Protein AF-0000000081010760 (afdb_homodimer)

Radius of gyration: 28.0 Å; Cα contacts (8 Å, |Δi|>4): 1307; chains: 2; bounding box: 56×85×72 Å

pLDDT: mean 86.61, std 17.12, range [22.08, 98.75]

Foldseek 3Di:
DPPPDKDEDDDDPVRLQVCCCQWAVWHFDDWDWDDDDSWTWIWTQTPVGFIKIKIWHIQVVQVVVLLVVVLLVLQVLVVVLPAFGKHWRATPVRHQWDWDFDDPPPHTGIIIITMIGDWDFDFPLVAQDDLQQLLQLLQSLLSSQVSCVPDDDPSQVVQADPCDCLALLNLLVCVVLLVLCVVPPCSVVSVVLSVCCVVQPNVCQVVFAKDKDDKIWGKDFDAWDPQDQPVVPRDSPRHTDIDTTHIDDSPNIHMGGSLLRLLVSLLSSLLNYPCSLQSSLSSQLSNCVNPNDDPSSLLCSLSSNLSNLSSVLSVLSVVCVVPVPCVVVSVVSCVSSSVSSVVSPVCPSVSSSVSSNVSSVVVVVVCVPCVDDDVCPPDDPD/DPPPDKDEDDDDPVRVQVCCCQWAVWHFDDWDWDDDDSWTWIWTQTPVGFIKIKIWHIQVVQVVVLLVVVLLVLQVLVVVLPAFGKHWRATPVGHQWDWDFDDPPPHTGIIIITMIGDWDFDFPLVAQDDLQQLLVLLQSLLSSQVSCVPDDDPSQVVQADPCDCLALLNLLVCVVLLVLCVVPPCSVVSVVLSVCCVVQPNVCQVVFAKDKDDKIWGKDFDAWDPQDQPVVPRDSPRHTDIDTTHIDDSPNIHMGGSLLRLLVSLLSSLLNYPCSLQSSLSSQLSNCVNPNDDPSSLLCSLSSNLSNLSSVLSVLSVVCVVPVPCVVVSVVSCVSSSVSSVVSVVCPSVSSSVSSNVSSVVVVVVCVPCVDDDVCPPDDPD

Solvent-accessible surface area (backbone atoms only — not comparable to full-atom values): 41381 Å² total; per-residue (Å²): 128,83,83,65,78,72,44,61,54,68,74,52,69,68,57,51,49,49,48,42,32,72,44,48,70,44,56,75,70,44,79,41,63,36,69,56,59,60,34,35,33,29,40,32,31,31,72,88,71,48,54,29,27,42,38,35,36,18,38,59,62,38,70,38,52,58,46,54,47,44,37,51,49,51,38,39,51,38,33,75,69,64,44,55,41,46,45,71,49,52,31,76,86,65,36,72,58,45,82,39,79,47,63,74,83,81,56,75,41,55,27,28,38,37,39,28,46,56,69,68,60,42,55,49,62,74,54,79,70,50,65,69,47,34,18,50,51,18,31,50,54,31,51,52,52,59,57,50,72,73,63,80,62,92,45,58,71,62,31,60,60,88,82,41,68,87,40,77,91,31,48,64,61,48,66,82,47,48,70,57,34,41,61,42,79,61,44,60,58,49,52,50,49,39,50,46,39,58,66,64,41,63,79,46,54,86,75,44,60,74,32,78,34,58,67,40,49,21,24,30,80,73,43,76,34,73,58,54,62,34,80,75,76,58,51,54,56,78,41,57,38,63,40,84,47,28,46,44,63,51,84,66,40,26,67,44,40,56,53,52,54,53,15,49,53,32,43,60,49,26,65,71,34,95,55,38,76,48,39,50,5,25,21,50,40,20,17,44,72,72,42,80,69,52,70,68,42,59,64,42,31,58,58,43,24,53,39,49,49,43,54,51,54,46,50,50,40,39,48,30,56,75,48,54,90,54,34,71,60,54,51,38,46,43,39,57,51,54,51,52,50,52,50,51,59,71,51,31,64,69,52,46,52,50,48,18,50,57,48,26,50,56,51,58,65,48,50,72,69,58,75,66,78,69,89,72,63,85,76,77,82,122,130,82,84,66,79,73,44,60,55,68,74,51,70,67,57,53,48,50,48,42,32,72,43,50,69,46,56,76,70,44,80,40,63,36,68,56,59,60,34,32,33,30,40,32,32,32,72,88,70,48,54,30,28,41,38,35,37,18,38,58,63,39,70,38,54,58,46,52,47,44,38,51,49,50,38,39,52,39,31,75,69,65,44,54,41,45,45,70,50,51,30,76,88,66,37,72,58,46,82,39,80,47,63,74,83,81,55,76,42,55,28,27,38,38,38,28,46,57,71,67,60,41,56,50,63,74,52,81,72,51,63,68,48,34,19,48,52,18,32,49,53,31,49,52,54,58,57,50,71,73,63,79,62,92,44,58,70,62,29,61,60,88,82,40,69,85,39,76,91,29,47,64,63,49,64,81,45,49,72,56,34,40,63,41,81,62,43,61,57,48,51,50,50,38,51,47,38,58,67,64,41,64,79,46,53,86,75,46,59,74,32,80,34,56,68,40,50,22,24,30,80,74,42,76,33,72,57,54,61,34,82,74,76,58,51,55,56,78,42,56,37,62,40,84,46,26,45,44,62,51,84,65,40,26,64,43,37,56,53,53,52,53,14,50,52,32,44,59,48,24,65,71,35,94,56,38,78,50,39,50,4,26,22,52,39,20,17,43,72,72,42,79,71,52,71,67,42,57,63,43,31,58,57,43,24,54,41,49,48,43,53,52,53,45,51,49,41,40,48,29,57,75,48,52,90,53,35,70,59,56,52,39,45,44,40,58,52,54,51,52,50,52,50,51,58,71,52,30,64,69,51,46,52,51,47,18,49,56,49,25,52,56,52,59,65,50,51,71,69,58,76,66,79,69,89,72,62,84,77,77,84,124

Structure (mmCIF, N/CA/C/O backbone):
data_AF-0000000081010760-model_v1
#
loop_
_entity.id
_entity.type
_entity.pdbx_description
1 polymer 'Hydroxylysine kinase'
#
loop_
_atom_site.group_PDB
_atom_site.id
_atom_site.type_symbol
_atom_site.label_atom_id
_atom_site.label_alt_id
_atom_site.label_comp_id
_atom_site.label_asym_id
_atom_site.label_entity_id
_atom_site.label_seq_id
_atom_site.pdbx_PDB_ins_code
_atom_site.Cartn_x
_atom_site.Cartn_y
_atom_site.Cartn_z
_atom_site.occupancy
_atom_site.B_iso_or_equiv
_atom_site.auth_seq_id
_atom_site.auth_comp_id
_atom_site.auth_asym_id
_atom_site.auth_atom_id
_atom_site.pdbx_PDB_model_num
ATOM 1 N N . MET A 1 1 ? -11.789 -26.406 14.367 1 29.58 1 MET A N 1
ATOM 2 C CA . MET A 1 1 ? -10.352 -26.562 14.18 1 29.58 1 MET A CA 1
ATOM 3 C C . MET A 1 1 ? -9.57 -25.625 15.094 1 29.58 1 MET A C 1
ATOM 5 O O . MET A 1 1 ? -9.977 -24.484 15.289 1 29.58 1 MET A O 1
ATOM 9 N N . SER A 1 2 ? -8.867 -26.016 16.031 1 36.62 2 SER A N 1
ATOM 10 C CA . SER A 1 2 ? -8.164 -25.266 17.062 1 36.62 2 SER A CA 1
ATOM 11 C C . SER A 1 2 ? -7.438 -24.062 16.484 1 36.62 2 SER A C 1
ATOM 13 O O . SER A 1 2 ? -6.84 -24.156 15.406 1 36.62 2 SER A O 1
ATOM 15 N N . SER A 1 3 ? -7.871 -22.906 16.641 1 47.16 3 SER A N 1
ATOM 16 C CA . SER A 1 3 ? -7.355 -21.594 16.25 1 47.16 3 SER A CA 1
ATOM 17 C C . SER A 1 3 ? -5.844 -21.531 16.422 1 47.16 3 SER A C 1
ATOM 19 O O . SER A 1 3 ? -5.352 -20.953 17.406 1 47.16 3 SER A O 1
ATOM 21 N N . GLU A 1 4 ? -5.188 -22.641 16.359 1 54.84 4 GLU A N 1
ATOM 22 C CA . GLU A 1 4 ? -3.754 -22.641 16.641 1 54.84 4 GLU A CA 1
ATOM 23 C C . GLU A 1 4 ? -3.039 -21.547 15.852 1 54.84 4 GLU A C 1
ATOM 25 O O . GLU A 1 4 ? -3.33 -21.328 14.672 1 54.84 4 GLU A O 1
ATOM 30 N N . GLU A 1 5 ? -2.371 -20.719 16.516 1 73.12 5 GLU A N 1
ATOM 31 C CA . GLU A 1 5 ? -1.57 -19.578 16.094 1 73.12 5 GLU A CA 1
ATOM 32 C C . GLU A 1 5 ? -0.553 -19.969 15.031 1 73.12 5 GLU A C 1
ATOM 34 O O . GLU A 1 5 ? 0.087 -21.016 15.141 1 73.12 5 GLU A O 1
ATOM 39 N N . LEU A 1 6 ? -0.657 -19.562 13.758 1 84.44 6 LEU A N 1
ATOM 40 C CA . LEU A 1 6 ? 0.296 -19.719 12.664 1 84.44 6 LEU A CA 1
ATOM 41 C C . LEU A 1 6 ? 1.696 -19.312 13.102 1 84.44 6 LEU A C 1
ATOM 43 O O . LEU A 1 6 ? 1.876 -18.234 13.672 1 84.44 6 LEU A O 1
ATOM 47 N N . THR A 1 7 ? 2.58 -20.344 13.055 1 90.06 7 THR A N 1
ATOM 48 C CA . THR A 1 7 ? 3.982 -20.031 13.305 1 90.06 7 THR A CA 1
ATOM 49 C C . THR A 1 7 ? 4.785 -20.062 12.008 1 90.06 7 THR A C 1
ATOM 51 O O . THR A 1 7 ? 4.762 -21.062 11.289 1 90.06 7 THR A O 1
ATOM 54 N N . LYS A 1 8 ? 5.414 -18.984 11.711 1 91.69 8 LYS A N 1
ATOM 55 C CA . LYS A 1 8 ? 6.352 -18.953 10.594 1 91.69 8 LYS A CA 1
ATOM 56 C C . LYS A 1 8 ? 7.66 -19.656 10.945 1 91.69 8 LYS A C 1
ATOM 58 O O . LYS A 1 8 ? 8.234 -19.391 12.008 1 91.69 8 LYS A O 1
ATOM 63 N N . PRO A 1 9 ? 8.148 -20.562 10.094 1 95.19 9 PRO A N 1
ATOM 64 C CA . PRO A 1 9 ? 9.438 -21.188 10.383 1 95.19 9 PRO A CA 1
ATOM 65 C C . PRO A 1 9 ? 10.609 -20.219 10.328 1 95.19 9 PRO A C 1
ATOM 67 O O . PRO A 1 9 ? 10.594 -19.281 9.523 1 95.19 9 PRO A O 1
ATOM 70 N N . ARG A 1 10 ? 11.562 -20.469 11.195 1 93.38 10 ARG A N 1
ATOM 71 C CA . ARG A 1 10 ? 12.766 -19.641 11.258 1 93.38 10 ARG A CA 1
ATOM 72 C C . ARG A 1 10 ? 14.016 -20.484 11.383 1 93.38 10 ARG A C 1
ATOM 74 O O . ARG A 1 10 ? 14.797 -20.328 12.328 1 93.38 10 ARG A O 1
ATOM 81 N N . LEU A 1 11 ? 14.219 -21.312 10.383 1 95.69 11 LEU A N 1
ATOM 82 C CA . LEU A 1 11 ? 15.398 -22.172 10.367 1 95.69 11 LEU A CA 1
ATOM 83 C C . LEU A 1 11 ? 16.656 -21.344 10.062 1 95.69 11 LEU A C 1
ATOM 85 O O . LEU A 1 11 ? 16.625 -20.453 9.227 1 95.69 11 LEU A O 1
ATOM 89 N N . ASP A 1 12 ? 17.703 -21.703 10.758 1 94.12 12 ASP A N 1
ATOM 90 C CA . ASP A 1 12 ? 18.969 -21.125 10.344 1 94.12 12 ASP A CA 1
ATOM 91 C C . ASP A 1 12 ? 19.609 -21.938 9.227 1 94.12 12 ASP A C 1
ATOM 93 O O . ASP A 1 12 ? 19.047 -22.938 8.781 1 94.12 12 ASP A O 1
ATOM 97 N N . GLU A 1 13 ? 20.766 -21.516 8.734 1 95 13 GLU A N 1
ATOM 98 C CA . GLU A 1 13 ? 21.406 -22.156 7.586 1 95 13 GLU A CA 1
ATOM 99 C C . GLU A 1 13 ? 21.844 -23.578 7.906 1 95 13 GLU A C 1
ATOM 101 O O . GLU A 1 13 ? 21.781 -24.453 7.043 1 95 13 GLU A O 1
ATOM 106 N N . ALA A 1 14 ? 22.312 -23.766 9.125 1 95.88 14 ALA A N 1
ATOM 107 C CA . ALA A 1 14 ? 22.766 -25.094 9.531 1 95.88 14 ALA A CA 1
ATOM 108 C C . ALA A 1 14 ? 21.609 -26.094 9.531 1 95.88 14 ALA A C 1
ATOM 110 O O . ALA A 1 14 ? 21.75 -27.219 9.062 1 95.88 14 ALA A O 1
ATOM 111 N N . GLN A 1 15 ? 20.531 -25.672 10.055 1 96.69 15 GLN A N 1
ATOM 112 C CA . GLN A 1 15 ? 19.344 -26.516 10.102 1 96.69 15 GLN A CA 1
ATOM 113 C C . GLN A 1 15 ? 18.844 -26.844 8.695 1 96.69 15 GLN A C 1
ATOM 115 O O . GLN A 1 15 ? 18.484 -28 8.414 1 96.69 15 GLN A O 1
ATOM 120 N N . ALA A 1 16 ? 18.797 -25.844 7.832 1 97.75 16 ALA A N 1
ATOM 121 C CA . ALA A 1 16 ? 18.344 -26.031 6.453 1 97.75 16 ALA A CA 1
ATOM 122 C C . ALA A 1 16 ? 19.266 -27.016 5.715 1 97.75 16 ALA A C 1
ATOM 124 O O . ALA A 1 16 ? 18.781 -27.891 5.004 1 97.75 16 ALA A O 1
ATOM 125 N N . THR A 1 17 ? 20.516 -26.844 5.953 1 97.56 17 THR A N 1
ATOM 126 C CA . THR A 1 17 ? 21.516 -27.703 5.312 1 97.56 17 THR A CA 1
ATOM 127 C C . THR A 1 17 ? 21.344 -29.141 5.777 1 97.56 17 THR A C 1
ATOM 129 O O . THR A 1 17 ? 21.391 -30.078 4.969 1 97.56 17 THR A O 1
ATOM 132 N N . GLU A 1 18 ? 21.219 -29.281 7.062 1 97.12 18 GLU A N 1
ATOM 133 C CA . GLU A 1 18 ? 21.016 -30.609 7.633 1 97.12 18 GLU A CA 1
ATOM 134 C C . GLU A 1 18 ? 19.766 -31.281 7.066 1 97.12 18 GLU A C 1
ATOM 136 O O . GLU A 1 18 ? 19.766 -32.469 6.758 1 97.12 18 GLU A O 1
ATOM 141 N N . LEU A 1 19 ? 18.688 -30.578 6.949 1 97.31 19 LEU A N 1
ATOM 142 C CA . LEU A 1 19 ? 17.438 -31.094 6.422 1 97.31 19 LEU A CA 1
ATOM 143 C C . LEU A 1 19 ? 17.609 -31.594 4.988 1 97.31 19 LEU A C 1
ATOM 145 O O . LEU A 1 19 ? 17.094 -32.656 4.625 1 97.31 19 LEU A O 1
ATOM 149 N N . ILE A 1 20 ? 18.266 -30.766 4.164 1 98 20 ILE A N 1
ATOM 150 C CA . ILE A 1 20 ? 18.484 -31.094 2.758 1 98 20 ILE A CA 1
ATOM 151 C C . ILE A 1 20 ? 19.297 -32.375 2.641 1 98 20 ILE A C 1
ATOM 153 O O . ILE A 1 20 ? 18.969 -33.25 1.847 1 98 20 ILE A O 1
ATOM 157 N N . ALA A 1 21 ? 20.344 -32.5 3.439 1 97.56 21 ALA A N 1
ATOM 158 C CA . ALA A 1 21 ? 21.188 -33.688 3.43 1 97.56 21 ALA A CA 1
ATOM 159 C C . ALA A 1 21 ? 20.406 -34.906 3.877 1 97.56 21 ALA A C 1
ATOM 161 O O . ALA A 1 21 ? 20.484 -35.969 3.248 1 97.56 21 ALA A O 1
ATOM 162 N N . ARG A 1 22 ? 19.703 -34.781 4.902 1 98.06 22 ARG A N 1
ATOM 163 C CA . ARG A 1 22 ? 18.984 -35.906 5.512 1 98.06 22 ARG A CA 1
ATOM 164 C C . ARG A 1 22 ? 17.812 -36.344 4.645 1 98.06 22 ARG A C 1
ATOM 166 O O . ARG A 1 22 ? 17.609 -37.531 4.434 1 98.06 22 ARG A O 1
ATOM 173 N N . LEU A 1 23 ? 17.062 -35.469 4.129 1 98.19 23 LEU A N 1
ATOM 174 C CA . LEU A 1 23 ? 15.812 -35.781 3.445 1 98.19 23 LEU A CA 1
ATOM 175 C C . LEU A 1 23 ? 16.062 -36.125 1.977 1 98.19 23 LEU A C 1
ATOM 177 O O . LEU A 1 23 ? 15.32 -36.906 1.373 1 98.19 23 LEU A O 1
ATOM 181 N N . TYR A 1 24 ? 17.062 -35.5 1.396 1 97.81 24 TYR A N 1
ATOM 182 C CA . TYR A 1 24 ? 17.188 -35.594 -0.055 1 97.81 24 TYR A CA 1
ATOM 183 C C . TYR A 1 24 ? 18.547 -36.156 -0.449 1 97.81 24 TYR A C 1
ATOM 185 O O . TYR A 1 24 ? 18.812 -36.406 -1.626 1 97.81 24 TYR A O 1
ATOM 193 N N . GLY A 1 25 ? 19.469 -36.281 0.447 1 97.06 25 GLY A N 1
ATOM 194 C CA . GLY A 1 25 ? 20.797 -36.844 0.164 1 97.06 25 GLY A CA 1
ATOM 195 C C . GLY A 1 25 ? 21.656 -35.906 -0.675 1 97.06 25 GLY A C 1
ATOM 196 O O . GLY A 1 25 ? 22.453 -36.375 -1.492 1 97.06 25 GLY A O 1
ATOM 197 N N . LEU A 1 26 ? 21.453 -34.656 -0.575 1 97.06 26 LEU A N 1
ATOM 198 C CA . LEU A 1 26 ? 22.172 -33.688 -1.399 1 97.06 26 LEU A CA 1
ATOM 199 C C . LEU A 1 26 ? 23.125 -32.844 -0.555 1 97.06 26 LEU A C 1
ATOM 201 O O . LEU A 1 26 ? 22.828 -32.5 0.589 1 97.06 26 LEU A O 1
ATOM 205 N N . GLY A 1 27 ? 24.266 -32.531 -1.139 1 97 27 GLY A N 1
ATOM 206 C CA . GLY A 1 27 ? 25.172 -31.578 -0.535 1 97 27 GLY A CA 1
ATOM 207 C C . GLY A 1 27 ? 24.891 -30.141 -0.943 1 97 27 GLY A C 1
ATOM 208 O O . GLY A 1 27 ? 24.578 -29.875 -2.102 1 97 27 GLY A O 1
ATOM 209 N N . VAL A 1 28 ? 25 -29.203 0.026 1 96.94 28 VAL A N 1
ATOM 210 C CA . VAL A 1 28 ? 24.688 -27.812 -0.219 1 96.94 28 VAL A CA 1
ATOM 211 C C . VAL A 1 28 ? 25.984 -27.016 -0.445 1 96.94 28 VAL A C 1
ATOM 213 O O . VAL A 1 28 ? 26.891 -27.078 0.373 1 96.94 28 VAL A O 1
ATOM 216 N N . GLU A 1 29 ? 26.109 -26.312 -1.531 1 96.88 29 GLU A N 1
ATOM 217 C CA . GLU A 1 29 ? 27.203 -25.406 -1.82 1 96.88 29 GLU A CA 1
ATOM 218 C C . GLU A 1 29 ? 26.922 -24 -1.301 1 96.88 29 GLU A C 1
ATOM 220 O O . GLU A 1 29 ? 27.797 -23.359 -0.719 1 96.88 29 GLU A O 1
ATOM 225 N N . ARG A 1 30 ? 25.75 -23.547 -1.577 1 96.12 30 ARG A N 1
ATOM 226 C CA . ARG A 1 30 ? 25.344 -22.203 -1.167 1 96.12 30 ARG A CA 1
ATOM 227 C C . ARG A 1 30 ? 23.859 -22.172 -0.806 1 96.12 30 ARG A C 1
ATOM 229 O O . ARG A 1 30 ? 23.047 -22.844 -1.44 1 96.12 30 ARG A O 1
ATOM 236 N N . LEU A 1 31 ? 23.578 -21.391 0.216 1 96.06 31 LEU A N 1
ATOM 237 C CA . LEU A 1 31 ? 22.219 -21.172 0.672 1 96.06 31 LEU A CA 1
ATOM 238 C C . LEU A 1 31 ? 21.922 -19.672 0.791 1 96.06 31 LEU A C 1
ATOM 240 O O . LEU A 1 31 ? 22.734 -18.922 1.356 1 96.06 31 LEU A O 1
ATOM 244 N N . ALA A 1 32 ? 20.797 -19.266 0.153 1 93.56 32 ALA A N 1
ATOM 245 C CA . ALA A 1 32 ? 20.406 -17.859 0.243 1 93.56 32 ALA A CA 1
ATOM 246 C C . ALA A 1 32 ? 18.906 -17.734 0.557 1 93.56 32 ALA A C 1
ATOM 248 O O . ALA A 1 32 ? 18.094 -18.469 0.002 1 93.56 32 ALA A O 1
ATOM 249 N N . PRO A 1 33 ? 18.562 -16.875 1.482 1 92.5 33 PRO A N 1
ATOM 250 C CA . PRO A 1 33 ? 17.141 -16.688 1.767 1 92.5 33 PRO A CA 1
ATOM 251 C C . PRO A 1 33 ? 16.375 -16.125 0.576 1 92.5 33 PRO A C 1
ATOM 253 O O . PRO A 1 33 ? 16.922 -15.32 -0.189 1 92.5 33 PRO A O 1
ATOM 256 N N . LEU A 1 34 ? 15.156 -16.594 0.405 1 89.81 34 LEU A N 1
ATOM 257 C CA . LEU A 1 34 ? 14.227 -16.047 -0.581 1 89.81 34 LEU A CA 1
ATOM 258 C C . LEU A 1 34 ? 13.047 -15.367 0.102 1 89.81 34 LEU A C 1
ATOM 260 O O . LEU A 1 34 ? 12.734 -15.672 1.256 1 89.81 34 LEU A O 1
ATOM 264 N N . GLU A 1 35 ? 12.422 -14.508 -0.661 1 83.25 35 GLU A N 1
ATOM 265 C CA . GLU A 1 35 ? 11.227 -13.836 -0.159 1 83.25 35 GLU A CA 1
ATOM 266 C C . GLU A 1 35 ? 10.117 -14.836 0.147 1 83.25 35 GLU A C 1
ATOM 268 O O . GLU A 1 35 ? 9.891 -15.773 -0.618 1 83.25 35 GLU A O 1
ATOM 273 N N . SER A 1 36 ? 9.57 -14.633 1.352 1 86.88 36 SER A N 1
ATOM 274 C CA . SER A 1 36 ? 8.422 -15.438 1.746 1 86.88 36 SER A CA 1
ATOM 275 C C . SER A 1 36 ? 7.582 -14.727 2.803 1 86.88 36 SER A C 1
ATOM 277 O O . SER A 1 36 ? 8.109 -13.953 3.602 1 86.88 36 SER A O 1
ATOM 279 N N . TYR A 1 37 ? 6.312 -14.992 2.812 1 84.5 37 TYR A N 1
ATOM 280 C CA . TYR A 1 37 ? 5.438 -14.398 3.816 1 84.5 37 TYR A CA 1
ATOM 281 C C . TYR A 1 37 ? 5.285 -15.32 5.023 1 84.5 37 TYR A C 1
ATOM 283 O O . TYR A 1 37 ? 6.176 -15.391 5.875 1 84.5 37 TYR A O 1
ATOM 291 N N . ASP A 1 38 ? 4.348 -16.312 4.941 1 87.31 38 ASP A N 1
ATOM 292 C CA . ASP A 1 38 ? 4.07 -17.188 6.074 1 87.31 38 ASP A CA 1
ATOM 293 C C . ASP A 1 38 ? 5.055 -18.359 6.117 1 87.31 38 ASP A C 1
ATOM 295 O O . ASP A 1 38 ? 5.23 -18.984 7.16 1 87.31 38 ASP A O 1
ATOM 299 N N . ASP A 1 39 ? 5.695 -18.578 5.023 1 93.5 39 ASP A N 1
ATOM 300 C CA . ASP A 1 39 ? 6.621 -19.703 4.906 1 93.5 39 ASP A CA 1
ATOM 301 C C . ASP A 1 39 ? 8.07 -19.219 4.98 1 93.5 39 ASP A C 1
ATOM 303 O O . ASP A 1 39 ? 8.336 -18.062 5.316 1 93.5 39 ASP A O 1
ATOM 307 N N . GLN A 1 40 ? 8.953 -20.172 4.879 1 95.06 40 GLN A N 1
ATOM 308 C CA . GLN A 1 40 ? 10.367 -19.859 4.742 1 95.06 40 GLN A CA 1
ATOM 309 C C . GLN A 1 40 ? 10.977 -20.562 3.529 1 95.06 40 GLN A C 1
ATOM 311 O O . GLN A 1 40 ? 10.82 -21.781 3.373 1 95.06 40 GLN A O 1
ATOM 316 N N . ASN A 1 41 ? 11.602 -19.797 2.646 1 95.19 41 ASN A N 1
ATOM 317 C CA . ASN A 1 41 ? 12.188 -20.344 1.425 1 95.19 41 ASN A CA 1
ATOM 318 C C . ASN A 1 41 ? 13.68 -20.031 1.332 1 95.19 41 ASN A C 1
ATOM 320 O O . ASN A 1 41 ? 14.117 -18.953 1.734 1 95.19 41 ASN A O 1
ATOM 324 N N . PHE A 1 42 ? 14.438 -20.984 0.838 1 96.81 42 PHE A N 1
ATOM 325 C CA . PHE A 1 42 ? 15.852 -20.797 0.541 1 96.81 42 PHE A CA 1
ATOM 326 C C . PHE A 1 42 ? 16.156 -21.172 -0.902 1 96.81 42 PHE A C 1
ATOM 328 O O . PHE A 1 42 ? 15.617 -22.172 -1.415 1 96.81 42 PHE A O 1
ATOM 335 N N . ARG A 1 43 ? 16.938 -20.391 -1.528 1 95.88 43 ARG A N 1
ATOM 336 C CA . ARG A 1 43 ? 17.594 -20.859 -2.746 1 95.88 43 ARG A CA 1
ATOM 337 C C . ARG A 1 43 ? 18.797 -21.75 -2.42 1 95.88 43 ARG A C 1
ATOM 339 O O . ARG A 1 43 ? 19.656 -21.359 -1.624 1 95.88 43 ARG A O 1
ATOM 346 N N . VAL A 1 44 ? 18.828 -22.844 -3.018 1 97.44 44 VAL A N 1
ATOM 347 C CA . VAL A 1 44 ? 19.859 -23.828 -2.705 1 97.44 44 VAL A CA 1
ATOM 348 C C . VAL A 1 44 ? 20.672 -24.141 -3.959 1 97.44 44 VAL A C 1
ATOM 350 O O . VAL A 1 44 ? 20.109 -24.547 -4.984 1 97.44 44 VAL A O 1
ATOM 353 N N . ALA A 1 45 ? 21.891 -23.938 -3.889 1 97.06 45 ALA A N 1
ATOM 354 C CA . ALA A 1 45 ? 22.812 -24.484 -4.875 1 97.06 45 ALA A CA 1
ATOM 355 C C . ALA A 1 45 ? 23.484 -25.75 -4.352 1 97.06 45 ALA A C 1
ATOM 357 O O . ALA A 1 45 ? 24.141 -25.719 -3.311 1 97.06 45 ALA A O 1
ATOM 358 N N . THR A 1 46 ? 23.266 -26.797 -5.07 1 96.12 46 THR A N 1
ATOM 359 C CA . THR A 1 46 ? 23.828 -28.062 -4.629 1 96.12 46 THR A CA 1
ATOM 360 C C . THR A 1 46 ? 25.172 -28.328 -5.316 1 96.12 46 THR A C 1
ATOM 362 O O . THR A 1 46 ? 25.516 -27.656 -6.293 1 96.12 46 THR A O 1
ATOM 365 N N . ASN A 1 47 ? 25.906 -29.297 -4.789 1 93.81 47 ASN A N 1
ATOM 366 C CA . ASN A 1 47 ? 27.266 -29.609 -5.25 1 93.81 47 ASN A CA 1
ATOM 367 C C . ASN A 1 47 ? 27.266 -30.156 -6.676 1 93.81 47 ASN A C 1
ATOM 369 O O . ASN A 1 47 ? 28.266 -30.047 -7.383 1 93.81 47 ASN A O 1
ATOM 373 N N . ASP A 1 48 ? 26.188 -30.688 -7.125 1 91.5 48 ASP A N 1
ATOM 374 C CA . ASP A 1 48 ? 26.094 -31.234 -8.477 1 91.5 48 ASP A CA 1
ATOM 375 C C . ASP A 1 48 ? 25.75 -30.141 -9.484 1 91.5 48 ASP A C 1
ATOM 377 O O . ASP A 1 48 ? 25.531 -30.438 -10.664 1 91.5 48 ASP A O 1
ATOM 381 N N . GLY A 1 49 ? 25.562 -28.875 -9.055 1 91.56 49 GLY A N 1
ATOM 382 C CA . GLY A 1 49 ? 25.359 -27.734 -9.945 1 91.56 49 GLY A CA 1
ATOM 383 C C . GLY A 1 49 ? 23.906 -27.375 -10.117 1 91.56 49 GLY A C 1
ATOM 384 O O . GLY A 1 49 ? 23.578 -26.406 -10.805 1 91.56 49 GLY A O 1
ATOM 385 N N . ALA A 1 50 ? 23.078 -28.125 -9.484 1 93.69 50 ALA A N 1
ATOM 386 C CA . ALA A 1 50 ? 21.641 -27.875 -9.617 1 93.69 50 ALA A CA 1
ATOM 387 C C . ALA A 1 50 ? 21.203 -26.766 -8.664 1 93.69 50 ALA A C 1
ATOM 389 O O . ALA A 1 50 ? 21.891 -26.469 -7.68 1 93.69 50 ALA A O 1
ATOM 390 N N . ALA A 1 51 ? 20.141 -26.125 -9.055 1 95.69 51 ALA A N 1
ATOM 391 C CA . ALA A 1 51 ? 19.547 -25.078 -8.219 1 95.69 51 ALA A CA 1
ATOM 392 C C . ALA A 1 51 ? 18.141 -25.484 -7.766 1 95.69 51 ALA A C 1
ATOM 394 O O . ALA A 1 51 ? 17.328 -25.938 -8.57 1 95.69 51 ALA A O 1
ATOM 395 N N . TRP A 1 52 ? 17.938 -25.344 -6.445 1 97.19 52 TRP A N 1
ATOM 396 C CA . TRP A 1 52 ? 16.672 -25.75 -5.844 1 97.19 52 TRP A CA 1
ATOM 397 C C . TRP A 1 52 ? 16.094 -24.641 -4.965 1 97.19 52 TRP A C 1
ATOM 399 O O . TRP A 1 52 ? 16.781 -23.656 -4.68 1 97.19 52 TRP A O 1
ATOM 409 N N . VAL A 1 53 ? 14.867 -24.797 -4.629 1 96.69 53 VAL A N 1
ATOM 410 C CA . VAL A 1 53 ? 14.219 -24 -3.594 1 96.69 53 VAL A CA 1
ATOM 411 C C . VAL A 1 53 ? 13.758 -24.906 -2.453 1 96.69 53 VAL A C 1
ATOM 413 O O . VAL A 1 53 ? 12.938 -25.797 -2.658 1 96.69 53 VAL A O 1
ATOM 416 N N . LEU A 1 54 ? 14.344 -24.703 -1.319 1 98.19 54 LEU A N 1
ATOM 417 C CA . LEU A 1 54 ? 13.82 -25.344 -0.118 1 98.19 54 LEU A CA 1
ATOM 418 C C . LEU A 1 54 ? 12.648 -24.562 0.453 1 98.19 54 LEU A C 1
ATOM 420 O O . LEU A 1 54 ? 12.805 -23.391 0.836 1 98.19 54 LEU A O 1
ATOM 424 N N . LYS A 1 55 ? 11.492 -25.188 0.458 1 96.75 55 LYS A N 1
ATOM 425 C CA . LYS A 1 55 ? 10.297 -24.547 1 1 96.75 55 LYS A CA 1
ATOM 426 C C . LYS A 1 55 ? 9.883 -25.188 2.322 1 96.75 55 LYS A C 1
ATOM 428 O O . LYS A 1 55 ? 9.578 -26.375 2.371 1 96.75 55 LYS A O 1
ATOM 433 N N . VAL A 1 56 ? 9.93 -24.438 3.373 1 97.62 56 VAL A N 1
ATOM 434 C CA . VAL A 1 56 ? 9.438 -24.844 4.684 1 97.62 56 VAL A CA 1
ATOM 435 C C . VAL A 1 56 ? 8.117 -24.156 4.984 1 97.62 56 VAL A C 1
ATOM 437 O O . VAL A 1 56 ? 8.086 -22.953 5.273 1 97.62 56 VAL A O 1
ATOM 440 N N . THR A 1 57 ? 7.059 -24.906 4.973 1 96.31 57 THR A N 1
ATOM 441 C CA . THR A 1 57 ? 5.703 -24.375 5.078 1 96.31 57 THR A CA 1
ATOM 442 C C . THR A 1 57 ? 5.348 -24.094 6.535 1 96.31 57 THR A C 1
ATOM 444 O O . THR A 1 57 ? 5.758 -24.828 7.438 1 96.31 57 THR A O 1
ATOM 447 N N . ASN A 1 58 ? 4.613 -23.062 6.816 1 95 58 ASN A N 1
ATOM 448 C CA . ASN A 1 58 ? 4.207 -22.688 8.164 1 95 58 ASN A CA 1
ATOM 449 C C . ASN A 1 58 ? 3.42 -23.812 8.844 1 95 58 ASN A C 1
ATOM 451 O O . ASN A 1 58 ? 3.018 -24.781 8.188 1 95 58 ASN A O 1
ATOM 455 N N . THR A 1 59 ? 3.182 -23.656 10.172 1 95.12 59 THR A N 1
ATOM 456 C CA . THR A 1 59 ? 2.602 -24.734 10.977 1 95.12 59 THR A CA 1
ATOM 457 C C . THR A 1 59 ? 1.147 -24.969 10.578 1 95.12 59 THR A C 1
ATOM 459 O O . THR A 1 59 ? 0.701 -26.125 10.508 1 95.12 59 THR A O 1
ATOM 462 N N . ARG A 1 60 ? 0.408 -24 10.289 1 91.88 60 ARG A N 1
ATOM 463 C CA . ARG A 1 60 ? -1.011 -24.109 9.969 1 91.88 60 ARG A CA 1
ATOM 464 C C . ARG A 1 60 ? -1.217 -24.844 8.648 1 91.88 60 ARG A C 1
ATOM 466 O O . ARG A 1 60 ? -1.982 -25.797 8.57 1 91.88 60 ARG A O 1
ATOM 473 N N . ASP A 1 61 ? -0.56 -24.469 7.668 1 91.88 61 ASP A N 1
ATOM 474 C CA . ASP A 1 61 ? -0.709 -25.062 6.34 1 91.88 61 ASP A CA 1
ATOM 475 C C . ASP A 1 61 ? -0.101 -26.453 6.293 1 91.88 61 ASP A C 1
ATOM 477 O O . ASP A 1 61 ? -0.544 -27.312 5.516 1 91.88 61 ASP A O 1
ATOM 481 N N . SER A 1 62 ? 0.903 -26.656 7.109 1 94.88 62 SER A N 1
ATOM 482 C CA . SER A 1 62 ? 1.539 -27.969 7.156 1 94.88 62 SER A CA 1
ATOM 483 C C . SER A 1 62 ? 0.559 -29.031 7.613 1 94.88 62 SER A C 1
ATOM 485 O O . SER A 1 62 ? 0.75 -30.219 7.332 1 94.88 62 SER A O 1
ATOM 487 N N . ARG A 1 63 ? -0.45 -28.641 8.266 1 92.12 63 ARG A N 1
ATOM 488 C CA . ARG A 1 63 ? -1.45 -29.578 8.758 1 92.12 63 ARG A CA 1
ATOM 489 C C . ARG A 1 63 ? -2.434 -29.969 7.652 1 92.12 63 ARG A C 1
ATOM 491 O O . ARG A 1 63 ? -3.152 -30.953 7.77 1 92.12 63 ARG A O 1
ATOM 498 N N . GLN A 1 64 ? -2.475 -29.203 6.637 1 92.19 64 GLN A N 1
ATOM 499 C CA . GLN A 1 64 ? -3.373 -29.469 5.516 1 92.19 64 GLN A CA 1
ATOM 500 C C . GLN A 1 64 ? -2.666 -30.25 4.414 1 92.19 64 GLN A C 1
ATOM 502 O O . GLN A 1 64 ? -2.533 -29.766 3.289 1 92.19 64 GLN A O 1
ATOM 507 N N . GLN A 1 65 ? -2.42 -31.422 4.68 1 92.12 65 GLN A N 1
ATOM 508 C CA . GLN A 1 65 ? -1.595 -32.25 3.812 1 92.12 65 GLN A CA 1
ATOM 509 C C . GLN A 1 65 ? -2.289 -32.531 2.48 1 92.12 65 GLN A C 1
ATOM 511 O O . GLN A 1 65 ? -1.639 -32.594 1.436 1 92.12 65 GLN A O 1
ATOM 516 N N . GLU A 1 66 ? -3.574 -32.719 2.535 1 94.12 66 GLU A N 1
ATOM 517 C CA . GLU A 1 66 ? -4.332 -32.938 1.312 1 94.12 66 GLU A CA 1
ATOM 518 C C . GLU A 1 66 ? -4.242 -31.766 0.356 1 94.12 66 GLU A C 1
ATOM 520 O O . GLU A 1 66 ? -4.098 -31.953 -0.854 1 94.12 66 GLU A O 1
ATOM 525 N N . VAL A 1 67 ? -4.309 -30.594 0.908 1 93.31 67 VAL A N 1
ATOM 526 C CA . VAL A 1 67 ? -4.219 -29.375 0.114 1 93.31 67 VAL A CA 1
ATOM 527 C C . VAL A 1 67 ? -2.826 -29.266 -0.5 1 93.31 67 VAL A C 1
ATOM 529 O O . VAL A 1 67 ? -2.688 -29.016 -1.7 1 93.31 67 VAL A O 1
ATOM 532 N N . LEU A 1 68 ? -1.823 -29.516 0.301 1 94.06 68 LEU A N 1
ATOM 533 C CA . LEU A 1 68 ? -0.447 -29.406 -0.171 1 94.06 68 LEU A CA 1
ATOM 534 C C . LEU A 1 68 ? -0.166 -30.438 -1.265 1 94.06 68 LEU A C 1
ATOM 536 O O . LEU A 1 68 ? 0.522 -30.125 -2.242 1 94.06 68 LEU A O 1
ATOM 540 N N . GLU A 1 69 ? -0.681 -31.531 -1.083 1 94.06 69 GLU A N 1
ATOM 541 C CA . GLU A 1 69 ? -0.463 -32.594 -2.062 1 94.06 69 GLU A CA 1
ATOM 542 C C . GLU A 1 69 ? -1.084 -32.25 -3.41 1 94.06 69 GLU A C 1
ATOM 544 O O . GLU A 1 69 ? -0.432 -32.344 -4.449 1 94.06 69 GLU A O 1
ATOM 549 N N . VAL A 1 70 ? -2.34 -31.875 -3.375 1 94.38 70 VAL A N 1
ATOM 550 C CA . VAL A 1 70 ? -3.012 -31.594 -4.641 1 94.38 70 VAL A CA 1
ATOM 551 C C . VAL A 1 70 ? -2.373 -30.391 -5.316 1 94.38 70 VAL A C 1
ATOM 553 O O . VAL A 1 70 ? -2.234 -30.359 -6.543 1 94.38 70 VAL A O 1
ATOM 556 N N . GLN A 1 71 ? -1.978 -29.391 -4.59 1 92.81 71 GLN A N 1
ATOM 557 C CA . GLN A 1 71 ? -1.282 -28.234 -5.16 1 92.81 71 GLN A CA 1
ATOM 558 C C . GLN A 1 71 ? 0.027 -28.656 -5.82 1 92.81 71 GLN A C 1
ATOM 560 O O . GLN A 1 71 ? 0.354 -28.188 -6.914 1 92.81 71 GLN A O 1
ATOM 565 N N . THR A 1 72 ? 0.718 -29.516 -5.125 1 94 72 THR A N 1
ATOM 566 C CA . THR A 1 72 ? 1.987 -30.016 -5.645 1 94 72 THR A CA 1
ATOM 567 C C . THR A 1 72 ? 1.77 -30.828 -6.91 1 94 72 THR A C 1
ATOM 569 O O . THR A 1 72 ? 2.518 -30.703 -7.883 1 94 72 THR A O 1
ATOM 572 N N . ARG A 1 73 ? 0.774 -31.609 -6.93 1 94.25 73 ARG A N 1
ATOM 573 C CA . ARG A 1 73 ? 0.477 -32.469 -8.07 1 94.25 73 ARG A CA 1
ATOM 574 C C . ARG A 1 73 ? 0.038 -31.641 -9.273 1 94.25 73 ARG A C 1
ATOM 576 O O . ARG A 1 73 ? 0.358 -31.969 -10.414 1 94.25 73 ARG A O 1
ATOM 583 N N . VAL A 1 74 ? -0.732 -30.594 -9.039 1 93.69 74 VAL A N 1
ATOM 584 C CA . VAL A 1 74 ? -1.127 -29.688 -10.117 1 93.69 74 VAL A CA 1
ATOM 585 C C . VAL A 1 74 ? 0.116 -29.078 -10.758 1 93.69 74 VAL A C 1
ATOM 587 O O . VAL A 1 74 ? 0.23 -29.016 -11.984 1 93.69 74 VAL A O 1
ATOM 590 N N . MET A 1 75 ? 0.993 -28.609 -9.938 1 93.44 75 MET A N 1
ATOM 591 C CA . MET A 1 75 ? 2.236 -28 -10.406 1 93.44 75 MET A CA 1
ATOM 592 C C . MET A 1 75 ? 3.021 -28.969 -11.281 1 93.44 75 MET A C 1
ATOM 594 O O . MET A 1 75 ? 3.475 -28.594 -12.367 1 93.44 75 MET A O 1
ATOM 598 N N . MET A 1 76 ? 3.125 -30.203 -10.859 1 93.25 76 MET A N 1
ATOM 599 C CA . MET A 1 76 ? 3.859 -31.219 -11.602 1 93.25 76 MET A CA 1
ATOM 600 C C . MET A 1 76 ? 3.139 -31.562 -12.906 1 93.25 76 MET A C 1
ATOM 602 O O . MET A 1 76 ? 3.779 -31.766 -13.938 1 93.25 76 MET A O 1
ATOM 606 N N . PHE A 1 77 ? 1.87 -31.625 -12.828 1 93.56 77 PHE A N 1
ATOM 607 C CA . PHE A 1 77 ? 1.057 -31.938 -14 1 93.56 77 PHE A CA 1
ATOM 608 C C . PHE A 1 77 ? 1.244 -30.875 -15.086 1 93.56 77 PHE A C 1
ATOM 610 O O . PHE A 1 77 ? 1.388 -31.219 -16.266 1 93.56 77 PHE A O 1
ATOM 617 N N . LEU A 1 78 ? 1.208 -29.688 -14.672 1 92.88 78 LEU A N 1
ATOM 618 C CA . LEU A 1 78 ? 1.402 -28.578 -15.602 1 92.88 78 LEU A CA 1
ATOM 619 C C . LEU A 1 78 ? 2.795 -28.625 -16.219 1 92.88 78 LEU A C 1
ATOM 621 O O . LEU A 1 78 ? 2.961 -28.344 -17.406 1 92.88 78 LEU A O 1
ATOM 625 N N . ARG A 1 79 ? 3.732 -28.922 -15.406 1 91.38 79 ARG A N 1
ATOM 626 C CA . ARG A 1 79 ? 5.094 -29.062 -15.914 1 91.38 79 ARG A CA 1
ATOM 627 C C . ARG A 1 79 ? 5.176 -30.125 -17 1 91.38 79 ARG A C 1
ATOM 629 O O . ARG A 1 79 ? 5.809 -29.906 -18.047 1 91.38 79 ARG A O 1
ATOM 636 N N . ASP A 1 80 ? 4.566 -31.172 -16.75 1 90.31 80 ASP A N 1
ATOM 637 C CA . ASP A 1 80 ? 4.539 -32.281 -17.703 1 90.31 80 ASP A CA 1
ATOM 638 C C . ASP A 1 80 ? 3.834 -31.859 -19 1 90.31 80 ASP A C 1
ATOM 640 O O . ASP A 1 80 ? 4.129 -32.375 -20.062 1 90.31 80 ASP A O 1
ATOM 644 N N . GLY A 1 81 ? 2.961 -30.938 -18.844 1 87 81 GLY A N 1
ATOM 645 C CA . GLY A 1 81 ? 2.223 -30.438 -20 1 87 81 GLY A CA 1
ATOM 646 C C . GLY A 1 81 ? 2.947 -29.328 -20.75 1 87 81 GLY A C 1
ATOM 647 O O . GLY A 1 81 ? 2.438 -28.812 -21.734 1 87 81 GLY A O 1
ATOM 648 N N . GLY A 1 82 ? 4.094 -28.922 -20.234 1 86.56 82 GLY A N 1
ATOM 649 C CA . GLY A 1 82 ? 4.914 -27.969 -20.953 1 86.56 82 GLY A CA 1
ATOM 650 C C . GLY A 1 82 ? 4.844 -26.562 -20.359 1 86.56 82 GLY A C 1
ATOM 651 O O . GLY A 1 82 ? 5.438 -25.625 -20.906 1 86.56 82 GLY A O 1
ATOM 652 N N . VAL A 1 83 ? 4.117 -26.375 -19.328 1 88.06 83 VAL A N 1
ATOM 653 C CA . VAL A 1 83 ? 4.086 -25.094 -18.641 1 88.06 83 VAL A CA 1
ATOM 654 C C . VAL A 1 83 ? 5.312 -24.969 -17.734 1 88.06 83 VAL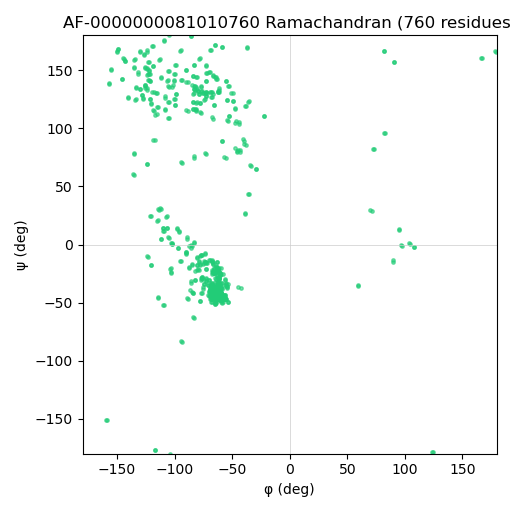 A C 1
ATOM 656 O O . VAL A 1 83 ? 5.672 -25.922 -17.031 1 88.06 83 VAL A O 1
ATOM 659 N N . PRO A 1 84 ? 5.988 -23.844 -17.812 1 89.44 84 PRO A N 1
ATOM 660 C CA . PRO A 1 84 ? 7.211 -23.703 -17.016 1 89.44 84 PRO A CA 1
ATOM 661 C C . PRO A 1 84 ? 6.926 -23.5 -15.531 1 89.44 84 PRO A C 1
ATOM 663 O O . PRO A 1 84 ? 7.043 -22.391 -15.016 1 89.44 84 PRO A O 1
ATOM 666 N N . THR A 1 85 ? 6.625 -24.516 -14.867 1 93.38 85 THR A N 1
ATOM 667 C CA . THR A 1 85 ? 6.438 -24.531 -13.422 1 93.38 85 THR A CA 1
ATOM 668 C C . THR A 1 85 ? 7.578 -25.266 -12.734 1 93.38 85 THR A C 1
ATOM 670 O O . THR A 1 85 ? 8.492 -25.766 -13.398 1 93.38 85 THR A O 1
ATOM 673 N N . GLN A 1 86 ? 7.555 -25.25 -11.453 1 93 86 GLN A N 1
ATOM 674 C CA . GLN A 1 86 ? 8.547 -26 -10.688 1 93 86 GLN A CA 1
ATOM 675 C C . GLN A 1 86 ? 8.203 -27.484 -10.648 1 93 86 GLN A C 1
ATOM 677 O O . GLN A 1 86 ? 7.09 -27.875 -11 1 93 86 GLN A O 1
ATOM 682 N N . THR A 1 87 ? 9.156 -28.266 -10.367 1 91.94 87 THR A N 1
ATOM 683 C CA . THR 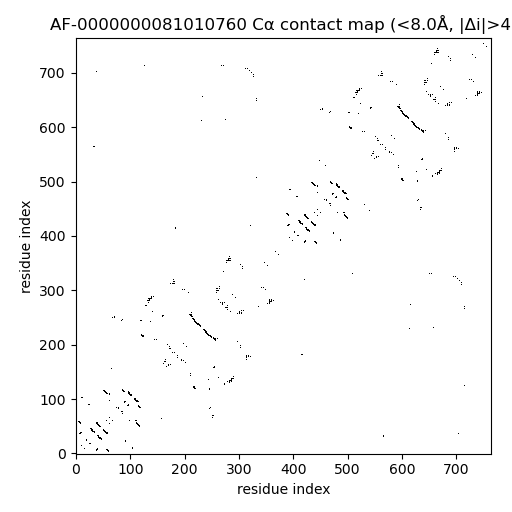A 1 87 ? 8.945 -29.672 -10.039 1 91.94 87 THR A CA 1
ATOM 684 C C . THR A 1 87 ? 9.555 -30.016 -8.68 1 91.94 87 THR A C 1
ATOM 686 O O . THR A 1 87 ? 10.312 -29.219 -8.117 1 91.94 87 THR A O 1
ATOM 689 N N . VAL A 1 88 ? 9.156 -31.203 -8.164 1 95.38 88 VAL A N 1
ATOM 690 C CA . VAL A 1 88 ? 9.578 -31.594 -6.824 1 95.38 88 VAL A CA 1
ATOM 691 C C . VAL A 1 88 ? 10.727 -32.594 -6.918 1 95.38 88 VAL A C 1
ATOM 693 O O . VAL A 1 88 ? 10.727 -33.469 -7.785 1 95.38 88 VAL A O 1
ATOM 696 N N . ARG A 1 89 ? 11.695 -32.375 -6.074 1 96.19 89 ARG A N 1
ATOM 697 C CA . ARG A 1 89 ? 12.656 -33.438 -5.797 1 96.19 89 ARG A CA 1
ATOM 698 C C . ARG A 1 89 ? 12.125 -34.375 -4.727 1 96.19 89 ARG A C 1
ATOM 700 O O . ARG A 1 89 ? 11.844 -33.969 -3.604 1 96.19 89 ARG A O 1
ATOM 707 N N . LEU A 1 90 ? 12.047 -35.625 -5.098 1 97 90 LEU A N 1
ATOM 708 C CA . LEU A 1 90 ? 11.547 -36.594 -4.137 1 97 90 LEU A CA 1
ATOM 709 C C . LEU A 1 90 ? 12.555 -36.812 -3.012 1 97 90 LEU A C 1
ATOM 711 O O . LEU A 1 90 ? 13.766 -36.719 -3.223 1 97 90 LEU A O 1
ATOM 715 N N . THR A 1 91 ? 12.031 -37.094 -1.863 1 97.81 91 THR A N 1
ATOM 716 C CA . THR A 1 91 ? 12.906 -37.469 -0.754 1 97.81 91 THR A CA 1
ATOM 717 C C . THR A 1 91 ? 13.625 -38.781 -1.043 1 97.81 91 THR A C 1
ATOM 719 O O . THR A 1 91 ? 13.305 -39.469 -2.016 1 97.81 91 THR A O 1
ATOM 722 N N . VAL A 1 92 ? 14.578 -39.094 -0.149 1 97.31 92 VAL A N 1
ATOM 723 C CA . VAL A 1 92 ? 15.336 -40.344 -0.3 1 97.31 92 VAL A CA 1
ATOM 724 C C . VAL A 1 92 ? 14.391 -41.531 -0.189 1 97.31 92 VAL A C 1
ATOM 726 O O . VAL A 1 92 ? 14.688 -42.625 -0.697 1 97.31 92 VAL A O 1
ATOM 729 N N . HIS A 1 93 ? 13.234 -41.375 0.41 1 96.56 93 HIS A N 1
ATOM 730 C CA . HIS A 1 93 ? 12.258 -42.438 0.574 1 96.56 93 HIS A CA 1
ATOM 731 C C . HIS A 1 93 ? 11.188 -42.375 -0.512 1 96.56 93 HIS A C 1
ATOM 733 O O . HIS A 1 93 ? 10.219 -43.156 -0.471 1 96.56 93 HIS A O 1
ATOM 739 N N . GLY A 1 94 ? 11.258 -41.375 -1.384 1 96.31 94 GLY A N 1
ATOM 740 C CA . GLY A 1 94 ? 10.383 -41.312 -2.539 1 96.31 94 GLY A CA 1
ATOM 741 C C . GLY A 1 94 ? 9.141 -40.469 -2.305 1 96.31 94 GLY A C 1
ATOM 742 O O . GLY A 1 94 ? 8.188 -40.531 -3.084 1 96.31 94 GLY A O 1
ATOM 743 N N . ASP A 1 95 ? 9.109 -39.719 -1.242 1 96.44 95 ASP A N 1
ATOM 744 C CA . ASP A 1 95 ? 7.934 -38.906 -0.926 1 96.44 95 ASP A CA 1
ATOM 745 C C . ASP A 1 95 ? 8.039 -37.5 -1.566 1 96.44 95 ASP A C 1
ATOM 747 O O . ASP A 1 95 ? 9.133 -37 -1.76 1 96.44 95 ASP A O 1
ATOM 751 N N . LEU A 1 96 ? 6.867 -36.906 -1.896 1 95.38 96 LEU A N 1
ATOM 752 C CA . LEU A 1 96 ? 6.801 -35.562 -2.48 1 95.38 96 LEU A CA 1
ATOM 753 C C . LEU A 1 96 ? 7.211 -34.5 -1.465 1 95.38 96 LEU A C 1
ATOM 755 O O . LEU A 1 96 ? 7.719 -33.438 -1.839 1 95.38 96 LEU A O 1
ATOM 759 N N . MET A 1 97 ? 6.867 -34.75 -0.233 1 96.56 97 MET A N 1
ATOM 760 C CA . MET A 1 97 ? 7.113 -33.812 0.876 1 96.56 97 MET A CA 1
ATOM 761 C C . MET A 1 97 ? 7.305 -34.594 2.182 1 96.56 97 MET A C 1
ATOM 763 O O . MET A 1 97 ? 7.051 -35.781 2.242 1 96.56 97 MET A O 1
ATOM 767 N N . SER A 1 98 ? 7.789 -33.938 3.152 1 97 98 SER A N 1
ATOM 768 C CA . SER A 1 98 ? 8.047 -34.562 4.438 1 97 98 SER A CA 1
ATOM 769 C C . SER A 1 98 ? 7.684 -33.656 5.598 1 97 98 SER A C 1
ATOM 771 O O . SER A 1 98 ? 8.078 -32.469 5.617 1 97 98 SER A O 1
ATOM 773 N N . LEU A 1 99 ? 6.844 -34.188 6.496 1 97.12 99 LEU A N 1
ATOM 774 C CA . LEU A 1 99 ? 6.559 -33.469 7.734 1 97.12 99 LEU A CA 1
ATOM 775 C C . LEU A 1 99 ? 7.703 -33.625 8.727 1 97.12 99 LEU A C 1
ATOM 777 O O . LEU A 1 99 ? 8.055 -34.75 9.109 1 97.12 99 LEU A O 1
ATOM 781 N N . GLN A 1 100 ? 8.312 -32.469 9.164 1 97.06 100 GLN A N 1
ATOM 782 C CA . GLN A 1 100 ? 9.484 -32.5 10.039 1 97.06 100 GLN A CA 1
ATOM 783 C C . GLN A 1 100 ? 9.211 -31.766 11.344 1 97.06 100 GLN A C 1
ATOM 785 O O . GLN A 1 100 ? 8.523 -30.75 11.352 1 97.06 100 GLN A O 1
ATOM 790 N N . ARG A 1 101 ? 9.688 -32.281 12.477 1 95.75 101 ARG A N 1
ATOM 791 C CA . ARG A 1 101 ? 9.688 -31.578 13.75 1 95.75 101 ARG A CA 1
ATOM 792 C C . ARG A 1 101 ? 10.961 -30.75 13.922 1 95.75 101 ARG A C 1
ATOM 794 O O . ARG A 1 101 ? 12.07 -31.297 13.906 1 95.75 101 ARG A O 1
ATOM 801 N N . ILE A 1 102 ? 10.812 -29.484 13.977 1 95.62 102 ILE A N 1
ATOM 802 C CA . ILE A 1 102 ? 11.953 -28.578 14.016 1 95.62 102 ILE A CA 1
ATOM 803 C C . ILE A 1 102 ? 11.836 -27.656 15.219 1 95.62 102 ILE A C 1
ATOM 805 O O . ILE A 1 102 ? 10.75 -27.156 15.523 1 95.62 102 ILE A O 1
ATOM 809 N N . ASP A 1 103 ? 12.906 -27.5 15.914 1 94 103 ASP A N 1
ATOM 810 C CA . ASP A 1 103 ? 13.016 -26.531 17.016 1 94 103 ASP A CA 1
ATOM 811 C C . ASP A 1 103 ? 14.039 -25.453 16.703 1 94 103 ASP A C 1
ATOM 813 O O . ASP A 1 103 ? 15.234 -25.734 16.594 1 94 103 ASP A O 1
ATOM 817 N N . PHE A 1 104 ? 13.555 -24.312 16.531 1 90.19 104 PHE A N 1
ATOM 818 C CA . PHE A 1 104 ? 14.492 -23.219 16.297 1 90.19 104 PHE A CA 1
ATOM 819 C C . PHE A 1 104 ? 14.5 -22.25 17.484 1 90.19 104 PHE A C 1
ATOM 821 O O . PHE A 1 104 ? 14.594 -21.031 17.297 1 90.19 104 PHE A O 1
ATOM 828 N N . GLY A 1 105 ? 14.25 -22.719 18.672 1 87.56 105 GLY A N 1
ATOM 829 C CA . GLY A 1 105 ? 14.336 -21.969 19.906 1 87.56 105 GLY A CA 1
ATOM 830 C C . GLY A 1 105 ? 12.984 -21.656 20.516 1 87.56 105 GLY A C 1
ATOM 831 O O . GLY A 1 105 ? 12.898 -21.016 21.562 1 87.56 105 GLY A O 1
ATOM 832 N N . GLU A 1 106 ? 11.852 -22.031 19.906 1 86.81 106 GLU A N 1
ATOM 833 C CA . GLU A 1 106 ? 10.516 -21.734 20.391 1 86.81 106 GLU A CA 1
ATOM 834 C C . GLU A 1 106 ? 9.711 -23.016 20.625 1 86.81 106 GLU A C 1
ATOM 836 O O . GLU A 1 106 ? 8.484 -23.016 20.531 1 86.81 106 GLU A O 1
ATOM 841 N N . GLY A 1 107 ? 10.414 -24.109 20.859 1 91.38 107 GLY A N 1
ATOM 842 C CA . GLY A 1 107 ? 9.742 -25.391 21 1 91.38 107 GLY A CA 1
ATOM 843 C C . GLY A 1 107 ? 9.602 -26.141 19.688 1 91.38 107 GLY A C 1
ATOM 844 O O . GLY A 1 107 ? 9.633 -25.531 18.609 1 91.38 107 GLY A O 1
ATOM 845 N N . GLU A 1 108 ? 9.469 -27.359 19.828 1 93.69 108 GLU A N 1
ATOM 846 C CA . GLU A 1 108 ? 9.359 -28.188 18.625 1 93.69 108 GLU A CA 1
ATOM 847 C C . GLU A 1 108 ? 7.996 -28.016 17.969 1 93.69 108 GLU A C 1
ATOM 849 O O . GLU A 1 108 ? 6.965 -28.016 18.641 1 93.69 108 GLU A O 1
ATOM 854 N N . LYS A 1 109 ? 8.039 -27.766 16.688 1 95.31 109 LYS A N 1
ATOM 855 C CA . LYS A 1 109 ? 6.832 -27.656 15.875 1 95.31 109 LYS A CA 1
ATOM 856 C C . LYS A 1 109 ? 6.969 -28.422 14.57 1 95.31 109 LYS A C 1
ATOM 858 O O . LYS A 1 109 ? 8.078 -28.797 14.172 1 95.31 109 LYS A O 1
ATOM 863 N N . GLU A 1 110 ? 5.863 -28.719 13.992 1 96.19 110 GLU A N 1
ATOM 864 C CA . GLU A 1 110 ? 5.871 -29.516 12.766 1 96.19 110 GLU A CA 1
ATOM 865 C C . GLU A 1 110 ? 5.738 -28.625 11.531 1 96.19 110 GLU A C 1
ATOM 867 O O . GLU A 1 110 ? 4.863 -27.75 11.477 1 96.19 110 GLU A O 1
ATOM 872 N N . PHE A 1 111 ? 6.621 -28.828 10.609 1 97.5 111 PHE A N 1
ATOM 873 C CA . PHE A 1 111 ? 6.633 -28.094 9.352 1 97.5 111 PHE A CA 1
ATOM 874 C C . PHE A 1 111 ? 6.734 -29.047 8.164 1 97.5 111 PHE A C 1
ATOM 876 O O . PHE A 1 111 ? 7.469 -30.031 8.219 1 97.5 111 PHE A O 1
ATOM 883 N N . ASN A 1 112 ? 5.938 -28.828 7.184 1 97.5 112 ASN A N 1
ATOM 884 C CA . ASN A 1 112 ? 6.102 -29.547 5.934 1 97.5 112 ASN A CA 1
ATOM 885 C C . ASN A 1 112 ? 7.266 -29 5.113 1 97.5 112 ASN A C 1
ATOM 887 O O . ASN A 1 112 ? 7.402 -27.781 4.965 1 97.5 112 ASN A O 1
ATOM 891 N N . VAL A 1 113 ? 8.094 -29.859 4.629 1 97.94 113 VAL A N 1
ATOM 892 C CA . VAL A 1 113 ? 9.289 -29.469 3.879 1 97.94 113 VAL A CA 1
ATOM 893 C C . VAL A 1 113 ? 9.219 -30.047 2.465 1 97.94 113 VAL A C 1
ATOM 895 O O . VAL A 1 113 ? 8.914 -31.219 2.279 1 97.94 113 VAL A O 1
ATOM 898 N N . ARG A 1 114 ? 9.469 -29.188 1.502 1 97.25 114 ARG A N 1
ATOM 899 C CA . ARG A 1 114 ? 9.555 -29.578 0.101 1 97.25 114 ARG A CA 1
ATOM 900 C C . ARG A 1 114 ? 10.805 -29 -0.556 1 97.25 114 ARG A C 1
ATOM 902 O O . ARG A 1 114 ? 11.281 -27.938 -0.163 1 97.25 114 ARG A O 1
ATOM 909 N N . LEU A 1 115 ? 11.32 -29.703 -1.442 1 97.88 115 LEU A N 1
ATOM 910 C CA . LEU A 1 115 ? 12.406 -29.219 -2.291 1 97.88 115 LEU A CA 1
ATOM 911 C C . LEU A 1 115 ? 11.953 -29.125 -3.744 1 97.88 115 LEU A C 1
ATOM 913 O O . LEU A 1 115 ? 11.555 -30.125 -4.348 1 97.88 115 LEU A O 1
ATOM 917 N N . LEU A 1 116 ? 11.984 -27.906 -4.281 1 96.75 116 LEU A N 1
ATOM 918 C CA . LEU A 1 116 ? 11.469 -27.625 -5.613 1 96.75 116 LEU A CA 1
ATOM 919 C C . LEU A 1 116 ? 12.57 -27.109 -6.527 1 96.75 116 LEU A C 1
ATOM 921 O O . LEU A 1 116 ? 13.586 -26.594 -6.051 1 96.75 116 LEU A O 1
ATOM 925 N N . THR A 1 117 ? 12.438 -27.297 -7.793 1 95.44 117 THR A N 1
ATOM 926 C CA . THR A 1 117 ? 13.398 -26.719 -8.727 1 95.44 117 THR A CA 1
ATOM 927 C C . THR A 1 117 ? 13.344 -25.188 -8.688 1 95.44 117 THR A C 1
ATOM 929 O O . THR A 1 117 ? 12.273 -24.609 -8.516 1 95.44 117 THR A O 1
ATOM 932 N N . TYR A 1 118 ? 14.43 -24.578 -8.828 1 93.69 118 TYR A N 1
ATOM 933 C CA . TYR A 1 118 ? 14.508 -23.125 -8.891 1 93.69 118 TYR A CA 1
ATOM 934 C C . TYR A 1 118 ? 14.164 -22.625 -10.289 1 93.69 118 TYR A C 1
ATOM 936 O O . TYR A 1 118 ? 14.633 -23.172 -11.289 1 93.69 118 TYR A O 1
ATOM 944 N N . LEU A 1 119 ? 13.32 -21.609 -10.422 1 90.94 119 LEU A N 1
ATOM 945 C CA . LEU A 1 119 ? 13 -20.938 -11.68 1 90.94 119 LEU A CA 1
ATOM 946 C C . LEU A 1 119 ? 13.617 -19.547 -11.727 1 90.94 119 LEU A C 1
ATOM 948 O O . LEU A 1 119 ? 13.391 -18.734 -10.828 1 90.94 119 LEU A O 1
ATOM 952 N N . PRO A 1 120 ? 14.32 -19.281 -12.703 1 86.69 120 PRO A N 1
ATOM 953 C CA . PRO A 1 120 ? 14.906 -17.953 -12.82 1 86.69 120 PRO A CA 1
ATOM 954 C C . PRO A 1 120 ? 13.875 -16.875 -13.188 1 86.69 120 PRO A C 1
ATOM 956 O O . PRO A 1 120 ? 12.828 -17.203 -13.758 1 86.69 120 PRO A O 1
ATOM 959 N N . GLY A 1 121 ? 14.188 -15.633 -12.789 1 86.19 121 GLY A N 1
ATOM 960 C CA . GLY A 1 121 ? 13.352 -14.5 -13.164 1 86.19 121 GLY A CA 1
ATOM 961 C C . GLY A 1 121 ? 12.859 -13.703 -11.977 1 86.19 121 GLY A C 1
ATOM 962 O O . GLY A 1 121 ? 13.258 -13.961 -10.836 1 86.19 121 GLY A O 1
ATOM 963 N N . VAL A 1 122 ? 12.055 -12.672 -12.383 1 80.88 122 VAL A N 1
ATOM 964 C CA . VAL A 1 122 ? 11.445 -11.805 -11.375 1 80.88 122 VAL A CA 1
ATOM 965 C C . VAL A 1 122 ? 9.938 -11.766 -11.578 1 80.88 122 VAL A C 1
ATOM 967 O O . VAL A 1 122 ? 9.438 -12.023 -12.68 1 80.88 122 VAL A O 1
ATOM 970 N N . PRO A 1 123 ? 9.242 -11.539 -10.469 1 79.5 123 PRO A N 1
ATOM 971 C CA . PRO A 1 123 ? 7.789 -11.461 -10.609 1 79.5 123 PRO A CA 1
ATOM 972 C C . PRO A 1 123 ? 7.355 -10.422 -11.648 1 79.5 123 PRO A C 1
ATOM 974 O O . PRO A 1 123 ? 7.941 -9.336 -11.719 1 79.5 123 PRO A O 1
ATOM 977 N N . LEU A 1 124 ? 6.363 -10.75 -12.398 1 80.44 124 LEU A N 1
ATOM 978 C CA . LEU A 1 124 ? 5.797 -9.891 -13.43 1 80.44 124 LEU A CA 1
ATOM 979 C C . LEU A 1 124 ? 5.371 -8.547 -12.836 1 80.44 124 LEU A C 1
ATOM 981 O O . LEU A 1 124 ? 5.457 -7.516 -13.508 1 80.44 124 LEU A O 1
ATOM 985 N N . SER A 1 125 ? 4.996 -8.516 -11.641 1 71.31 125 SER A N 1
ATOM 986 C CA . SER A 1 125 ? 4.492 -7.324 -10.961 1 71.31 125 SER A CA 1
ATOM 987 C C . SER A 1 125 ? 5.602 -6.301 -10.742 1 71.31 125 SER A C 1
ATOM 989 O O . SER A 1 125 ? 5.328 -5.133 -10.453 1 71.31 125 SER A O 1
ATOM 991 N N . THR A 1 126 ? 6.812 -6.742 -10.938 1 69.88 126 THR A N 1
ATOM 992 C CA . THR A 1 126 ? 7.926 -5.852 -10.625 1 69.88 126 THR A CA 1
ATOM 993 C C . THR A 1 126 ? 8.5 -5.234 -11.891 1 69.88 126 THR A C 1
ATOM 995 O O . THR A 1 126 ? 9.438 -4.438 -11.836 1 69.88 126 THR A O 1
ATOM 998 N N . VAL A 1 127 ? 7.895 -5.59 -13.086 1 73.25 127 VAL A N 1
ATOM 999 C CA . VAL A 1 127 ? 8.469 -5.078 -14.328 1 73.25 127 VAL A CA 1
ATOM 1000 C C . VAL A 1 127 ? 7.414 -4.301 -15.109 1 73.25 127 VAL A C 1
ATOM 1002 O O . VAL A 1 127 ? 6.215 -4.473 -14.883 1 73.25 127 VAL A O 1
ATOM 1005 N N . LEU A 1 128 ? 7.957 -3.395 -15.977 1 73.38 128 LEU A N 1
ATOM 1006 C CA . LEU A 1 128 ? 7.074 -2.691 -16.891 1 73.38 128 LEU A CA 1
ATOM 1007 C C . LEU A 1 128 ? 6.805 -3.535 -18.141 1 73.38 128 LEU A C 1
ATOM 1009 O O . LEU A 1 128 ? 7.73 -3.871 -18.875 1 73.38 128 LEU A O 1
ATOM 1013 N N . ALA A 1 129 ? 5.566 -3.877 -18.297 1 80.56 129 ALA A N 1
ATOM 1014 C CA . ALA A 1 129 ? 5.168 -4.746 -19.391 1 80.56 129 ALA A CA 1
ATOM 1015 C C . ALA A 1 129 ? 4.602 -3.932 -20.562 1 80.56 129 ALA A C 1
ATOM 1017 O O . ALA A 1 129 ? 4.188 -2.783 -20.375 1 80.56 129 ALA A O 1
ATOM 1018 N N . ASP A 1 130 ? 4.707 -4.516 -21.719 1 86 130 ASP A N 1
ATOM 1019 C CA . ASP A 1 130 ? 4.113 -3.908 -22.906 1 86 130 ASP A CA 1
ATOM 1020 C C . ASP A 1 130 ? 3.023 -4.801 -23.5 1 86 130 ASP A C 1
ATOM 1022 O O . ASP A 1 130 ? 2.668 -5.824 -22.906 1 86 130 ASP A O 1
ATOM 1026 N N . GLY A 1 131 ? 2.502 -4.352 -24.594 1 88.81 131 GLY A N 1
ATOM 1027 C CA . GLY A 1 131 ? 1.389 -5.062 -25.203 1 88.81 131 GLY A CA 1
ATOM 1028 C C . GLY A 1 131 ? 1.72 -6.5 -25.547 1 88.81 131 GLY A C 1
ATOM 1029 O O . GLY A 1 131 ? 0.88 -7.391 -25.406 1 88.81 131 GLY A O 1
ATOM 1030 N N . SER A 1 132 ? 2.889 -6.715 -25.984 1 88.19 132 SER A N 1
ATOM 1031 C CA . SER A 1 132 ? 3.316 -8.062 -26.344 1 88.19 132 SER A CA 1
ATOM 1032 C C . SER A 1 132 ? 3.357 -8.977 -25.125 1 88.19 132 SER A C 1
ATOM 1034 O O . SER A 1 132 ? 2.926 -10.125 -25.188 1 88.19 132 SER A O 1
ATOM 1036 N N . LEU A 1 133 ? 3.883 -8.461 -24.094 1 89.62 133 LEU A N 1
ATOM 1037 C CA . LEU A 1 133 ? 3.947 -9.242 -22.859 1 89.62 133 LEU A CA 1
ATOM 1038 C C . LEU A 1 133 ? 2.549 -9.5 -22.297 1 89.62 133 LEU A C 1
ATOM 1040 O O . LEU A 1 133 ? 2.273 -10.578 -21.781 1 89.62 133 LEU A O 1
ATOM 1044 N N . TYR A 1 134 ? 1.651 -8.5 -22.438 1 93.38 134 TYR A N 1
ATOM 1045 C CA . TYR A 1 134 ? 0.272 -8.695 -22 1 93.38 134 TYR A CA 1
ATOM 1046 C C . TYR A 1 134 ? -0.382 -9.836 -22.781 1 93.38 134 TYR A C 1
ATOM 1048 O O . TYR A 1 134 ? -1.082 -10.672 -22.188 1 93.38 134 TYR A O 1
ATOM 1056 N N . TYR A 1 135 ? -0.1 -9.828 -24.031 1 94.38 135 TYR A N 1
ATOM 1057 C CA . TYR A 1 135 ? -0.61 -10.883 -24.906 1 94.38 135 TYR A CA 1
ATOM 1058 C C . TYR A 1 135 ? -0.105 -12.25 -24.453 1 94.38 135 TYR A C 1
ATOM 1060 O O . TYR A 1 135 ? -0.875 -13.211 -24.359 1 94.38 135 TYR A O 1
ATOM 1068 N N . GLN A 1 136 ? 1.15 -12.328 -24.125 1 91.69 136 GLN A N 1
ATOM 1069 C CA . GLN A 1 136 ? 1.762 -13.578 -23.688 1 91.69 136 GLN A CA 1
ATOM 1070 C C . GLN A 1 136 ? 1.187 -14.039 -22.359 1 91.69 136 GLN A C 1
ATOM 1072 O O . GLN A 1 136 ? 1.053 -15.234 -22.109 1 91.69 136 GLN A O 1
ATOM 1077 N N . VAL A 1 137 ? 0.888 -13.133 -21.5 1 93.06 137 VAL A N 1
ATOM 1078 C CA . VAL A 1 137 ? 0.273 -13.461 -20.219 1 93.06 137 VAL A CA 1
ATOM 1079 C C . VAL A 1 137 ? -1.087 -14.117 -20.453 1 93.06 137 VAL A C 1
ATOM 1081 O O . VAL A 1 137 ? -1.413 -15.125 -19.828 1 93.06 137 VAL A O 1
ATOM 1084 N N . GLY A 1 138 ? -1.892 -13.523 -21.359 1 94.94 138 GLY A N 1
ATOM 1085 C CA . GLY A 1 138 ? -3.166 -14.125 -21.719 1 94.94 138 GLY A CA 1
ATOM 1086 C C . GLY A 1 138 ? -3.023 -15.523 -22.281 1 94.94 138 GLY A C 1
ATOM 1087 O O . GLY A 1 138 ? -3.748 -16.438 -21.891 1 94.94 138 GLY A O 1
ATOM 1088 N N . LYS A 1 139 ? -2.082 -15.648 -23.156 1 94.06 139 LYS A N 1
ATOM 1089 C CA . LYS A 1 139 ? -1.826 -16.938 -23.781 1 94.06 139 LYS A CA 1
ATOM 1090 C C . LYS A 1 139 ? -1.425 -17.984 -22.75 1 94.06 139 LYS A C 1
ATOM 1092 O O . LYS A 1 139 ? -1.88 -19.125 -22.812 1 94.06 139 LYS A O 1
ATOM 1097 N N . LEU A 1 140 ? -0.583 -17.594 -21.875 1 92.38 140 LEU A N 1
ATOM 1098 C CA . LEU A 1 140 ? -0.137 -18.484 -20.812 1 92.38 140 LEU A CA 1
ATOM 1099 C C . LEU A 1 140 ? -1.308 -18.922 -19.938 1 92.38 140 LEU A C 1
ATOM 1101 O O . LEU A 1 140 ? -1.429 -20.109 -19.594 1 92.38 140 LEU A O 1
ATOM 1105 N N . ALA A 1 141 ? -2.123 -18 -19.547 1 93.06 141 ALA A N 1
ATOM 1106 C CA . ALA A 1 141 ? -3.289 -18.328 -18.734 1 93.06 141 ALA A CA 1
ATOM 1107 C C . ALA A 1 141 ? -4.176 -19.344 -19.438 1 93.06 141 ALA A C 1
ATOM 1109 O O . ALA A 1 141 ? -4.637 -20.312 -18.797 1 93.06 141 ALA A O 1
ATOM 1110 N N . ALA A 1 142 ? -4.398 -19.156 -20.688 1 93.94 142 ALA A N 1
ATOM 1111 C CA . ALA A 1 142 ? -5.215 -20.078 -21.453 1 93.94 142 ALA A CA 1
ATOM 1112 C C . ALA A 1 142 ? -4.57 -21.453 -21.531 1 93.94 142 ALA A C 1
ATOM 1114 O O . ALA A 1 142 ? -5.258 -22.484 -21.438 1 93.94 142 ALA A O 1
ATOM 1115 N N . SER A 1 143 ? -3.277 -21.469 -21.703 1 91.31 143 SER A N 1
ATOM 1116 C CA . SER A 1 143 ? -2.551 -22.719 -21.781 1 91.31 143 SER A CA 1
ATOM 1117 C C . SER A 1 143 ? -2.65 -23.5 -20.484 1 91.31 143 SER A C 1
ATOM 1119 O O . SER A 1 143 ? -2.764 -24.734 -20.484 1 91.31 143 SER A O 1
ATOM 1121 N N . ILE A 1 144 ? -2.566 -22.828 -19.406 1 92.25 144 ILE A N 1
ATOM 1122 C CA . ILE A 1 144 ? -2.703 -23.438 -18.078 1 92.25 144 ILE A CA 1
ATOM 1123 C C . ILE A 1 144 ? -4.098 -24.031 -17.938 1 92.25 144 ILE A C 1
ATOM 1125 O O . ILE A 1 144 ? -4.246 -25.188 -17.516 1 92.25 144 ILE A O 1
ATOM 1129 N N . HIS A 1 145 ? -5.098 -23.297 -18.328 1 91.62 145 HIS A N 1
ATOM 1130 C CA . HIS A 1 145 ? -6.469 -23.781 -18.25 1 91.62 145 HIS A CA 1
ATOM 1131 C C . HIS A 1 145 ? -6.676 -25.016 -19.125 1 91.62 145 HIS A C 1
ATOM 1133 O O . HIS A 1 145 ? -7.312 -25.984 -18.703 1 91.62 145 HIS A O 1
ATOM 1139 N N . GLN A 1 146 ? -6.152 -24.922 -20.266 1 89.69 146 GLN A N 1
ATOM 1140 C CA . GLN A 1 146 ? -6.273 -26.047 -21.172 1 89.69 146 GLN A CA 1
ATOM 1141 C C . GLN A 1 146 ? -5.609 -27.297 -20.594 1 89.69 146 GLN A C 1
ATOM 1143 O O . GLN A 1 146 ? -6.168 -28.391 -20.672 1 89.69 146 GLN A O 1
ATOM 1148 N N . ALA A 1 147 ? -4.473 -27.109 -20.094 1 88.31 147 ALA A N 1
ATOM 1149 C CA . ALA A 1 147 ? -3.746 -28.25 -19.516 1 88.31 147 ALA A CA 1
ATOM 1150 C C . ALA A 1 147 ? -4.516 -28.844 -18.344 1 88.31 147 ALA A C 1
ATOM 1152 O O . ALA A 1 147 ? -4.52 -30.062 -18.156 1 88.31 147 ALA A O 1
ATOM 1153 N N . LEU A 1 148 ? -5.137 -28.062 -17.609 1 90.25 148 LEU A N 1
ATOM 1154 C CA . LEU A 1 148 ? -5.773 -28.5 -16.359 1 90.25 148 LEU A CA 1
ATOM 1155 C C . LEU A 1 148 ? -7.121 -29.156 -16.656 1 90.25 148 LEU A C 1
ATOM 1157 O O . LEU A 1 148 ? -7.719 -29.766 -15.766 1 90.25 148 LEU A O 1
ATOM 1161 N N . GLU A 1 149 ? -7.613 -29.062 -17.844 1 85.88 149 GLU A N 1
ATOM 1162 C CA . GLU A 1 149 ? -8.859 -29.703 -18.219 1 85.88 149 GLU A CA 1
ATOM 1163 C C . GLU A 1 149 ? -8.773 -31.219 -18.031 1 85.88 149 GLU A C 1
ATOM 1165 O O . GLU A 1 149 ? -9.781 -31.875 -17.75 1 85.88 149 GLU A O 1
ATOM 1170 N N . GLN A 1 150 ? -7.598 -31.688 -18.094 1 88.38 150 GLN A N 1
ATOM 1171 C CA . GLN A 1 150 ? -7.422 -33.125 -18.016 1 88.38 150 GLN A CA 1
ATOM 1172 C C . GLN A 1 150 ? -6.941 -33.562 -16.625 1 88.38 150 GLN A C 1
ATOM 1174 O O . GLN A 1 150 ? -6.695 -34.75 -16.391 1 88.38 150 GLN A O 1
ATOM 1179 N N . PHE A 1 151 ? -6.812 -32.625 -15.789 1 92.12 151 PHE A N 1
ATOM 1180 C CA . PHE A 1 151 ? -6.285 -32.938 -14.469 1 92.12 151 PHE A CA 1
ATOM 1181 C C . PHE A 1 151 ? -7.379 -33.5 -13.578 1 92.12 151 PHE A C 1
ATOM 1183 O O . PHE A 1 151 ? -8.438 -32.906 -13.406 1 92.12 151 PHE A O 1
ATOM 1190 N N . GLU A 1 152 ? -7.18 -34.688 -13.078 1 91.38 152 GLU A N 1
ATOM 1191 C CA . GLU A 1 152 ? -8.07 -35.312 -12.117 1 91.38 152 GLU A CA 1
ATOM 1192 C C . GLU A 1 152 ? -7.312 -35.719 -10.852 1 91.38 152 GLU A C 1
ATOM 1194 O O . GLU A 1 152 ? -6.191 -36.219 -10.93 1 91.38 152 GLU A O 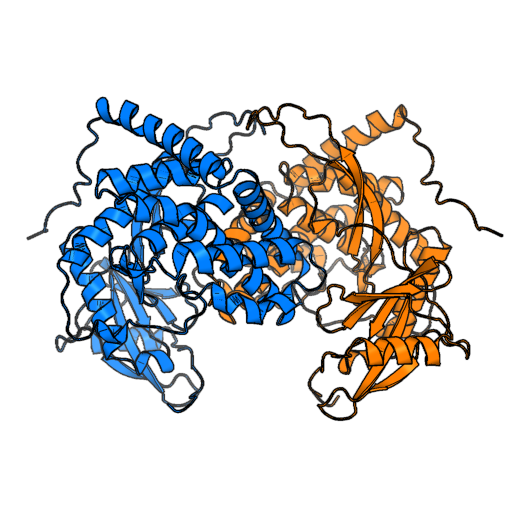1
ATOM 1199 N N . HIS A 1 153 ? -7.902 -35.406 -9.766 1 93.06 153 HIS A N 1
ATOM 1200 C CA . HIS A 1 153 ? -7.316 -35.75 -8.477 1 93.06 153 HIS A CA 1
ATOM 1201 C C . HIS A 1 153 ? -8.383 -35.812 -7.387 1 93.06 153 HIS A C 1
ATOM 1203 O O . HIS A 1 153 ? -9.289 -34.969 -7.355 1 93.06 153 HIS A O 1
ATOM 1209 N N . PRO A 1 154 ? -8.312 -36.75 -6.543 1 93.81 154 PRO A N 1
ATOM 1210 C CA . PRO A 1 154 ? -9.344 -36.938 -5.516 1 93.81 154 PRO A CA 1
ATOM 1211 C C . PRO A 1 154 ? -9.391 -35.781 -4.512 1 93.81 154 PRO A C 1
ATOM 1213 O O . PRO A 1 154 ? -10.422 -35.562 -3.877 1 93.81 154 PRO A O 1
ATOM 1216 N N . PHE A 1 155 ? -8.305 -35 -4.387 1 93.38 155 PHE A N 1
ATOM 1217 C CA . PHE A 1 155 ? -8.227 -34 -3.352 1 93.38 155 PHE A CA 1
ATOM 1218 C C . PHE A 1 155 ? -8.602 -32.625 -3.908 1 93.38 155 PHE A C 1
ATOM 1220 O O . PHE A 1 155 ? -8.391 -31.609 -3.258 1 93.38 155 PHE A O 1
ATOM 1227 N N . LEU A 1 156 ? -9.195 -32.562 -5.062 1 91.12 156 LEU A N 1
ATOM 1228 C CA . LEU A 1 156 ? -9.578 -31.297 -5.656 1 91.12 156 LEU A CA 1
ATOM 1229 C C . LEU A 1 156 ? -10.586 -30.562 -4.773 1 91.12 156 LEU A C 1
ATOM 1231 O O . LEU A 1 156 ? -10.602 -29.344 -4.723 1 91.12 156 LEU A O 1
ATOM 1235 N N . ARG A 1 157 ? -11.359 -31.312 -4.055 1 89.94 157 ARG A N 1
ATOM 1236 C CA . ARG A 1 157 ? -12.406 -30.734 -3.211 1 89.94 157 ARG A CA 1
ATOM 1237 C C . ARG A 1 157 ? -11.805 -29.875 -2.1 1 89.94 157 ARG A C 1
ATOM 1239 O O . ARG A 1 157 ? -12.453 -28.953 -1.608 1 89.94 157 ARG A O 1
ATOM 1246 N N . PHE A 1 158 ? -10.586 -30.125 -1.738 1 90.06 158 PHE A N 1
ATOM 1247 C CA . PHE A 1 158 ? -9.945 -29.422 -0.639 1 90.06 158 PHE A CA 1
ATOM 1248 C C . PHE A 1 158 ? -9.484 -28.031 -1.082 1 90.06 158 PHE A C 1
ATOM 1250 O O . PHE A 1 158 ? -9.109 -27.203 -0.252 1 90.06 158 PHE A O 1
ATOM 1257 N N . LEU A 1 159 ? -9.531 -27.75 -2.385 1 89.5 159 LEU A N 1
ATOM 1258 C CA . LEU A 1 159 ? -9.148 -26.453 -2.902 1 89.5 159 LEU A CA 1
ATOM 1259 C C . LEU A 1 159 ? -10.336 -25.5 -2.928 1 89.5 159 LEU A C 1
ATOM 1261 O O . LEU A 1 159 ? -10.227 -24.375 -3.408 1 89.5 159 LEU A O 1
ATOM 1265 N N . GLN A 1 160 ? -11.43 -25.953 -2.381 1 86 160 GLN A N 1
ATOM 1266 C CA . GLN A 1 160 ? -12.602 -25.094 -2.266 1 86 160 GLN A CA 1
ATOM 1267 C C . GLN A 1 160 ? -12.492 -24.172 -1.054 1 86 160 GLN A C 1
ATOM 1269 O O . GLN A 1 160 ? -12.305 -24.641 0.071 1 86 160 GLN A O 1
ATOM 1274 N N . ARG A 1 161 ? -12.422 -22.922 -1.325 1 80.31 161 ARG A N 1
ATOM 1275 C CA . ARG A 1 161 ? -12.352 -21.922 -0.277 1 80.31 161 ARG A CA 1
ATOM 1276 C C . ARG A 1 161 ? -13.555 -20.984 -0.341 1 80.31 161 ARG A C 1
ATOM 1278 O O . ARG A 1 161 ? -13.438 -19.844 -0.811 1 80.31 161 ARG A O 1
ATOM 1285 N N . ASP A 1 162 ? -14.594 -21.234 0.28 1 78.69 162 ASP A N 1
ATOM 1286 C CA . ASP A 1 162 ? -15.883 -20.594 0.069 1 78.69 162 ASP A CA 1
ATOM 1287 C C . ASP A 1 162 ? -15.914 -19.203 0.705 1 78.69 162 ASP A C 1
ATOM 1289 O O . ASP A 1 162 ? -16.578 -18.297 0.199 1 78.69 162 ASP A O 1
ATOM 1293 N N . ASP A 1 163 ? -15.203 -18.953 1.73 1 82.19 163 ASP A N 1
ATOM 1294 C CA . ASP A 1 163 ? -15.336 -17.672 2.406 1 82.19 163 ASP A CA 1
ATOM 1295 C C . ASP A 1 163 ? -14.047 -16.859 2.299 1 82.19 163 ASP A C 1
ATOM 1297 O O . ASP A 1 163 ? -13.844 -15.906 3.055 1 82.19 163 ASP A O 1
ATOM 1301 N N . PHE A 1 164 ? -13.336 -17.25 1.366 1 85 164 PHE A N 1
ATOM 1302 C CA . PHE A 1 164 ? -12.086 -16.516 1.167 1 85 164 PHE A CA 1
ATOM 1303 C C . PHE A 1 164 ? -12.352 -15.18 0.466 1 85 164 PHE A C 1
ATOM 1305 O O . PHE A 1 164 ? -12.773 -15.156 -0.69 1 85 164 PHE A O 1
ATOM 1312 N N . ILE A 1 165 ? -12.141 -14.062 1.115 1 88 165 ILE A N 1
ATOM 1313 C CA . ILE A 1 165 ? -12.539 -12.727 0.679 1 88 165 ILE A CA 1
ATOM 1314 C C . ILE A 1 165 ? -11.852 -12.391 -0.642 1 88 165 ILE A C 1
ATOM 1316 O O . ILE A 1 165 ? -12.375 -11.609 -1.438 1 88 165 ILE A O 1
ATOM 1320 N N . TRP A 1 166 ? -10.703 -13.039 -0.938 1 87.31 166 TRP A N 1
ATOM 1321 C CA . TRP A 1 166 ? -9.938 -12.695 -2.131 1 87.31 166 TRP A CA 1
ATOM 1322 C C . TRP A 1 166 ? -10.383 -13.531 -3.326 1 87.31 166 TRP A C 1
ATOM 1324 O O . TRP A 1 166 ? -9.875 -13.352 -4.438 1 87.31 166 TRP A O 1
ATOM 1334 N N . ASN A 1 167 ? -11.258 -14.477 -3.043 1 90.56 167 ASN A N 1
ATOM 1335 C CA . ASN A 1 167 ? -11.961 -15.117 -4.152 1 90.56 167 ASN A CA 1
ATOM 1336 C C . ASN A 1 167 ? -12.922 -14.156 -4.836 1 90.56 167 ASN A C 1
ATOM 1338 O O . ASN A 1 167 ? -13.781 -13.555 -4.184 1 90.56 167 ASN A O 1
ATOM 1342 N N . LEU A 1 168 ? -12.836 -14 -6.117 1 93.69 168 LEU A N 1
ATOM 1343 C CA . LEU A 1 168 ? -13.664 -13.039 -6.844 1 93.69 168 LEU A CA 1
ATOM 1344 C C . LEU A 1 168 ? -15.141 -13.367 -6.684 1 93.69 168 LEU A C 1
ATOM 1346 O O . LEU A 1 168 ? -15.992 -12.484 -6.797 1 93.69 168 LEU A O 1
ATOM 1350 N N . SER A 1 169 ? -15.484 -14.625 -6.395 1 93.38 169 SER A N 1
ATOM 1351 C CA . SER A 1 169 ? -16.859 -15.016 -6.141 1 93.38 169 SER A CA 1
ATOM 1352 C C . SER A 1 169 ? -17.422 -14.32 -4.898 1 93.38 169 SER A C 1
ATOM 1354 O O . SER A 1 169 ? -18.625 -14.266 -4.695 1 93.38 169 SER A O 1
ATOM 1356 N N . ASN A 1 170 ? -16.531 -13.852 -4.109 1 93.94 170 ASN A N 1
ATOM 1357 C CA . ASN A 1 170 ? -16.938 -13.297 -2.82 1 93.94 170 ASN A CA 1
ATOM 1358 C C . ASN A 1 170 ? -16.844 -11.773 -2.805 1 93.94 170 ASN A C 1
ATOM 1360 O O . ASN A 1 170 ? -16.703 -11.172 -1.741 1 93.94 170 ASN A O 1
ATOM 1364 N N . THR A 1 171 ? -16.922 -11.164 -3.91 1 96.56 171 THR A N 1
ATOM 1365 C CA . THR A 1 171 ? -16.875 -9.711 -4.031 1 96.56 171 THR A CA 1
ATOM 1366 C C . THR A 1 171 ? -17.953 -9.062 -3.16 1 96.56 171 THR A C 1
ATOM 1368 O O . THR A 1 171 ? -17.734 -7.992 -2.594 1 96.56 171 THR A O 1
ATOM 1371 N N . HIS A 1 172 ? -19.094 -9.688 -2.982 1 96 172 HIS A N 1
ATOM 1372 C CA . HIS A 1 172 ? -20.203 -9.148 -2.213 1 96 172 HIS A CA 1
ATOM 1373 C C . HIS A 1 172 ? -19.844 -9.023 -0.736 1 96 172 HIS A C 1
ATOM 1375 O O . HIS A 1 172 ? -20.422 -8.195 -0.022 1 96 172 HIS A O 1
ATOM 1381 N N . LEU A 1 173 ? -18.922 -9.789 -0.286 1 95.69 173 LEU A N 1
ATOM 1382 C CA . LEU A 1 173 ? -18.5 -9.734 1.11 1 95.69 173 LEU A CA 1
ATOM 1383 C C . LEU A 1 173 ? -17.812 -8.414 1.422 1 95.69 173 LEU A C 1
ATOM 1385 O O . LEU A 1 173 ? -17.656 -8.047 2.59 1 95.69 173 LEU A O 1
ATOM 1389 N N . LEU A 1 174 ? -17.406 -7.633 0.411 1 96.75 174 LEU A N 1
ATOM 1390 C CA . LEU A 1 174 ? -16.766 -6.328 0.595 1 96.75 174 LEU A CA 1
ATOM 1391 C C . LEU A 1 174 ? -17.703 -5.371 1.322 1 96.75 174 LEU A C 1
ATOM 1393 O O . LEU A 1 174 ? -17.266 -4.367 1.881 1 96.75 174 LEU A O 1
ATOM 1397 N N . GLU A 1 175 ? -18.953 -5.664 1.295 1 96.81 175 GLU A N 1
ATOM 1398 C CA . GLU A 1 175 ? -19.938 -4.816 1.967 1 96.81 175 GLU A CA 1
ATOM 1399 C C . GLU A 1 175 ? -19.578 -4.617 3.438 1 96.81 175 GLU A C 1
ATOM 1401 O O . GLU A 1 175 ? -19.797 -3.537 3.992 1 96.81 175 GLU A O 1
ATOM 1406 N N . SER A 1 176 ? -19.078 -5.629 4.027 1 95.69 176 SER A N 1
ATOM 1407 C CA . SER A 1 176 ? -18.734 -5.578 5.445 1 95.69 176 SER A CA 1
ATOM 1408 C C . SER A 1 176 ? -17.484 -4.742 5.684 1 95.69 176 SER A C 1
ATOM 1410 O O . SER A 1 176 ? -17.156 -4.426 6.828 1 95.69 176 SER A O 1
ATOM 1412 N N . TYR A 1 177 ? -16.828 -4.344 4.609 1 95.88 177 TYR A N 1
ATOM 1413 C CA . TYR A 1 177 ? -15.594 -3.572 4.734 1 95.88 177 TYR A CA 1
ATOM 1414 C C . TYR A 1 177 ? -15.797 -2.143 4.25 1 95.88 177 TYR A C 1
ATOM 1416 O O . TYR A 1 177 ? -14.859 -1.342 4.258 1 95.88 177 TYR A O 1
ATOM 1424 N N . LEU A 1 178 ? -16.969 -1.727 3.893 1 95.38 178 LEU A N 1
ATOM 1425 C CA . LEU A 1 178 ? -17.25 -0.42 3.303 1 95.38 178 LEU A CA 1
ATOM 1426 C C . LEU A 1 178 ? -16.984 0.694 4.312 1 95.38 178 LEU A C 1
ATOM 1428 O O . LEU A 1 178 ? -16.719 1.834 3.93 1 95.38 178 LEU A O 1
ATOM 1432 N N . PHE A 1 179 ? -17.047 0.375 5.59 1 90.88 179 PHE A N 1
ATOM 1433 C CA . PHE A 1 179 ? -16.812 1.37 6.629 1 90.88 179 PHE A CA 1
ATOM 1434 C C . PHE A 1 179 ? -15.406 1.94 6.516 1 90.88 179 PHE A C 1
ATOM 1436 O O . PHE A 1 179 ? -15.148 3.07 6.938 1 90.88 179 PHE A O 1
ATOM 1443 N N . ALA A 1 180 ? -14.477 1.141 5.938 1 93.19 180 ALA A N 1
ATOM 1444 C CA . ALA A 1 180 ? -13.102 1.599 5.758 1 93.19 180 ALA A CA 1
ATOM 1445 C C . ALA A 1 180 ? -13.047 2.801 4.816 1 93.19 180 ALA A C 1
ATOM 1447 O O . ALA A 1 180 ? -12.055 3.539 4.809 1 93.19 180 ALA A O 1
ATOM 1448 N N . LEU A 1 181 ? -14.133 3.055 4.074 1 93.81 181 LEU A N 1
ATOM 1449 C CA . LEU A 1 181 ? -14.172 4.152 3.113 1 93.81 181 LEU A CA 1
ATOM 1450 C C . LEU A 1 181 ? -15.109 5.258 3.59 1 93.81 181 LEU A C 1
ATOM 1452 O O . LEU A 1 181 ? -15.508 6.121 2.807 1 93.81 181 LEU A O 1
ATOM 1456 N N . ASP A 1 182 ? -15.477 5.215 4.832 1 88.38 182 ASP A N 1
ATOM 1457 C CA . ASP A 1 182 ? -16.359 6.262 5.336 1 88.38 182 ASP A CA 1
ATOM 1458 C C . ASP A 1 182 ? -15.766 7.645 5.078 1 88.38 182 ASP A C 1
ATOM 1460 O O . ASP A 1 182 ? -14.625 7.922 5.453 1 88.38 182 ASP A O 1
ATOM 1464 N N . GLY A 1 183 ? -16.578 8.508 4.379 1 84.69 183 GLY A N 1
ATOM 1465 C CA . GLY A 1 183 ? -16.141 9.859 4.051 1 84.69 183 GLY A CA 1
ATOM 1466 C C . GLY A 1 183 ? -15.414 9.938 2.719 1 84.69 183 GLY A C 1
ATOM 1467 O O . GLY A 1 183 ? -15.125 11.039 2.234 1 84.69 183 GLY A O 1
ATOM 1468 N N . ASP A 1 184 ? -15.031 8.781 2.189 1 88.38 184 ASP A N 1
ATOM 1469 C CA . ASP A 1 184 ? -14.359 8.727 0.894 1 88.38 184 ASP A CA 1
ATOM 1470 C C . ASP A 1 184 ? -15.367 8.727 -0.249 1 88.38 184 ASP A C 1
ATOM 1472 O O . ASP A 1 184 ? -16.312 7.93 -0.252 1 88.38 184 ASP A O 1
ATOM 1476 N N . PRO A 1 185 ? -15.188 9.57 -1.183 1 86.62 185 PRO A N 1
ATOM 1477 C CA . PRO A 1 185 ? -16.125 9.656 -2.295 1 86.62 185 PRO A CA 1
ATOM 1478 C C . PRO A 1 185 ? -16.188 8.383 -3.131 1 86.62 185 PRO A C 1
ATOM 1480 O O . PRO A 1 185 ? -17.156 8.148 -3.855 1 86.62 185 PRO A O 1
ATOM 1483 N N . ASN A 1 186 ? -15.188 7.551 -3.057 1 92.94 186 ASN A N 1
ATOM 1484 C CA . ASN A 1 186 ? -15.141 6.32 -3.842 1 92.94 186 ASN A CA 1
ATOM 1485 C C . ASN A 1 186 ? -16.062 5.25 -3.266 1 92.94 186 ASN A C 1
ATOM 1487 O O . ASN A 1 186 ? -16.328 4.234 -3.912 1 92.94 186 ASN A O 1
ATOM 1491 N N . GLN A 1 187 ? -16.625 5.477 -2.068 1 95.88 187 GLN A N 1
ATOM 1492 C CA . GLN A 1 187 ? -17.484 4.484 -1.428 1 95.88 187 GLN A CA 1
ATOM 1493 C C . GLN A 1 187 ? -18.688 4.168 -2.295 1 95.88 187 GLN A C 1
ATOM 1495 O O . GLN A 1 187 ? -19.094 3.01 -2.4 1 95.88 187 GLN A O 1
ATOM 1500 N N . GLY A 1 188 ? -19.266 5.23 -2.896 1 96.5 188 GLY A N 1
ATOM 1501 C CA . GLY A 1 188 ? -20.406 5.031 -3.787 1 96.5 188 GLY A CA 1
ATOM 1502 C C . GLY A 1 188 ? -20.062 4.16 -4.984 1 96.5 188 GLY A C 1
ATOM 1503 O O . GLY A 1 188 ? -20.859 3.303 -5.371 1 96.5 188 GLY A O 1
ATOM 1504 N N . LEU A 1 189 ? -18.969 4.379 -5.559 1 97.5 189 LEU A N 1
ATOM 1505 C CA . LEU A 1 189 ? -18.5 3.594 -6.703 1 97.5 189 LEU A CA 1
ATOM 1506 C C . LEU A 1 189 ? -18.375 2.119 -6.332 1 97.5 189 LEU A C 1
ATOM 1508 O O . LEU A 1 189 ? -18.797 1.245 -7.086 1 97.5 189 LEU A O 1
ATOM 1512 N N . VAL A 1 190 ? -17.797 1.796 -5.172 1 98.44 190 VAL A N 1
ATOM 1513 C CA . VAL A 1 190 ? -17.625 0.422 -4.719 1 98.44 190 VAL A CA 1
ATOM 1514 C C . VAL A 1 190 ? -18.984 -0.236 -4.516 1 98.44 190 VAL A C 1
ATOM 1516 O O . VAL A 1 190 ? -19.172 -1.396 -4.883 1 98.44 190 VAL A O 1
ATOM 1519 N N . ARG A 1 191 ? -19.938 0.529 -3.967 1 98.19 191 ARG A N 1
ATOM 1520 C CA . ARG A 1 191 ? -21.297 0.008 -3.785 1 98.19 191 ARG A CA 1
ATOM 1521 C C . ARG A 1 191 ? -21.922 -0.362 -5.125 1 98.19 191 ARG A C 1
ATOM 1523 O O . ARG A 1 191 ? -22.609 -1.381 -5.234 1 98.19 191 ARG A O 1
ATOM 1530 N N . GLU A 1 192 ? -21.672 0.481 -6.086 1 98.31 192 GLU A N 1
ATOM 1531 C CA . GLU A 1 192 ? -22.203 0.212 -7.414 1 98.31 192 GLU A CA 1
ATOM 1532 C C . GLU A 1 192 ? -21.578 -1.046 -8.016 1 98.31 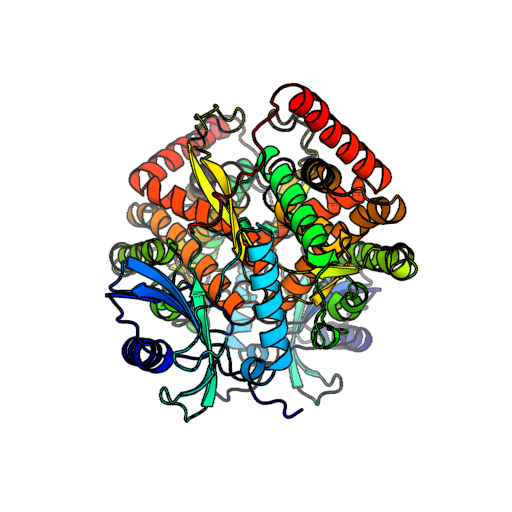192 GLU A C 1
ATOM 1534 O O . GLU A 1 192 ? -22.281 -1.852 -8.641 1 98.31 192 GLU A O 1
ATOM 1539 N N . VAL A 1 193 ? -20.328 -1.219 -7.855 1 98.56 193 VAL A N 1
ATOM 1540 C CA . VAL A 1 193 ? -19.641 -2.391 -8.391 1 98.56 193 VAL A CA 1
ATOM 1541 C C . VAL A 1 193 ? -20.172 -3.654 -7.715 1 98.56 193 VAL A C 1
ATOM 1543 O O . VAL A 1 193 ? -20.422 -4.66 -8.383 1 98.56 193 VAL A O 1
ATOM 1546 N N . ILE A 1 194 ? -20.344 -3.594 -6.387 1 98.44 194 ILE A N 1
ATOM 1547 C CA . ILE A 1 194 ? -20.891 -4.734 -5.648 1 98.44 194 ILE A CA 1
ATOM 1548 C C . ILE A 1 194 ? -22.281 -5.07 -6.164 1 98.44 194 ILE A C 1
ATOM 1550 O O . ILE A 1 194 ? -22.625 -6.242 -6.352 1 98.44 194 ILE A O 1
ATOM 1554 N N . ALA A 1 195 ? -23.062 -4.023 -6.383 1 98.38 195 ALA A N 1
ATOM 1555 C CA . ALA A 1 195 ? -24.422 -4.227 -6.895 1 98.38 195 ALA A CA 1
ATOM 1556 C C . ALA A 1 195 ? -24.391 -4.895 -8.266 1 98.38 195 ALA A C 1
ATOM 1558 O O . ALA A 1 195 ? -25.172 -5.82 -8.523 1 98.38 195 ALA A O 1
ATOM 1559 N N . LYS A 1 196 ? -23.531 -4.414 -9.117 1 98.12 196 LYS A N 1
ATOM 1560 C CA . LYS A 1 196 ? -23.438 -4.984 -10.453 1 98.12 196 LYS A CA 1
ATOM 1561 C C . LYS A 1 196 ? -22.891 -6.41 -10.414 1 98.12 196 LYS A C 1
ATOM 1563 O O . LYS A 1 196 ? -23.297 -7.254 -11.219 1 98.12 196 LYS A O 1
ATOM 1568 N N . PHE A 1 197 ? -21.984 -6.715 -9.555 1 98.38 197 PHE A N 1
ATOM 1569 C CA . PHE A 1 197 ? -21.516 -8.078 -9.359 1 98.38 197 PHE A CA 1
ATOM 1570 C C . PHE A 1 197 ? -22.656 -9.016 -9 1 98.38 197 PHE A C 1
ATOM 1572 O O . PHE A 1 197 ? -22.781 -10.102 -9.562 1 98.38 197 PHE A O 1
ATOM 1579 N N . ARG A 1 198 ? -23.5 -8.586 -8.062 1 97.75 198 ARG A N 1
ATOM 1580 C CA . ARG A 1 198 ? -24.641 -9.383 -7.621 1 97.75 198 ARG A CA 1
ATOM 1581 C C . ARG A 1 198 ? -25.609 -9.633 -8.773 1 97.75 198 ARG A C 1
ATOM 1583 O O . ARG A 1 198 ? -26.219 -10.703 -8.859 1 97.75 198 ARG A O 1
ATOM 1590 N N . GLU A 1 199 ? -25.703 -8.688 -9.617 1 97.88 199 GLU A N 1
ATOM 1591 C CA . GLU A 1 199 ? -26.672 -8.75 -10.695 1 97.88 199 GLU A CA 1
ATOM 1592 C C . GLU A 1 199 ? -26.141 -9.539 -11.883 1 97.88 199 GLU A C 1
ATOM 1594 O O . GLU A 1 199 ? -26.859 -10.336 -12.484 1 97.88 199 GLU A O 1
ATOM 1599 N N . GLU A 1 200 ? -24.859 -9.281 -12.18 1 97.38 200 GLU A N 1
ATOM 1600 C CA . GLU A 1 200 ? -24.344 -9.734 -13.469 1 97.38 200 GLU A CA 1
ATOM 1601 C C . GLU A 1 200 ? -23.484 -10.984 -13.312 1 97.38 200 GLU A C 1
ATOM 1603 O O . GLU A 1 200 ? -23.328 -11.758 -14.266 1 97.38 200 GLU A O 1
ATOM 1608 N N . ILE A 1 201 ? -22.906 -11.227 -12.141 1 97.75 201 ILE A N 1
ATOM 1609 C CA . ILE A 1 201 ? -21.906 -12.289 -12.008 1 97.75 201 ILE A CA 1
ATOM 1610 C C . ILE A 1 201 ? -22.5 -13.43 -11.172 1 97.75 201 ILE A C 1
ATOM 1612 O O . ILE A 1 201 ? -22.578 -14.57 -11.641 1 97.75 201 ILE A O 1
ATOM 1616 N N . GLN A 1 202 ? -23.016 -13.156 -10.047 1 95.75 202 GLN A N 1
ATOM 1617 C CA . GLN A 1 202 ? -23.422 -14.172 -9.078 1 95.75 202 GLN A CA 1
ATOM 1618 C C . GLN A 1 202 ? -24.453 -15.117 -9.68 1 95.75 202 GLN A C 1
ATOM 1620 O O . GLN A 1 202 ? -24.328 -16.344 -9.562 1 95.75 202 GLN A O 1
ATOM 1625 N N . PRO A 1 203 ? -25.484 -14.602 -10.383 1 96.44 203 PRO A N 1
ATOM 1626 C CA . PRO A 1 203 ? -26.484 -15.516 -10.938 1 96.44 203 PRO A CA 1
ATOM 1627 C C . PRO A 1 203 ? -25.969 -16.297 -12.141 1 96.44 203 PRO A C 1
ATOM 1629 O O . PRO A 1 203 ? -26.562 -17.312 -12.523 1 96.44 203 PRO A O 1
ATOM 1632 N N . ASN A 1 204 ? -24.859 -15.883 -12.734 1 96 204 ASN A N 1
ATOM 1633 C CA . ASN A 1 204 ? -24.406 -16.453 -14 1 96 204 ASN A CA 1
ATOM 1634 C C . ASN A 1 204 ? -23.156 -17.297 -13.812 1 96 204 ASN A C 1
ATOM 1636 O O . ASN A 1 204 ? -22.531 -17.719 -14.789 1 96 204 ASN A O 1
ATOM 1640 N N . LEU A 1 205 ? -22.766 -17.609 -12.594 1 94.31 205 LEU A N 1
ATOM 1641 C CA . LEU A 1 205 ? -21.547 -18.344 -12.312 1 94.31 205 LEU A CA 1
ATOM 1642 C C . LEU A 1 205 ? -21.562 -19.719 -13 1 94.31 205 LEU A C 1
ATOM 1644 O O . LEU A 1 205 ? -20.516 -20.203 -13.438 1 94.31 205 LEU A O 1
ATOM 1648 N N . HIS A 1 206 ? -22.703 -20.281 -13.117 1 92.69 206 HIS A N 1
ATOM 1649 C CA . HIS A 1 206 ? -22.844 -21.609 -13.703 1 92.69 206 HIS A CA 1
ATOM 1650 C C . HIS A 1 206 ? -22.516 -21.609 -15.195 1 92.69 206 HIS A C 1
ATOM 1652 O O . HIS A 1 206 ? -22.297 -22.656 -15.789 1 92.69 206 HIS A O 1
ATOM 1658 N N . LYS A 1 207 ? -22.438 -20.453 -15.781 1 94.12 207 LYS A N 1
ATOM 1659 C CA . LYS A 1 207 ? -22.188 -20.312 -17.219 1 94.12 207 LYS A CA 1
ATOM 1660 C C . LYS A 1 207 ? -20.688 -20.234 -17.5 1 94.12 207 LYS A C 1
ATOM 1662 O O . LYS A 1 207 ? -20.281 -20.281 -18.656 1 94.12 207 LYS A O 1
ATOM 1667 N N . PHE A 1 208 ? -19.922 -20.156 -16.469 1 93.62 208 PHE A N 1
ATOM 1668 C CA . PHE A 1 208 ? -18.484 -20 -16.656 1 93.62 208 PHE A CA 1
ATOM 1669 C C . PHE A 1 208 ? -17.766 -21.328 -16.469 1 93.62 208 PHE A C 1
ATOM 1671 O O . PHE A 1 208 ? -18.188 -22.172 -15.68 1 93.62 208 PHE A O 1
ATOM 1678 N N . THR A 1 209 ? -16.703 -21.5 -17.219 1 89.38 209 THR A N 1
ATOM 1679 C CA . THR A 1 209 ? -15.906 -22.703 -17.094 1 89.38 209 THR A CA 1
ATOM 1680 C C . THR A 1 209 ? -15.094 -22.688 -15.805 1 89.38 209 THR A C 1
ATOM 1682 O O . THR A 1 209 ? -14.414 -21.703 -15.5 1 89.38 209 THR A O 1
ATOM 1685 N N . ARG A 1 210 ? -15.141 -23.734 -15.078 1 83.88 210 ARG A N 1
ATOM 1686 C CA . ARG A 1 210 ? -14.438 -23.844 -13.805 1 83.88 210 ARG A CA 1
ATOM 1687 C C . ARG A 1 210 ? -12.977 -24.219 -14.016 1 83.88 210 ARG A C 1
ATOM 1689 O O . ARG A 1 210 ? -12.656 -25.031 -14.883 1 83.88 210 ARG A O 1
ATOM 1696 N N . TYR A 1 211 ? -12.141 -23.516 -13.25 1 83.69 211 TYR A N 1
ATOM 1697 C CA . TYR A 1 211 ? -10.719 -23.828 -13.281 1 83.69 211 TYR A CA 1
ATOM 1698 C C . TYR A 1 211 ? -10.062 -23.547 -11.938 1 83.69 211 TYR A C 1
ATOM 1700 O O . TYR A 1 211 ? -10.664 -22.906 -11.07 1 83.69 211 TYR A O 1
ATOM 1708 N N . LEU A 1 212 ? -8.867 -24.031 -11.828 1 79.31 212 LEU A N 1
ATOM 1709 C CA . LEU A 1 212 ? -8.031 -23.672 -10.688 1 79.31 212 LEU A CA 1
ATOM 1710 C C . LEU A 1 212 ? -7.34 -22.344 -10.93 1 79.31 212 LEU A C 1
ATOM 1712 O O . LEU A 1 212 ? -6.863 -22.062 -12.031 1 79.31 212 LEU A O 1
ATOM 1716 N N . ASN A 1 213 ? -7.391 -21.484 -9.883 1 75.75 213 ASN A N 1
ATOM 1717 C CA . ASN A 1 213 ? -6.883 -20.141 -10.055 1 75.75 213 ASN A CA 1
ATOM 1718 C C . ASN A 1 213 ? -5.738 -19.844 -9.086 1 75.75 213 ASN A C 1
ATOM 1720 O O . ASN A 1 213 ? -5.484 -20.609 -8.164 1 75.75 213 ASN A O 1
ATOM 1724 N N . ASP A 1 214 ? -5.09 -18.672 -9.344 1 70.44 214 ASP A N 1
ATOM 1725 C CA . ASP A 1 214 ? -4.137 -17.969 -8.484 1 70.44 214 ASP A CA 1
ATOM 1726 C C . ASP A 1 214 ? -2.736 -18.562 -8.625 1 70.44 214 ASP A C 1
ATOM 1728 O O . ASP A 1 214 ? -2.445 -19.625 -8.07 1 70.44 214 ASP A O 1
ATOM 1732 N N . HIS A 1 215 ? -1.989 -17.969 -9.43 1 74.06 215 HIS A N 1
ATOM 1733 C CA . HIS A 1 215 ? -0.569 -18.234 -9.641 1 74.06 215 HIS A CA 1
ATOM 1734 C C . HIS A 1 215 ? 0.198 -16.938 -9.906 1 74.06 215 HIS A C 1
ATOM 1736 O O . HIS A 1 215 ? -0.406 -15.898 -10.156 1 74.06 215 HIS A O 1
ATOM 1742 N N . ASN A 1 216 ? 1.409 -17.094 -9.648 1 74.12 216 ASN A N 1
ATOM 1743 C CA . ASN A 1 216 ? 2.283 -15.969 -9.945 1 74.12 216 ASN A CA 1
ATOM 1744 C C . ASN A 1 216 ? 3.135 -16.234 -11.188 1 74.12 216 ASN A C 1
ATOM 1746 O O . ASN A 1 216 ? 3.525 -17.375 -11.445 1 74.12 216 ASN A O 1
ATOM 1750 N N . ILE A 1 217 ? 3.318 -15.219 -11.961 1 77.12 217 ILE A N 1
ATOM 1751 C CA . ILE A 1 217 ? 4.07 -15.352 -13.203 1 77.12 217 ILE A CA 1
ATOM 1752 C C . ILE A 1 217 ? 5.449 -14.711 -13.039 1 77.12 217 ILE A C 1
ATOM 1754 O O . ILE A 1 217 ? 5.574 -13.633 -12.453 1 77.12 217 ILE A O 1
ATOM 1758 N N . LEU A 1 218 ? 6.434 -15.352 -13.5 1 81.25 218 LEU A N 1
ATOM 1759 C CA . LEU A 1 218 ? 7.801 -14.844 -13.531 1 81.25 218 LEU A CA 1
ATOM 1760 C C . LEU A 1 218 ? 8.195 -14.445 -14.953 1 81.25 218 LEU A C 1
ATOM 1762 O O . LEU A 1 218 ? 7.762 -15.07 -15.922 1 81.25 218 LEU A O 1
ATOM 1766 N N . VAL A 1 219 ? 9.078 -13.438 -14.992 1 80.81 219 VAL A N 1
ATOM 1767 C CA . VAL A 1 219 ? 9.594 -12.984 -16.281 1 80.81 219 VAL A CA 1
ATOM 1768 C C . VAL A 1 219 ? 11.102 -12.789 -16.188 1 80.81 219 VAL A C 1
ATOM 1770 O O . VAL A 1 219 ? 11.648 -12.602 -15.102 1 80.81 219 VAL A O 1
ATOM 1773 N N . GLU A 1 220 ? 11.727 -12.945 -17.25 1 83.06 220 GLU A N 1
ATOM 1774 C CA . GLU A 1 220 ? 13.164 -12.711 -17.359 1 83.06 220 GLU A CA 1
ATOM 1775 C C . GLU A 1 220 ? 13.469 -11.68 -18.453 1 83.06 220 GLU A C 1
ATOM 1777 O O . GLU A 1 220 ? 12.789 -11.633 -19.469 1 83.06 220 GLU A O 1
ATOM 1782 N N . GLU A 1 221 ? 14.531 -10.93 -18.141 1 78.44 221 GLU A N 1
ATOM 1783 C CA . GLU A 1 221 ? 14.938 -9.906 -19.094 1 78.44 221 GLU A CA 1
ATOM 1784 C C . GLU A 1 221 ? 15.594 -10.523 -20.328 1 78.44 221 GLU A C 1
ATOM 1786 O O . GLU A 1 221 ? 16.422 -11.438 -20.203 1 78.44 221 GLU A O 1
ATOM 1791 N N . THR A 1 222 ? 15.172 -10.203 -21.516 1 75.69 222 THR A N 1
ATOM 1792 C CA . THR A 1 222 ? 15.734 -10.766 -22.734 1 75.69 222 THR A CA 1
ATOM 1793 C C . THR A 1 222 ? 16.641 -9.75 -23.422 1 75.69 222 THR A C 1
ATOM 1795 O O . THR A 1 222 ? 17.469 -10.117 -24.25 1 75.69 222 THR A O 1
ATOM 1798 N N . GLY A 1 223 ? 16.547 -8.523 -23.203 1 70.25 223 GLY A N 1
ATOM 1799 C CA . GLY A 1 223 ? 17.422 -7.535 -23.828 1 70.25 223 GLY A CA 1
ATOM 1800 C C . GLY A 1 223 ? 16.906 -6.113 -23.656 1 70.25 223 GLY A C 1
ATOM 1801 O O . GLY A 1 223 ? 15.789 -5.898 -23.188 1 70.25 223 GLY A O 1
ATOM 1802 N N . PRO A 1 224 ? 17.875 -5.145 -23.844 1 64 224 PRO A N 1
ATOM 1803 C CA . PRO A 1 224 ? 17.484 -3.742 -23.688 1 64 224 PRO A CA 1
ATOM 1804 C C . PRO A 1 224 ? 16.516 -3.287 -24.781 1 64 224 PRO A C 1
ATOM 1806 O O . PRO A 1 224 ? 16.5 -3.855 -25.875 1 64 224 PRO A O 1
ATOM 1809 N N . ILE A 1 225 ? 15.422 -2.633 -24.375 1 57.69 225 ILE A N 1
ATOM 1810 C CA . ILE A 1 225 ? 14.602 -1.948 -25.359 1 57.69 225 ILE A CA 1
ATOM 1811 C C . ILE A 1 225 ? 15.375 -0.764 -25.938 1 57.69 225 ILE A C 1
ATOM 1813 O O . ILE A 1 225 ? 15.938 0.039 -25.188 1 57.69 225 ILE A O 1
ATOM 1817 N N . PRO A 1 226 ? 15.773 -0.875 -27.172 1 49.22 226 PRO A N 1
ATOM 1818 C CA . PRO A 1 226 ? 16.438 0.315 -27.703 1 49.22 226 PRO A CA 1
ATOM 1819 C C . PRO A 1 226 ? 15.797 1.616 -27.234 1 49.22 226 PRO A C 1
ATOM 1821 O O . PRO A 1 226 ? 14.578 1.668 -27.031 1 49.22 226 PRO A O 1
ATOM 1824 N N . ALA A 1 227 ? 16.547 2.35 -26.578 1 43.78 227 ALA A N 1
ATOM 1825 C CA . ALA A 1 227 ? 16.125 3.648 -26.062 1 43.78 227 ALA A CA 1
ATOM 1826 C C . ALA A 1 227 ? 15.148 4.332 -27.016 1 43.78 227 ALA A C 1
ATOM 1828 O O . ALA A 1 227 ? 15.5 4.637 -28.156 1 43.78 227 ALA A O 1
ATOM 1829 N N . VAL A 1 228 ? 13.969 3.928 -27.234 1 39.75 228 VAL A N 1
ATOM 1830 C CA . VAL A 1 228 ? 13.148 4.863 -28 1 39.75 228 VAL A CA 1
ATOM 1831 C C . VAL A 1 228 ? 12.914 6.129 -27.188 1 39.75 228 VAL A C 1
ATOM 1833 O O . VAL A 1 228 ? 12.734 6.062 -25.969 1 39.75 228 VAL A O 1
ATOM 1836 N N . GLN A 1 229 ? 13.289 7.23 -27.609 1 35 229 GLN A N 1
ATOM 1837 C CA . GLN A 1 229 ? 13.078 8.57 -27.062 1 35 229 GLN A CA 1
ATOM 1838 C C . GLN A 1 229 ? 11.664 8.719 -26.5 1 35 229 GLN A C 1
ATOM 1840 O O . GLN A 1 229 ? 10.68 8.461 -27.203 1 35 229 GLN A O 1
ATOM 1845 N N . SER A 1 230 ? 11.469 8.367 -25.344 1 37.41 230 SER A N 1
ATOM 1846 C CA . SER A 1 230 ? 10.133 8.68 -24.844 1 37.41 230 SER A CA 1
ATOM 1847 C C . SER A 1 230 ? 9.75 10.117 -25.172 1 37.41 230 SER A C 1
ATOM 1849 O O . SER A 1 230 ? 10.547 11.039 -24.969 1 37.41 230 SER A O 1
ATOM 1851 N N . SER A 1 231 ? 8.891 10.25 -26.094 1 36.38 231 SER A N 1
ATOM 1852 C CA . SER A 1 231 ? 8.445 11.586 -26.469 1 36.38 231 SER A CA 1
ATOM 1853 C C . SER A 1 231 ? 8.148 12.438 -25.234 1 36.38 231 SER A C 1
ATOM 1855 O O . SER A 1 231 ? 8.203 13.664 -25.297 1 36.38 231 SER A O 1
ATOM 1857 N N . GLU A 1 232 ? 7.629 11.812 -24.281 1 35.53 232 GLU A N 1
ATOM 1858 C CA . GLU A 1 232 ? 7.109 12.664 -23.219 1 35.53 232 GLU A CA 1
ATOM 1859 C C . GLU A 1 232 ? 8.234 13.188 -22.328 1 35.53 232 GLU A C 1
ATOM 1861 O O . GLU A 1 232 ? 8.227 14.352 -21.938 1 35.53 232 GLU A O 1
ATOM 1866 N N . THR A 1 233 ? 9.18 12.25 -21.859 1 38.44 233 THR A N 1
ATOM 1867 C CA . THR A 1 233 ? 10.195 12.766 -20.953 1 38.44 233 THR A CA 1
ATOM 1868 C C . THR A 1 233 ? 11.547 12.891 -21.656 1 38.44 233 THR A C 1
ATOM 1870 O O . THR A 1 233 ? 12.492 13.453 -21.109 1 38.44 233 THR A O 1
ATOM 1873 N N . GLY A 1 234 ? 11.711 12.672 -22.984 1 39.06 234 GLY A N 1
ATOM 1874 C CA . GLY A 1 234 ? 12.953 12.719 -23.734 1 39.06 234 GLY A CA 1
ATOM 1875 C C . GLY A 1 234 ? 13.992 11.727 -23.234 1 39.06 234 GLY A C 1
ATOM 1876 O O . GLY A 1 234 ? 15.086 11.641 -23.797 1 39.06 234 GLY A O 1
ATOM 1877 N N . GLU A 1 235 ? 14.031 11.492 -22 1 38.78 235 GLU A N 1
ATOM 1878 C CA . GLU A 1 235 ? 15.125 10.648 -21.516 1 38.78 235 GLU A CA 1
ATOM 1879 C C . GLU A 1 235 ? 14.891 9.18 -21.875 1 38.78 235 GLU A C 1
ATOM 1881 O O . GLU A 1 235 ? 13.75 8.719 -21.938 1 38.78 235 GLU A O 1
ATOM 1886 N N . PRO A 1 236 ? 15.867 8.617 -22.547 1 41.09 236 PRO A N 1
ATOM 1887 C CA . PRO A 1 236 ? 15.805 7.195 -22.875 1 41.09 236 PRO A CA 1
ATOM 1888 C C . PRO A 1 236 ? 15.32 6.336 -21.703 1 41.09 236 PRO A C 1
ATOM 1890 O O . PRO A 1 236 ? 15.812 6.477 -20.594 1 41.09 236 PRO A O 1
ATOM 1893 N N . ALA A 1 237 ? 14.211 6.211 -21.438 1 44.94 237 ALA A N 1
ATOM 1894 C CA . ALA A 1 237 ? 13.883 5.223 -20.422 1 44.94 237 ALA A CA 1
ATOM 1895 C C . ALA A 1 237 ? 14.359 3.832 -20.828 1 44.94 237 ALA A C 1
ATOM 1897 O O . ALA A 1 237 ? 13.969 3.322 -21.875 1 44.94 237 ALA A O 1
ATOM 1898 N N . ALA A 1 238 ? 15.555 3.369 -20.547 1 46.19 238 ALA A N 1
ATOM 1899 C CA . ALA A 1 238 ? 16.047 2.018 -20.812 1 46.19 238 ALA A CA 1
ATOM 1900 C C . ALA A 1 238 ? 15.016 0.971 -20.391 1 46.19 238 ALA A C 1
ATOM 1902 O O . ALA A 1 238 ? 14.625 0.914 -19.219 1 46.19 238 ALA A O 1
ATOM 1903 N N . GLY A 1 239 ? 14 0.768 -21.266 1 57.44 239 GLY A N 1
ATOM 1904 C CA . GLY A 1 239 ? 13.117 -0.346 -20.969 1 57.44 239 GLY A CA 1
ATOM 1905 C C . GLY A 1 239 ? 13.648 -1.679 -21.453 1 57.44 239 GLY A C 1
ATOM 1906 O O . GLY A 1 239 ? 14.664 -1.731 -22.141 1 57.44 239 GLY A O 1
ATOM 1907 N N . SER A 1 240 ? 13.594 -2.777 -20.719 1 63.75 240 SER A N 1
ATOM 1908 C CA . SER A 1 240 ? 14 -4.129 -21.094 1 63.75 240 SER A CA 1
ATOM 1909 C C . SER A 1 240 ? 12.812 -4.926 -21.625 1 63.75 240 SER A C 1
ATOM 1911 O O . SER A 1 240 ? 11.672 -4.699 -21.234 1 63.75 240 SER A O 1
ATOM 1913 N N . HIS A 1 241 ? 13.188 -5.66 -22.594 1 76.06 241 HIS A N 1
ATOM 1914 C CA . HIS A 1 241 ? 12.234 -6.676 -23.031 1 76.06 241 HIS A CA 1
ATOM 1915 C C . HIS A 1 241 ? 12.227 -7.867 -22.078 1 76.06 241 HIS A C 1
ATOM 1917 O O . HIS A 1 241 ? 13.273 -8.25 -21.547 1 76.06 241 HIS A O 1
ATOM 1923 N N . TYR A 1 242 ? 11.016 -8.281 -21.812 1 78.88 242 TYR A N 1
ATOM 1924 C CA . TYR A 1 242 ? 10.867 -9.414 -20.906 1 78.88 242 TYR A CA 1
ATOM 1925 C C . TYR A 1 242 ? 10.117 -10.562 -21.578 1 78.88 242 TYR A C 1
ATOM 1927 O O . TYR A 1 242 ? 9.32 -10.336 -22.484 1 78.88 242 TYR A O 1
ATOM 1935 N N . LYS A 1 243 ? 10.5 -11.727 -21.188 1 83.62 243 LYS A N 1
ATOM 1936 C CA . LYS A 1 243 ? 9.766 -12.93 -21.578 1 83.62 243 LYS A CA 1
ATOM 1937 C C . LYS A 1 243 ? 9.297 -13.719 -20.359 1 83.62 243 LYS A C 1
ATOM 1939 O O . LYS A 1 243 ? 9.922 -13.656 -19.297 1 83.62 243 LYS A O 1
ATOM 1944 N N . LEU A 1 244 ? 8.211 -14.383 -20.531 1 86.62 244 LEU A N 1
ATOM 1945 C CA . LEU A 1 244 ? 7.715 -15.234 -19.453 1 86.62 244 LEU A CA 1
ATOM 1946 C C . LEU A 1 244 ? 8.711 -16.344 -19.141 1 86.62 244 LEU A C 1
ATOM 1948 O O . LEU A 1 244 ? 9.258 -16.969 -20.047 1 86.62 244 LEU A O 1
ATOM 1952 N N . SER A 1 245 ? 9.016 -16.516 -17.875 1 87 245 SER A N 1
ATOM 1953 C CA . SER A 1 245 ? 10.055 -17.484 -17.531 1 87 245 SER A CA 1
ATOM 1954 C C . SER A 1 245 ? 9.508 -18.578 -16.609 1 87 245 SER A C 1
ATOM 1956 O O . SER A 1 245 ? 10.117 -19.641 -16.469 1 87 245 SER A O 1
ATOM 1958 N N . GLY A 1 246 ? 8.438 -18.281 -16.047 1 88.88 246 GLY A N 1
ATOM 1959 C CA . GLY A 1 246 ? 7.934 -19.328 -15.164 1 88.88 246 GLY A CA 1
ATOM 1960 C C . GLY A 1 246 ? 6.641 -18.953 -14.469 1 88.88 246 GLY A C 1
ATOM 1961 O O . GLY A 1 246 ? 6.215 -17.797 -14.523 1 88.88 246 GLY A O 1
ATOM 1962 N N . VAL A 1 247 ? 5.988 -19.938 -13.906 1 89.12 247 VAL A N 1
ATOM 1963 C CA . VAL A 1 247 ? 4.793 -19.797 -13.086 1 89.12 247 VAL A CA 1
ATOM 1964 C C . VAL A 1 247 ? 5.051 -20.375 -11.688 1 89.12 247 VAL A C 1
ATOM 1966 O O . VAL A 1 247 ? 5.516 -21.5 -11.555 1 89.12 247 VAL A O 1
ATOM 1969 N N . LEU A 1 248 ? 4.781 -19.453 -10.719 1 85.62 248 LEU A N 1
ATOM 1970 C CA . LEU A 1 248 ? 5.125 -19.812 -9.352 1 85.62 248 LEU A CA 1
ATOM 1971 C C . LEU A 1 248 ? 3.918 -19.656 -8.43 1 85.62 248 LEU A C 1
ATOM 1973 O O . LEU A 1 248 ? 2.904 -19.078 -8.82 1 85.62 248 LEU A O 1
ATOM 1977 N N . ASP A 1 249 ? 4.012 -20.266 -7.27 1 76.94 249 ASP A N 1
ATOM 1978 C CA . ASP A 1 249 ? 3.158 -20.078 -6.102 1 76.94 249 ASP A CA 1
ATOM 1979 C C . ASP A 1 249 ? 1.775 -20.688 -6.32 1 76.94 249 ASP A C 1
ATOM 1981 O O . ASP A 1 249 ? 0.798 -19.969 -6.531 1 76.94 249 ASP A O 1
ATOM 1985 N N . PHE A 1 250 ? 1.651 -21.859 -6.145 1 84.88 250 PHE A N 1
ATOM 1986 C CA . PHE A 1 250 ? 0.399 -22.594 -6.254 1 84.88 250 PHE A CA 1
ATOM 1987 C C . PHE A 1 250 ? -0.254 -22.766 -4.887 1 84.88 250 PHE A C 1
ATOM 1989 O O . PHE A 1 250 ? -1.235 -23.5 -4.746 1 84.88 250 PHE A O 1
ATOM 1996 N N . ASN A 1 251 ? 0.322 -22 -3.941 1 78.62 251 ASN A N 1
ATOM 1997 C CA . ASN A 1 251 ? -0.141 -22.172 -2.568 1 78.62 251 ASN A CA 1
ATOM 1998 C C . ASN A 1 251 ? -1.534 -21.578 -2.371 1 78.62 251 ASN A C 1
ATOM 2000 O O . ASN A 1 251 ? -2.254 -21.969 -1.451 1 78.62 251 ASN A O 1
ATOM 2004 N N . ASP A 1 252 ? -1.882 -20.703 -3.217 1 78.44 252 ASP A N 1
ATOM 2005 C CA . ASP A 1 252 ? -3.182 -20.047 -3.057 1 78.44 252 ASP A CA 1
ATOM 2006 C C . ASP A 1 252 ? -4.176 -20.547 -4.102 1 78.44 252 ASP A C 1
ATOM 2008 O O . ASP A 1 252 ? -5.219 -19.938 -4.32 1 78.44 252 ASP A O 1
ATOM 2012 N N . MET A 1 253 ? -3.779 -21.562 -4.652 1 86.75 253 MET A N 1
ATOM 2013 C CA . MET A 1 253 ? -4.641 -22.109 -5.691 1 86.75 253 MET A CA 1
ATOM 2014 C C . MET A 1 253 ? -6 -22.5 -5.121 1 86.75 253 MET A C 1
ATOM 2016 O O . MET A 1 253 ? -6.074 -23.094 -4.039 1 86.75 253 MET A O 1
ATOM 2020 N N . MET A 1 254 ? -7.012 -22.141 -5.789 1 87.06 254 MET A N 1
ATOM 2021 C CA . MET A 1 254 ? -8.375 -22.469 -5.379 1 87.06 254 MET A CA 1
ATOM 2022 C C . MET A 1 254 ? -9.266 -22.734 -6.59 1 87.06 254 MET A C 1
ATOM 2024 O O . MET A 1 254 ? -8.891 -22.406 -7.719 1 87.06 254 MET A O 1
ATOM 2028 N N . GLN A 1 255 ? -10.312 -23.391 -6.305 1 87.44 255 GLN A N 1
ATOM 2029 C CA . GLN A 1 255 ? -11.305 -23.594 -7.359 1 87.44 255 GLN A CA 1
ATOM 2030 C C . GLN A 1 255 ? -11.992 -22.266 -7.715 1 87.44 255 GLN A C 1
ATOM 2032 O O . GLN A 1 255 ? -12.406 -21.516 -6.828 1 87.44 255 GLN A O 1
ATOM 2037 N N . GLY A 1 256 ? -12.062 -21.984 -9 1 90.56 256 GLY A N 1
ATOM 2038 C CA . GLY A 1 256 ? -12.695 -20.781 -9.531 1 90.56 256 GLY A CA 1
ATOM 2039 C C . GLY A 1 256 ? -13.094 -20.906 -10.992 1 90.56 256 GLY A C 1
ATOM 2040 O O . GLY A 1 256 ? -13.531 -21.984 -11.43 1 90.56 256 GLY A O 1
ATOM 2041 N N . TYR A 1 257 ? -13.102 -19.828 -11.648 1 93.44 257 TYR A N 1
ATOM 2042 C CA . TYR A 1 257 ? -13.516 -19.781 -13.047 1 93.44 257 TYR A CA 1
ATOM 2043 C C . TYR A 1 257 ? -12.43 -19.172 -13.922 1 93.44 257 TYR A C 1
ATOM 2045 O O . TYR A 1 257 ? -11.617 -18.375 -13.445 1 93.44 257 TYR A O 1
ATOM 2053 N N . CYS A 1 258 ? -12.375 -19.578 -15.164 1 93.75 258 CYS A N 1
ATOM 2054 C CA . CYS A 1 258 ? -11.32 -19.141 -16.078 1 93.75 258 CYS A CA 1
ATOM 2055 C C . CYS A 1 258 ? -11.258 -17.625 -16.156 1 93.75 258 CYS A C 1
ATOM 2057 O O . CYS A 1 258 ? -10.18 -17.031 -16.203 1 93.75 258 CYS A O 1
ATOM 2059 N N . VAL A 1 259 ? -12.406 -16.969 -16.047 1 96.44 259 VAL A N 1
ATOM 2060 C CA . VAL A 1 259 ? -12.477 -15.516 -16.234 1 96.44 259 VAL A CA 1
ATOM 2061 C C . VAL A 1 259 ? -11.867 -14.805 -15.031 1 96.44 259 VAL A C 1
ATOM 2063 O O . VAL A 1 259 ? -11.523 -13.625 -15.109 1 96.44 259 VAL A O 1
ATOM 2066 N N . TYR A 1 260 ? -11.664 -15.531 -13.922 1 95.56 260 TYR A N 1
ATOM 2067 C CA . TYR A 1 260 ? -11.047 -14.922 -12.75 1 95.56 260 TYR A CA 1
ATOM 2068 C C . TYR A 1 260 ? -9.578 -14.602 -13.016 1 95.56 260 TYR A C 1
ATOM 2070 O O . TYR A 1 260 ? -9.117 -13.492 -12.734 1 95.56 260 TYR A O 1
ATOM 2078 N N . ASP A 1 261 ? -8.875 -15.547 -13.578 1 93.81 261 ASP A N 1
ATOM 2079 C CA . ASP A 1 261 ? -7.461 -15.336 -13.875 1 93.81 261 ASP A CA 1
ATOM 2080 C C . ASP A 1 261 ? -7.273 -14.211 -14.891 1 93.81 261 ASP A C 1
ATOM 2082 O O . ASP A 1 261 ? -6.344 -13.406 -14.773 1 93.81 261 ASP A O 1
ATOM 2086 N N . ILE A 1 262 ? -8.156 -14.188 -15.836 1 96 262 ILE A N 1
ATOM 2087 C CA . ILE A 1 262 ? -8.102 -13.148 -16.859 1 96 262 ILE A CA 1
ATOM 2088 C C . ILE A 1 262 ? -8.32 -11.781 -16.234 1 96 262 ILE A C 1
ATOM 2090 O O . ILE A 1 262 ? -7.543 -10.852 -16.453 1 96 262 ILE A O 1
ATOM 2094 N N . ALA A 1 263 ? -9.367 -11.703 -15.453 1 97.38 263 ALA A N 1
ATOM 2095 C CA . ALA A 1 263 ? -9.734 -10.438 -14.828 1 97.38 263 ALA A CA 1
ATOM 2096 C C . ALA A 1 263 ? -8.633 -9.953 -13.883 1 97.38 263 ALA A C 1
ATOM 2098 O O . ALA A 1 263 ? -8.312 -8.766 -13.852 1 97.38 263 ALA A O 1
ATOM 2099 N N . MET A 1 264 ? -8.102 -10.844 -13.125 1 94.5 264 MET A N 1
ATOM 2100 C CA . MET A 1 264 ? -7.051 -10.484 -12.18 1 94.5 264 MET A CA 1
ATOM 2101 C C . MET A 1 264 ? -5.797 -10.023 -12.922 1 94.5 264 MET A C 1
ATOM 2103 O O . MET A 1 264 ? -5.176 -9.031 -12.539 1 94.5 264 MET A O 1
ATOM 2107 N N . ALA A 1 265 ? -5.41 -10.742 -13.914 1 93.12 265 ALA A N 1
ATOM 2108 C CA . ALA A 1 265 ? -4.258 -10.336 -14.719 1 93.12 265 ALA A CA 1
ATOM 2109 C C . ALA A 1 265 ? -4.449 -8.93 -15.281 1 93.12 265 ALA A C 1
ATOM 2111 O O . ALA A 1 265 ? -3.537 -8.102 -15.227 1 93.12 265 ALA A O 1
ATOM 2112 N N . ILE A 1 266 ? -5.633 -8.695 -15.836 1 96.56 266 ILE A N 1
ATOM 2113 C CA . ILE A 1 266 ? -5.934 -7.387 -16.422 1 96.56 266 ILE A CA 1
ATOM 2114 C C . ILE A 1 266 ? -5.816 -6.309 -15.344 1 96.56 266 ILE A C 1
ATOM 2116 O O . ILE A 1 266 ? -5.148 -5.293 -15.547 1 96.56 266 ILE A O 1
ATOM 2120 N N . MET A 1 267 ? -6.438 -6.535 -14.25 1 96.31 267 MET A N 1
ATOM 2121 C CA . MET A 1 267 ? -6.48 -5.531 -13.195 1 96.31 267 MET A CA 1
ATOM 2122 C C . MET A 1 267 ? -5.074 -5.156 -12.742 1 96.31 267 MET A C 1
ATOM 2124 O O . MET A 1 267 ? -4.734 -3.973 -12.672 1 96.31 267 MET A O 1
ATOM 2128 N N . TYR A 1 268 ? -4.227 -6.125 -12.5 1 91.44 268 TYR A N 1
ATOM 2129 C CA . TYR A 1 268 ? -2.895 -5.844 -11.969 1 91.44 268 TYR A CA 1
ATOM 2130 C C . TYR A 1 268 ? -2.018 -5.18 -13.023 1 91.44 268 TYR A C 1
ATOM 2132 O O . TYR A 1 268 ? -1.229 -4.285 -12.711 1 91.44 268 TYR A O 1
ATOM 2140 N N . MET A 1 269 ? -2.209 -5.566 -14.211 1 91.94 269 MET A N 1
ATOM 2141 C CA . MET A 1 269 ? -1.399 -4.977 -15.281 1 91.94 269 MET A CA 1
ATOM 2142 C C . MET A 1 269 ? -1.89 -3.576 -15.625 1 91.94 269 MET A C 1
ATOM 2144 O O . MET A 1 269 ? -1.11 -2.736 -16.078 1 91.94 269 MET A O 1
ATOM 2148 N N . MET A 1 270 ? -3.154 -3.303 -15.414 1 94.06 270 MET A N 1
ATOM 2149 C CA . MET A 1 270 ? -3.674 -1.952 -15.602 1 94.06 270 MET A CA 1
ATOM 2150 C C . MET A 1 270 ? -2.986 -0.97 -14.656 1 94.06 270 MET A C 1
ATOM 2152 O O . MET A 1 270 ? -2.727 0.176 -15.031 1 94.06 270 MET A O 1
ATOM 2156 N N . ILE A 1 271 ? -2.705 -1.375 -13.484 1 90.62 271 ILE A N 1
ATOM 2157 C CA . ILE A 1 271 ? -2.102 -0.505 -12.477 1 90.62 271 ILE A CA 1
ATOM 2158 C C . ILE A 1 271 ? -0.736 -0.025 -12.961 1 90.62 271 ILE A C 1
ATOM 2160 O O . ILE A 1 271 ? -0.386 1.146 -12.797 1 90.62 271 ILE A O 1
ATOM 2164 N N . GLU A 1 272 ? -0.008 -0.841 -13.641 1 82.19 272 GLU A N 1
ATOM 2165 C CA . GLU A 1 272 ? 1.378 -0.552 -14 1 82.19 272 GLU A CA 1
ATOM 2166 C C . GLU A 1 272 ? 1.473 0.062 -15.398 1 82.19 272 GLU A C 1
ATOM 2168 O O . GLU A 1 272 ? 2.484 0.672 -15.742 1 82.19 272 GLU A O 1
ATOM 2173 N N . SER A 1 273 ? 0.467 -0.022 -16.094 1 86.94 273 SER A N 1
ATOM 2174 C CA . SER A 1 273 ? 0.524 0.323 -17.5 1 86.94 273 SER A CA 1
ATOM 2175 C C . SER A 1 273 ? 0.356 1.823 -17.719 1 86.94 273 SER A C 1
ATOM 2177 O O . SER A 1 273 ? -0.393 2.479 -16.984 1 86.94 273 SER A O 1
ATOM 2179 N N . SER A 1 274 ? 1.047 2.309 -18.688 1 82.94 274 SER A N 1
ATOM 2180 C CA . SER A 1 274 ? 0.846 3.688 -19.109 1 82.94 274 SER A CA 1
ATOM 2181 C C . SER A 1 274 ? -0.404 3.824 -19.969 1 82.94 274 SER A C 1
ATOM 2183 O O . SER A 1 274 ? -0.91 4.93 -20.172 1 82.94 274 SER A O 1
ATOM 2185 N N . ARG A 1 275 ? -0.936 2.707 -20.516 1 89.88 275 ARG A N 1
ATOM 2186 C CA . ARG A 1 275 ? -2.188 2.631 -21.25 1 89.88 275 ARG A CA 1
ATOM 2187 C C . ARG A 1 275 ? -3.133 1.607 -20.641 1 89.88 275 ARG A C 1
ATOM 2189 O O . ARG A 1 275 ? -3.475 0.607 -21.266 1 89.88 275 ARG A O 1
ATOM 2196 N N . PRO A 1 276 ? -3.596 1.951 -19.5 1 94.25 276 PRO A N 1
ATOM 2197 C CA . PRO A 1 276 ? -4.312 0.957 -18.703 1 94.25 276 PRO A CA 1
ATOM 2198 C C . PRO A 1 276 ? -5.566 0.433 -19.391 1 94.25 276 PRO A C 1
ATOM 2200 O O . PRO A 1 276 ? -5.914 -0.742 -19.25 1 94.25 276 PRO A O 1
ATOM 2203 N N . MET A 1 277 ? -6.207 1.198 -20.234 1 96.62 277 MET A N 1
ATOM 2204 C CA . MET A 1 277 ? -7.484 0.8 -20.828 1 96.62 277 MET A CA 1
ATOM 2205 C C . MET A 1 277 ? -7.277 -0.183 -21.969 1 96.62 277 MET A C 1
ATOM 2207 O O . MET A 1 277 ? -8.219 -0.854 -22.406 1 96.62 277 MET A O 1
ATOM 2211 N N . ASP A 1 278 ? -6.023 -0.269 -22.438 1 96.25 278 ASP A N 1
ATOM 2212 C CA . ASP A 1 278 ? -5.719 -1.17 -23.547 1 96.25 278 ASP A CA 1
ATOM 2213 C C . ASP A 1 278 ? -5.391 -2.572 -23.031 1 96.25 278 ASP A C 1
ATOM 2215 O O . ASP A 1 278 ? -5.422 -3.537 -23.797 1 96.25 278 ASP A O 1
ATOM 2219 N N . VAL A 1 279 ? -5.062 -2.711 -21.844 1 96.12 279 VAL A N 1
ATOM 2220 C CA . VAL A 1 279 ? -4.453 -3.91 -21.266 1 96.12 279 VAL A CA 1
ATOM 2221 C C . VAL A 1 279 ? -5.367 -5.113 -21.5 1 96.12 279 VAL A C 1
ATOM 2223 O O . VAL A 1 279 ? -4.906 -6.18 -21.906 1 96.12 279 VAL A O 1
ATOM 2226 N N . GLY A 1 280 ? -6.637 -4.906 -21.234 1 97.94 280 GLY A N 1
ATOM 2227 C CA . GLY A 1 280 ? -7.582 -6.004 -21.375 1 97.94 280 GLY A CA 1
ATOM 2228 C C . GLY A 1 280 ? -7.641 -6.551 -22.797 1 97.94 280 GLY A C 1
ATOM 2229 O O . GLY A 1 280 ? -7.789 -7.762 -22.984 1 97.94 280 GLY A O 1
ATOM 2230 N N . GLY A 1 281 ? -7.516 -5.668 -23.719 1 98 281 GLY A N 1
ATOM 2231 C CA . GLY A 1 281 ? -7.539 -6.109 -25.109 1 98 281 GLY A CA 1
ATOM 2232 C C . GLY A 1 281 ? -6.391 -7.035 -25.453 1 98 281 GLY A C 1
ATOM 2233 O O . GLY A 1 281 ? -6.586 -8.039 -26.141 1 98 281 GLY A O 1
ATOM 2234 N N . HIS A 1 282 ? -5.223 -6.734 -25 1 97 282 HIS A N 1
ATOM 2235 C CA . HIS A 1 282 ? -4.047 -7.559 -25.25 1 97 282 HIS A CA 1
ATOM 2236 C C . HIS A 1 282 ? -4.184 -8.93 -24.594 1 97 282 HIS A C 1
ATOM 2238 O O . HIS A 1 282 ? -3.922 -9.953 -25.234 1 97 282 HIS A O 1
ATOM 2244 N N . ILE A 1 283 ? -4.59 -8.945 -23.344 1 96.75 283 ILE A N 1
ATOM 2245 C CA . ILE A 1 283 ? -4.66 -10.18 -22.562 1 96.75 283 ILE A CA 1
ATOM 2246 C C . ILE A 1 283 ? -5.758 -11.078 -23.141 1 96.75 283 ILE A C 1
ATOM 2248 O O . ILE A 1 283 ? -5.551 -12.289 -23.297 1 96.75 283 ILE A O 1
ATOM 2252 N N . MET A 1 284 ? -6.887 -10.461 -23.438 1 97.56 284 MET A N 1
ATOM 2253 C CA . MET A 1 284 ? -7.988 -11.242 -24 1 97.56 284 MET A CA 1
ATOM 2254 C C . MET A 1 284 ? -7.609 -11.828 -25.359 1 97.56 284 MET A C 1
ATOM 2256 O O . MET A 1 284 ? -7.961 -12.969 -25.656 1 97.56 284 MET A O 1
ATOM 2260 N N . ALA A 1 285 ? -6.918 -11.023 -26.125 1 97.31 285 ALA A N 1
ATOM 2261 C CA . ALA A 1 285 ? -6.449 -11.531 -27.406 1 97.31 285 ALA A CA 1
ATOM 2262 C C . ALA A 1 285 ? -5.527 -12.734 -27.234 1 97.31 285 ALA A C 1
ATOM 2264 O O . ALA A 1 285 ? -5.656 -13.734 -27.938 1 97.31 285 ALA A O 1
ATOM 2265 N N . GLY A 1 286 ? -4.59 -12.641 -26.359 1 96.5 286 GLY A N 1
ATOM 2266 C CA . GLY A 1 286 ? -3.703 -13.75 -26.062 1 96.5 286 GLY A CA 1
ATOM 2267 C C . GLY A 1 286 ? -4.438 -14.984 -25.578 1 96.5 286 GLY A C 1
ATOM 2268 O O . GLY A 1 286 ? -4.18 -16.094 -26.047 1 96.5 286 GLY A O 1
ATOM 2269 N N . TYR A 1 287 ? -5.312 -14.773 -24.672 1 96.81 287 TYR A N 1
ATOM 2270 C CA . TYR A 1 287 ? -6.066 -15.891 -24.125 1 96.81 287 TYR A CA 1
ATOM 2271 C C . TYR A 1 287 ? -6.867 -16.594 -25.203 1 96.81 287 TYR A C 1
ATOM 2273 O O . TYR A 1 287 ? -6.805 -17.828 -25.344 1 96.81 287 TYR A O 1
ATOM 2281 N N . GLU A 1 288 ? -7.578 -15.852 -26 1 96.75 288 GLU A N 1
ATOM 2282 C CA . GLU A 1 288 ? -8.492 -16.406 -27 1 96.75 288 GLU A CA 1
ATOM 2283 C C . GLU A 1 288 ? -7.727 -17.016 -28.172 1 96.75 288 GLU A C 1
ATOM 2285 O O . GLU A 1 288 ? -8.305 -17.734 -28.984 1 96.75 288 GLU A O 1
ATOM 2290 N N . SER A 1 289 ? -6.488 -16.703 -28.281 1 95.88 289 SER A N 1
ATOM 2291 C CA . SER A 1 289 ? -5.672 -17.344 -29.297 1 95.88 289 SER A CA 1
ATOM 2292 C C . SER A 1 289 ? -5.496 -18.828 -29 1 95.88 289 SER A C 1
ATOM 2294 O O . SER A 1 289 ? -5.141 -19.609 -29.891 1 95.88 289 SER A O 1
ATOM 2296 N N . VAL A 1 290 ? -5.77 -19.234 -27.812 1 94.25 290 VAL A N 1
ATOM 2297 C CA . VAL A 1 290 ? -5.598 -20.625 -27.406 1 94.25 290 VAL A CA 1
ATOM 2298 C C . VAL A 1 290 ? -6.957 -21.25 -27.094 1 94.25 290 VAL A C 1
ATOM 2300 O O . VAL A 1 290 ? -7.25 -22.359 -27.516 1 94.25 290 VAL A O 1
ATOM 2303 N N . ARG A 1 291 ? -7.742 -20.5 -26.344 1 94.06 291 ARG A N 1
ATOM 2304 C CA . ARG A 1 291 ? -9.055 -20.969 -25.922 1 94.06 291 ARG A CA 1
ATOM 2305 C C . ARG A 1 291 ? -10.117 -19.891 -26.141 1 94.06 291 ARG A C 1
ATOM 2307 O O . ARG A 1 291 ? -10.008 -18.797 -25.578 1 94.06 291 ARG A O 1
ATOM 2314 N N . PRO A 1 292 ? -11.094 -20.266 -26.828 1 95.44 292 PRO A N 1
ATOM 2315 C CA . PRO A 1 292 ? -12.164 -19.281 -27.031 1 95.44 292 PRO A CA 1
ATOM 2316 C C . PRO A 1 292 ? -13 -19.047 -25.766 1 95.44 292 PRO A C 1
ATOM 2318 O O . PRO A 1 292 ? -13.203 -19.984 -24.984 1 95.44 292 PRO A O 1
ATOM 2321 N N . LEU A 1 293 ? -13.484 -17.875 -25.578 1 96 293 LEU A N 1
ATOM 2322 C CA . LEU A 1 293 ? -14.406 -17.531 -24.5 1 96 293 LEU A CA 1
ATOM 2323 C C . LEU A 1 293 ? -15.844 -17.469 -25.016 1 96 293 LEU A C 1
ATOM 2325 O O . LEU A 1 293 ? -16.078 -17.016 -26.141 1 96 293 LEU A O 1
ATOM 2329 N N . THR A 1 294 ? -16.75 -17.953 -24.203 1 96.31 294 THR A N 1
ATOM 2330 C CA . THR A 1 294 ? -18.156 -17.766 -24.531 1 96.31 294 THR A CA 1
ATOM 2331 C C . THR A 1 294 ? -18.547 -16.297 -24.406 1 96.31 294 THR A C 1
ATOM 2333 O O . THR A 1 294 ? -17.812 -15.492 -23.844 1 96.31 294 THR A O 1
ATOM 2336 N N . GLU A 1 295 ? -19.688 -16.016 -24.922 1 95.5 295 GLU A N 1
ATOM 2337 C CA . GLU A 1 295 ? -20.203 -14.656 -24.828 1 95.5 295 GLU A CA 1
ATOM 2338 C C . GLU A 1 295 ? -20.406 -14.25 -23.375 1 95.5 295 GLU A C 1
ATOM 2340 O O . GLU A 1 295 ? -20.141 -13.109 -23 1 95.5 295 GLU A O 1
ATOM 2345 N N . ASP A 1 296 ? -20.922 -15.188 -22.594 1 96.5 296 ASP A N 1
ATOM 2346 C CA . ASP A 1 296 ? -21.141 -14.922 -21.172 1 96.5 296 ASP A CA 1
ATOM 2347 C C . ASP A 1 296 ? -19.812 -14.648 -20.453 1 96.5 296 ASP A C 1
ATOM 2349 O O . ASP A 1 296 ? -19.734 -13.75 -19.625 1 96.5 296 ASP A O 1
ATOM 2353 N N . GLU A 1 297 ? -18.828 -15.414 -20.781 1 96.94 297 GLU A N 1
ATOM 2354 C CA . GLU A 1 297 ? -17.5 -15.242 -20.172 1 96.94 297 GLU A CA 1
ATOM 2355 C C . GLU A 1 297 ? -16.891 -13.898 -20.562 1 96.94 297 GLU A C 1
ATOM 2357 O O . GLU A 1 297 ? -16.406 -13.164 -19.703 1 96.94 297 GLU A O 1
ATOM 2362 N N . ARG A 1 298 ? -16.984 -13.617 -21.812 1 95.94 298 ARG A N 1
ATOM 2363 C CA . ARG A 1 298 ? -16.469 -12.344 -22.297 1 95.94 298 ARG A CA 1
ATOM 2364 C C . ARG A 1 298 ? -17.156 -11.164 -21.609 1 95.94 298 ARG A C 1
ATOM 2366 O O . ARG A 1 298 ? -16.5 -10.172 -21.281 1 95.94 298 ARG A O 1
ATOM 2373 N N . GLY A 1 299 ? -18.391 -11.297 -21.531 1 95.44 299 GLY A N 1
ATOM 2374 C CA . GLY A 1 299 ? -19.172 -10.227 -20.938 1 95.44 299 GLY A CA 1
ATOM 2375 C C . GLY A 1 299 ? -18.906 -10.047 -19.453 1 95.44 299 GLY A C 1
ATOM 2376 O O . GLY A 1 299 ? -19.094 -8.953 -18.906 1 95.44 299 GLY A O 1
ATOM 2377 N N . ALA A 1 300 ? -18.438 -11.055 -18.766 1 97.88 300 ALA A N 1
ATOM 2378 C CA . ALA A 1 300 ? -18.234 -11.039 -17.328 1 97.88 300 ALA A CA 1
ATOM 2379 C C . ALA A 1 300 ? -16.922 -10.375 -16.969 1 97.88 300 ALA A C 1
ATOM 2381 O O . ALA A 1 300 ? -16.75 -9.867 -15.852 1 97.88 300 ALA A O 1
ATOM 2382 N N . VAL A 1 301 ? -15.953 -10.336 -17.906 1 98.25 301 VAL A N 1
ATOM 2383 C CA . VAL A 1 301 ? -14.578 -9.922 -17.625 1 98.25 301 VAL A CA 1
ATOM 2384 C C . VAL A 1 301 ? -14.57 -8.492 -17.109 1 98.25 301 VAL A C 1
ATOM 2386 O O . VAL A 1 301 ? -13.883 -8.18 -16.125 1 98.25 301 VAL A O 1
ATOM 2389 N N . TYR A 1 302 ? -15.383 -7.605 -17.703 1 98.44 302 TYR A N 1
ATOM 2390 C CA . TYR A 1 302 ? -15.445 -6.203 -17.297 1 98.44 302 TYR A CA 1
ATOM 2391 C C . TYR A 1 302 ? -15.828 -6.066 -15.836 1 98.44 302 TYR A C 1
ATOM 2393 O O . TYR A 1 302 ? -15.156 -5.363 -15.078 1 98.44 302 TYR A O 1
ATOM 2401 N N . TRP A 1 303 ? -16.859 -6.762 -15.43 1 98.5 303 TRP A N 1
ATOM 2402 C CA . TRP A 1 303 ? -17.375 -6.676 -14.062 1 98.5 303 TRP A CA 1
ATOM 2403 C C . TRP A 1 303 ? -16.375 -7.27 -13.07 1 98.5 303 TRP A C 1
ATOM 2405 O O . TRP A 1 303 ? -16.219 -6.77 -11.953 1 98.5 303 TRP A O 1
ATOM 2415 N N . LEU A 1 304 ? -15.711 -8.297 -13.516 1 98.5 304 LEU A N 1
ATOM 2416 C CA . LEU A 1 304 ? -14.773 -8.992 -12.648 1 98.5 304 LEU A CA 1
ATOM 2417 C C . LEU A 1 304 ? -13.5 -8.18 -12.453 1 98.5 304 LEU A C 1
ATOM 2419 O O . LEU A 1 304 ? -12.891 -8.219 -11.383 1 98.5 304 LEU A O 1
ATOM 2423 N N . VAL A 1 305 ? -13.078 -7.445 -13.484 1 98.56 305 VAL A N 1
ATOM 2424 C CA . VAL A 1 305 ? -11.938 -6.539 -13.344 1 98.56 305 VAL A CA 1
ATOM 2425 C C . VAL A 1 305 ? -12.273 -5.453 -12.32 1 98.56 305 VAL A C 1
ATOM 2427 O O . VAL A 1 305 ? -11.477 -5.191 -11.414 1 98.56 305 VAL A O 1
ATOM 2430 N N . ALA A 1 306 ? -13.43 -4.879 -12.453 1 98.75 306 ALA A N 1
ATOM 2431 C CA . ALA A 1 306 ? -13.875 -3.867 -11.492 1 98.75 306 ALA A CA 1
ATOM 2432 C C . ALA A 1 306 ? -13.961 -4.449 -10.086 1 98.75 306 ALA A C 1
ATOM 2434 O O . ALA A 1 306 ? -13.609 -3.785 -9.109 1 98.75 306 ALA A O 1
ATOM 2435 N N . SER A 1 307 ? -14.406 -5.684 -10.023 1 98.56 307 SER A N 1
ATOM 2436 C CA . SER A 1 307 ? -14.531 -6.367 -8.742 1 98.56 307 SER A CA 1
ATOM 2437 C C . SER A 1 307 ? -13.172 -6.535 -8.07 1 98.56 307 SER A C 1
ATOM 2439 O O . SER A 1 307 ? -13.031 -6.281 -6.871 1 98.56 307 SER A O 1
ATOM 2441 N N . ARG A 1 308 ? -12.188 -6.941 -8.82 1 97.5 308 ARG A N 1
ATOM 2442 C CA . ARG A 1 308 ? -10.859 -7.137 -8.258 1 97.5 308 ARG A CA 1
ATOM 2443 C C . ARG A 1 308 ? -10.242 -5.809 -7.832 1 97.5 308 ARG A C 1
ATOM 2445 O O . ARG A 1 308 ? -9.562 -5.734 -6.805 1 97.5 308 ARG A O 1
ATOM 2452 N N . PHE A 1 309 ? -10.453 -4.754 -8.594 1 98.19 309 PHE A N 1
ATOM 2453 C CA . PHE A 1 309 ? -10.047 -3.424 -8.156 1 98.19 309 PHE A CA 1
ATOM 2454 C C . PHE A 1 309 ? -10.617 -3.104 -6.781 1 98.19 309 PHE A C 1
ATOM 2456 O O . PHE A 1 309 ? -9.891 -2.688 -5.879 1 98.19 309 PHE A O 1
ATOM 2463 N N . CYS A 1 310 ? -11.898 -3.332 -6.664 1 98.44 310 CYS A N 1
ATOM 2464 C CA . CYS A 1 310 ? -12.57 -2.996 -5.414 1 98.44 310 CYS A CA 1
ATOM 2465 C C . CYS A 1 310 ? -12.031 -3.836 -4.266 1 98.44 310 CYS A C 1
ATOM 2467 O O . CYS A 1 310 ? -11.781 -3.318 -3.174 1 98.44 310 CYS A O 1
ATOM 2469 N N . GLN A 1 311 ? -11.852 -5.18 -4.496 1 97.31 311 GLN A N 1
ATOM 2470 C CA . GLN A 1 311 ? -11.281 -6.031 -3.455 1 97.31 311 GLN A CA 1
ATOM 2471 C C . GLN A 1 311 ? -9.93 -5.496 -2.988 1 97.31 311 GLN A C 1
ATOM 2473 O O . GLN A 1 311 ? -9.695 -5.352 -1.786 1 97.31 311 GLN A O 1
ATOM 2478 N N . SER A 1 312 ? -9.094 -5.164 -3.924 1 96.31 312 SER A N 1
ATOM 2479 C CA . SER A 1 312 ? -7.734 -4.742 -3.619 1 96.31 312 SER A CA 1
ATOM 2480 C C . SER A 1 312 ? -7.719 -3.385 -2.922 1 96.31 312 SER A C 1
ATOM 2482 O O . SER A 1 312 ? -7.035 -3.205 -1.914 1 96.31 312 SER A O 1
ATOM 2484 N N . LEU A 1 313 ? -8.508 -2.424 -3.395 1 97.12 313 LEU A N 1
ATOM 2485 C CA . LEU A 1 313 ? -8.477 -1.046 -2.916 1 97.12 313 LEU A CA 1
ATOM 2486 C C . LEU A 1 313 ? -9.172 -0.922 -1.564 1 97.12 313 LEU A C 1
ATOM 2488 O O . LEU A 1 313 ? -8.68 -0.23 -0.67 1 97.12 313 LEU A O 1
ATOM 2492 N N . VAL A 1 314 ? -10.32 -1.588 -1.381 1 97.25 314 VAL A N 1
ATOM 2493 C CA . VAL A 1 314 ? -11.055 -1.53 -0.122 1 97.25 314 VAL A CA 1
ATOM 2494 C C . VAL A 1 314 ? -10.25 -2.219 0.979 1 97.25 314 VAL A C 1
ATOM 2496 O O . VAL A 1 314 ? -10.125 -1.689 2.086 1 97.25 314 VAL A O 1
ATOM 2499 N N . LEU A 1 315 ? -9.719 -3.365 0.654 1 95 315 LEU A N 1
ATOM 2500 C CA . LEU A 1 315 ? -8.977 -4.102 1.675 1 95 315 LEU A CA 1
ATOM 2501 C C . LEU A 1 315 ? -7.641 -3.43 1.967 1 95 315 LEU A C 1
ATOM 2503 O O . LEU A 1 315 ? -7.117 -3.537 3.078 1 95 315 LEU A O 1
ATOM 2507 N N . ALA A 1 316 ? -7.031 -2.777 0.974 1 94 316 ALA A N 1
ATOM 2508 C CA . ALA A 1 316 ? -5.871 -1.937 1.255 1 94 316 ALA A CA 1
ATOM 2509 C C . ALA A 1 316 ? -6.219 -0.838 2.256 1 94 316 ALA A C 1
ATOM 2511 O O . ALA A 1 316 ? -5.457 -0.579 3.191 1 94 316 ALA A O 1
ATOM 2512 N N . ARG A 1 317 ? -7.336 -0.153 2.041 1 93.44 317 ARG A N 1
ATOM 2513 C CA . ARG A 1 317 ? -7.801 0.876 2.967 1 93.44 317 ARG A CA 1
ATOM 2514 C C . ARG A 1 317 ? -8.047 0.295 4.355 1 93.44 317 ARG A C 1
ATOM 2516 O O . ARG A 1 317 ? -7.738 0.933 5.363 1 93.44 317 ARG A O 1
ATOM 2523 N N . TYR A 1 318 ? -8.617 -0.852 4.367 1 92.88 318 TYR A N 1
ATOM 2524 C CA . TYR A 1 318 ? -8.852 -1.527 5.641 1 92.88 318 TYR A CA 1
ATOM 2525 C C . TYR A 1 318 ? -7.535 -1.789 6.367 1 92.88 318 TYR A C 1
ATOM 2527 O O . TYR A 1 318 ? -7.445 -1.596 7.582 1 92.88 318 TYR A O 1
ATOM 2535 N N . THR A 1 319 ? -6.543 -2.248 5.633 1 89.81 319 THR A N 1
ATOM 2536 C CA . THR A 1 319 ? -5.223 -2.486 6.207 1 89.81 319 THR A CA 1
ATOM 2537 C C . THR A 1 319 ? -4.637 -1.193 6.766 1 89.81 319 THR A C 1
ATOM 2539 O O . THR A 1 319 ? -3.998 -1.2 7.82 1 89.81 319 THR A O 1
ATOM 2542 N N . ILE A 1 320 ? -4.848 -0.09 6.109 1 88.81 320 ILE A N 1
ATOM 2543 C CA . ILE A 1 320 ? -4.379 1.214 6.566 1 88.81 320 ILE A CA 1
ATOM 2544 C C . ILE A 1 320 ? -5.047 1.565 7.895 1 88.81 320 ILE A C 1
ATOM 2546 O O . ILE A 1 320 ? -4.402 2.104 8.797 1 88.81 320 ILE A O 1
ATOM 2550 N N . LEU A 1 321 ? -6.316 1.26 8 1 87.06 321 LEU A N 1
ATOM 2551 C CA . LEU A 1 321 ? -7.035 1.521 9.242 1 87.06 321 LEU A CA 1
ATOM 2552 C C . LEU A 1 321 ? -6.434 0.729 10.398 1 87.06 321 LEU A C 1
ATOM 2554 O O . LEU A 1 321 ? -6.418 1.199 11.539 1 87.06 321 LEU A O 1
ATOM 2558 N N . GLN A 1 322 ? -5.918 -0.456 10.031 1 85.56 322 GLN A N 1
ATOM 2559 C CA . GLN A 1 322 ? -5.348 -1.318 11.062 1 85.56 322 GLN A CA 1
ATOM 2560 C C . GLN A 1 322 ? -3.918 -0.902 11.398 1 85.56 322 GLN A C 1
ATOM 2562 O O . GLN A 1 322 ? -3.465 -1.071 12.531 1 85.56 322 GLN A O 1
ATOM 2567 N N . HIS A 1 323 ? -3.283 -0.384 10.398 1 85.62 323 HIS A N 1
ATOM 2568 C CA . HIS A 1 323 ? -1.887 0.015 10.531 1 85.62 323 HIS A CA 1
ATOM 2569 C C . HIS A 1 323 ? -1.643 1.387 9.914 1 85.62 323 HIS A C 1
ATOM 2571 O O . HIS A 1 323 ? -1.03 1.491 8.852 1 85.62 323 HIS A O 1
ATOM 2577 N N . PRO A 1 324 ? -2.016 2.436 10.609 1 85.81 324 PRO A N 1
ATOM 2578 C CA . PRO A 1 324 ? -2.07 3.766 10 1 85.81 324 PRO A CA 1
ATOM 2579 C C . PRO A 1 324 ? -0.71 4.461 9.977 1 85.81 324 PRO A C 1
ATOM 2581 O O . PRO A 1 324 ? -0.589 5.57 9.445 1 85.81 324 PRO A O 1
ATOM 2584 N N . GLU A 1 325 ? 0.361 3.826 10.445 1 82.88 325 GLU A N 1
ATOM 2585 C CA . GLU A 1 325 ? 1.646 4.504 10.594 1 82.88 325 GLU A CA 1
ATOM 2586 C C . GLU A 1 325 ? 2.207 4.934 9.242 1 82.88 325 GLU A C 1
ATOM 2588 O O . GLU A 1 325 ? 2.926 5.934 9.156 1 82.88 325 GLU A O 1
ATOM 2593 N N . ASN A 1 326 ? 1.837 4.148 8.203 1 85.94 326 ASN A N 1
ATOM 2594 C CA . ASN A 1 326 ? 2.336 4.445 6.863 1 85.94 326 ASN A CA 1
ATOM 2595 C C . ASN A 1 326 ? 1.208 4.859 5.922 1 85.94 326 ASN A C 1
ATOM 2597 O O . ASN A 1 326 ? 1.294 4.648 4.711 1 85.94 326 ASN A O 1
ATOM 2601 N N . ALA A 1 327 ? 0.225 5.461 6.484 1 85.88 327 ALA A N 1
ATOM 2602 C CA . ALA A 1 327 ? -0.991 5.766 5.734 1 85.88 327 ALA A CA 1
ATOM 2603 C C . ALA A 1 327 ? -0.692 6.691 4.559 1 85.88 327 ALA A C 1
ATOM 2605 O O . ALA A 1 327 ? -1.185 6.473 3.447 1 85.88 327 ALA A O 1
ATOM 2606 N N . ASP A 1 328 ? 0.129 7.691 4.73 1 83.31 328 ASP A N 1
ATOM 2607 C CA . ASP A 1 328 ? 0.378 8.68 3.682 1 83.31 328 ASP A CA 1
ATOM 2608 C C . ASP A 1 328 ? 0.959 8.016 2.434 1 83.31 328 ASP A C 1
ATOM 2610 O O . ASP A 1 328 ? 0.531 8.305 1.314 1 83.31 328 ASP A O 1
ATOM 2614 N N . TYR A 1 329 ? 1.865 7.16 2.643 1 84.25 329 TYR A N 1
ATOM 2615 C CA . TYR A 1 329 ? 2.5 6.484 1.518 1 84.25 329 TYR A CA 1
ATOM 2616 C C . TYR A 1 329 ? 1.514 5.562 0.81 1 84.25 329 TYR A C 1
ATOM 2618 O O . TYR A 1 329 ? 1.423 5.566 -0.42 1 84.25 329 TYR A O 1
ATOM 2626 N N . LEU A 1 330 ? 0.805 4.793 1.583 1 85.94 330 LEU A N 1
ATOM 2627 C CA . LEU A 1 330 ? -0.1 3.791 1.025 1 85.94 330 LEU A CA 1
ATOM 2628 C C . LEU A 1 330 ? -1.278 4.457 0.324 1 85.94 330 LEU A C 1
ATOM 2630 O O . LEU A 1 330 ? -1.762 3.959 -0.695 1 85.94 330 LEU A O 1
ATOM 2634 N N . LEU A 1 331 ? -1.691 5.566 0.889 1 82.62 331 LEU A N 1
ATOM 2635 C CA . LEU A 1 331 ? -2.754 6.32 0.234 1 82.62 331 LEU A CA 1
ATOM 2636 C C . LEU A 1 331 ? -2.26 6.938 -1.068 1 82.62 331 LEU A C 1
ATOM 2638 O O . LEU A 1 331 ? -2.98 6.949 -2.068 1 82.62 331 LEU A O 1
ATOM 2642 N N . THR A 1 332 ? -1.091 7.438 -1.044 1 83.62 332 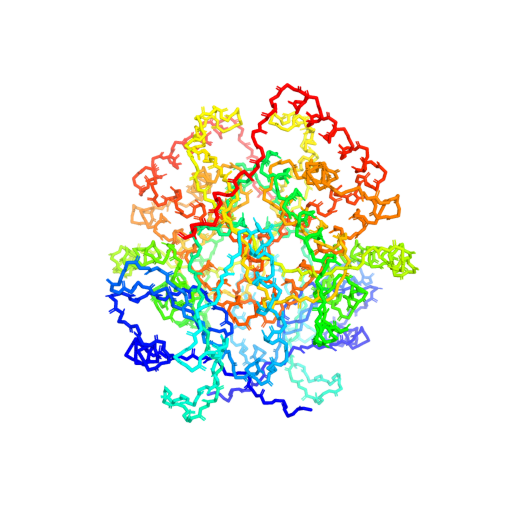THR A N 1
ATOM 2643 C CA . THR A 1 332 ? -0.493 8.031 -2.236 1 83.62 332 THR A CA 1
ATOM 2644 C C . THR A 1 332 ? -0.389 7 -3.357 1 83.62 332 THR A C 1
ATOM 2646 O O . THR A 1 332 ? -0.747 7.285 -4.504 1 83.62 332 THR A O 1
ATOM 2649 N N . THR A 1 333 ? -0.001 5.77 -3.02 1 85.75 333 THR A N 1
ATOM 2650 C CA . THR A 1 333 ? 0.216 4.75 -4.043 1 85.75 333 THR A CA 1
ATOM 2651 C C . THR A 1 333 ? -1.11 4.145 -4.492 1 85.75 333 THR A C 1
ATOM 2653 O O . THR A 1 333 ? -1.195 3.549 -5.566 1 85.75 333 THR A O 1
ATOM 2656 N N . ALA A 1 334 ? -2.121 4.277 -3.635 1 88.12 334 ALA A N 1
ATOM 2657 C CA . ALA A 1 334 ? -3.439 3.756 -3.988 1 88.12 334 ALA A CA 1
ATOM 2658 C C . ALA A 1 334 ? -4.125 4.656 -5.012 1 88.12 334 ALA A C 1
ATOM 2660 O O . ALA A 1 334 ? -5.098 4.246 -5.656 1 88.12 334 ALA A O 1
ATOM 2661 N N . ARG A 1 335 ? -3.678 5.859 -5.195 1 87.06 335 ARG A N 1
ATOM 2662 C CA . ARG A 1 335 ? -4.301 6.832 -6.086 1 87.06 335 ARG A CA 1
ATOM 2663 C C . ARG A 1 335 ? -4.426 6.281 -7.504 1 87.06 335 ARG A C 1
ATOM 2665 O O . ARG A 1 335 ? -5.465 6.441 -8.148 1 87.06 335 ARG A O 1
ATOM 2672 N N . THR A 1 336 ? -3.416 5.656 -7.957 1 88.25 336 THR A N 1
ATOM 2673 C CA . THR A 1 336 ? -3.424 5.113 -9.312 1 88.25 336 THR A CA 1
ATOM 2674 C C . THR A 1 336 ? -4.527 4.074 -9.469 1 88.25 336 THR A C 1
ATOM 2676 O O . THR A 1 336 ? -5.238 4.062 -10.477 1 88.25 336 THR A O 1
ATOM 2679 N N . GLY A 1 337 ? -4.645 3.221 -8.477 1 93.5 337 GLY A N 1
ATOM 2680 C CA . GLY A 1 337 ? -5.691 2.213 -8.523 1 93.5 337 GLY A CA 1
ATOM 2681 C C . GLY A 1 337 ? -7.086 2.803 -8.594 1 93.5 337 GLY A C 1
ATOM 2682 O O . GLY A 1 337 ? -7.906 2.371 -9.406 1 93.5 337 GLY A O 1
ATOM 2683 N N . TRP A 1 338 ? -7.355 3.787 -7.789 1 93.44 338 TRP A N 1
ATOM 2684 C CA . TRP A 1 338 ? -8.664 4.438 -7.785 1 93.44 338 TRP A CA 1
ATOM 2685 C C . TRP A 1 338 ? -8.922 5.145 -9.109 1 93.44 338 TRP A C 1
ATOM 2687 O O . TRP A 1 338 ? -10.039 5.094 -9.633 1 93.44 338 TRP A O 1
ATOM 2697 N N . GLU A 1 339 ? -7.926 5.812 -9.594 1 91.5 339 GLU A N 1
ATOM 2698 C CA . GLU A 1 339 ? -8.07 6.5 -10.875 1 91.5 339 GLU A CA 1
ATOM 2699 C C . GLU A 1 339 ? -8.398 5.52 -11.992 1 91.5 339 GLU A C 1
ATOM 2701 O O . GLU A 1 339 ? -9.219 5.82 -12.867 1 91.5 339 GLU A O 1
ATOM 2706 N N . ARG A 1 340 ? -7.723 4.387 -12.031 1 95.06 340 ARG A N 1
ATOM 2707 C CA . ARG A 1 340 ? -7.969 3.379 -13.055 1 95.06 340 ARG A CA 1
ATOM 2708 C C . ARG A 1 340 ? -9.383 2.814 -12.938 1 95.06 340 ARG A C 1
ATOM 2710 O O . ARG A 1 340 ? -10.039 2.562 -13.953 1 95.06 340 ARG A O 1
ATOM 2717 N N . LEU A 1 341 ? -9.797 2.535 -11.742 1 97.69 341 LEU A N 1
ATOM 2718 C CA . LEU A 1 341 ? -11.148 2.02 -11.539 1 97.69 341 LEU A CA 1
ATOM 2719 C C . LEU A 1 341 ? -12.195 3.035 -11.984 1 97.69 341 LEU A C 1
ATOM 2721 O O . LEU A 1 341 ? -13.172 2.676 -12.648 1 97.69 341 LEU A O 1
ATOM 2725 N N . ARG A 1 342 ? -12 4.297 -11.609 1 96.19 342 ARG A N 1
ATOM 2726 C CA . ARG A 1 342 ? -12.938 5.344 -12.008 1 96.19 342 ARG A CA 1
ATOM 2727 C C . ARG A 1 342 ? -13 5.473 -13.523 1 96.19 342 ARG A C 1
ATOM 2729 O O . ARG A 1 342 ? -14.078 5.629 -14.102 1 96.19 342 ARG A O 1
ATOM 2736 N N . ARG A 1 343 ? -11.883 5.418 -14.148 1 95.38 343 ARG A N 1
ATOM 2737 C CA . ARG A 1 343 ? -11.82 5.512 -15.602 1 95.38 343 ARG A CA 1
ATOM 2738 C C . ARG A 1 343 ? -12.523 4.324 -16.25 1 95.38 343 ARG A C 1
ATOM 2740 O O . ARG A 1 343 ? -13.273 4.496 -17.219 1 95.38 343 ARG A O 1
ATOM 2747 N N . LEU A 1 344 ? -12.219 3.162 -15.734 1 98 344 LEU A N 1
ATOM 2748 C CA . LEU A 1 344 ? -12.883 1.962 -16.234 1 98 344 LEU A CA 1
ATOM 2749 C C . LEU A 1 344 ? -14.398 2.082 -16.109 1 98 344 LEU A C 1
ATOM 2751 O O . LEU A 1 344 ? -15.125 1.779 -17.047 1 98 344 LEU A O 1
ATOM 2755 N N . TRP A 1 345 ? -14.805 2.555 -14.969 1 97.44 345 TRP A N 1
ATOM 2756 C CA . TRP A 1 345 ? -16.234 2.643 -14.688 1 97.44 345 TRP A CA 1
ATOM 2757 C C . TRP A 1 345 ? -16.891 3.711 -15.555 1 97.44 345 TRP A C 1
ATOM 2759 O O . TRP A 1 345 ? -18.016 3.521 -16.031 1 97.44 345 TRP A O 1
ATOM 2769 N N . ALA A 1 346 ? -16.234 4.824 -15.75 1 96.12 346 ALA A N 1
ATOM 2770 C CA . ALA A 1 346 ? -16.766 5.91 -16.578 1 96.12 346 ALA A CA 1
ATOM 2771 C C . ALA A 1 346 ? -16.875 5.484 -18.031 1 96.12 346 ALA A C 1
ATOM 2773 O O . ALA A 1 346 ? -17.797 5.91 -18.734 1 96.12 346 ALA A O 1
ATOM 2774 N N . THR A 1 347 ? -15.969 4.715 -18.5 1 97.06 347 THR A N 1
ATOM 2775 C CA . THR A 1 347 ? -15.984 4.227 -19.875 1 97.06 347 THR A CA 1
ATOM 2776 C C . THR A 1 347 ? -17.141 3.256 -20.094 1 97.06 347 THR A C 1
ATOM 2778 O O . THR A 1 347 ? -17.703 3.18 -21.188 1 97.06 347 THR A O 1
ATOM 2781 N N . GLY A 1 348 ? -17.469 2.516 -19.062 1 97.5 348 GLY A N 1
ATOM 2782 C CA . GLY A 1 348 ? -18.578 1.585 -19.125 1 97.5 348 GLY A CA 1
ATOM 2783 C C . GLY A 1 348 ? -18.219 0.266 -19.781 1 97.5 348 GLY A C 1
ATOM 2784 O O . GLY A 1 348 ? -17.188 0.163 -20.453 1 97.5 348 GLY A O 1
ATOM 2785 N N . ARG A 1 349 ? -19.078 -0.692 -19.625 1 97.25 349 ARG A N 1
ATOM 2786 C CA . ARG A 1 349 ? -18.828 -2.041 -20.125 1 97.25 349 ARG A CA 1
ATOM 2787 C C . ARG A 1 349 ? -18.75 -2.055 -21.641 1 97.25 349 ARG A C 1
ATOM 2789 O O . ARG A 1 349 ? -17.812 -2.604 -22.219 1 97.25 349 ARG A O 1
ATOM 2796 N N . GLU A 1 350 ? -19.703 -1.478 -22.312 1 97 350 GLU A N 1
ATOM 2797 C CA . GLU A 1 350 ? -19.75 -1.494 -23.766 1 97 350 GLU A CA 1
ATOM 2798 C C . GLU A 1 350 ? -18.562 -0.762 -24.375 1 97 350 GLU A C 1
ATOM 2800 O O . GLU A 1 350 ? -17.938 -1.252 -25.328 1 97 350 GLU A O 1
ATOM 2805 N N . GLY A 1 351 ? -18.297 0.407 -23.812 1 97.62 351 GLY A N 1
ATOM 2806 C CA . GLY A 1 351 ? -17.141 1.159 -24.281 1 97.62 351 GLY A CA 1
ATOM 2807 C C . GLY A 1 351 ? -15.828 0.42 -24.109 1 97.62 351 GLY A C 1
ATOM 2808 O O . GLY A 1 351 ? -14.977 0.427 -25 1 97.62 351 GLY A O 1
ATOM 2809 N N . THR A 1 352 ? -15.672 -0.237 -22.984 1 97.69 352 THR A N 1
ATOM 2810 C CA . THR A 1 352 ? -14.453 -0.977 -22.688 1 97.69 352 THR A CA 1
ATOM 2811 C C . THR A 1 352 ? -14.32 -2.197 -23.594 1 97.69 352 THR A C 1
ATOM 2813 O O . THR A 1 352 ? -13.227 -2.492 -24.094 1 97.69 352 THR A O 1
ATOM 2816 N N . GLN A 1 353 ? -15.422 -2.893 -23.812 1 96.25 353 GLN A N 1
ATOM 2817 C CA . GLN A 1 353 ? -15.398 -4.074 -24.656 1 96.25 353 GLN A CA 1
ATOM 2818 C C . GLN A 1 353 ? -15.055 -3.707 -26.094 1 96.25 353 GLN A C 1
ATOM 2820 O O . GLN A 1 353 ? -14.344 -4.449 -26.781 1 96.25 353 GLN A O 1
ATOM 2825 N N . ARG A 1 354 ? -15.539 -2.592 -26.562 1 96.69 354 ARG A N 1
ATOM 2826 C CA . ARG A 1 354 ? -15.195 -2.121 -27.906 1 96.69 354 ARG A CA 1
ATOM 2827 C C . ARG A 1 354 ? -13.711 -1.797 -28 1 96.69 354 ARG A C 1
ATOM 2829 O O . ARG A 1 354 ? -13.055 -2.168 -28.984 1 96.69 354 ARG A O 1
ATOM 2836 N N . LEU A 1 355 ? -13.234 -1.128 -27.031 1 97.25 355 LEU A N 1
ATOM 2837 C CA . LEU A 1 355 ? -11.812 -0.786 -27 1 97.25 355 LEU A CA 1
ATOM 2838 C C . LEU A 1 355 ? -10.953 -2.043 -27 1 97.25 355 LEU A C 1
ATOM 2840 O O . LEU A 1 355 ? -9.969 -2.125 -27.734 1 97.25 355 LEU A O 1
ATOM 2844 N N . TRP A 1 356 ? -11.344 -3 -26.125 1 97.31 356 TRP A N 1
ATOM 2845 C CA . TRP A 1 356 ? -10.578 -4.238 -26.031 1 97.31 356 TRP A CA 1
ATOM 2846 C C . TRP A 1 356 ? -10.617 -5.008 -27.344 1 97.31 356 TRP A C 1
ATOM 2848 O O . TRP A 1 356 ? -9.625 -5.621 -27.75 1 97.31 356 TRP A O 1
ATOM 2858 N N . SER A 1 357 ? -11.727 -4.945 -27.984 1 95.69 357 SER A N 1
ATOM 2859 C CA . SER A 1 357 ? -11.852 -5.594 -29.297 1 95.69 357 SER A CA 1
ATOM 2860 C C . SER A 1 357 ? -10.953 -4.938 -30.328 1 95.69 357 SER A C 1
ATOM 2862 O O . SER A 1 357 ? -10.336 -5.621 -31.141 1 95.69 357 SER A O 1
ATOM 2864 N N . ASP A 1 358 ? -10.914 -3.643 -30.344 1 95.75 358 ASP A N 1
ATOM 2865 C CA . ASP A 1 358 ? -10.062 -2.904 -31.266 1 95.75 358 ASP A CA 1
ATOM 2866 C C . ASP A 1 358 ? -8.586 -3.234 -31.031 1 95.75 358 ASP A C 1
ATOM 2868 O O . ASP A 1 358 ? -7.828 -3.424 -31.984 1 95.75 358 ASP A O 1
ATOM 2872 N N . VAL A 1 359 ? -8.227 -3.295 -29.828 1 95.56 359 VAL A N 1
ATOM 2873 C CA . VAL A 1 359 ? -6.848 -3.6 -29.469 1 95.56 359 VAL A CA 1
ATOM 2874 C C . VAL A 1 359 ? -6.512 -5.035 -29.875 1 95.56 359 VAL A C 1
ATOM 2876 O O . VAL A 1 359 ? -5.43 -5.305 -30.391 1 95.56 359 VAL A O 1
ATOM 2879 N N . ALA A 1 360 ? -7.414 -5.918 -29.609 1 94.44 360 ALA A N 1
ATOM 2880 C CA . ALA A 1 360 ? -7.219 -7.328 -29.938 1 94.44 360 ALA A CA 1
ATOM 2881 C C . ALA A 1 360 ? -7.031 -7.52 -31.438 1 94.44 360 ALA A C 1
ATOM 2883 O O . ALA A 1 360 ? -6.258 -8.375 -31.875 1 94.44 360 ALA A O 1
ATOM 2884 N N . ALA A 1 361 ? -7.699 -6.723 -32.219 1 91.88 361 ALA A N 1
ATOM 2885 C CA . ALA A 1 361 ? -7.645 -6.824 -33.656 1 91.88 361 ALA A CA 1
ATOM 2886 C C . ALA A 1 361 ? -6.25 -6.48 -34.188 1 91.88 361 ALA A C 1
ATOM 2888 O O . ALA A 1 361 ? -5.855 -6.938 -35.25 1 91.88 361 ALA A O 1
ATOM 2889 N N . ARG A 1 362 ? -5.543 -5.754 -33.469 1 88.75 362 ARG A N 1
ATOM 2890 C CA . ARG A 1 362 ? -4.191 -5.367 -33.844 1 88.75 362 ARG A CA 1
ATOM 2891 C C . ARG A 1 362 ? -3.24 -6.559 -33.781 1 88.75 362 ARG A C 1
ATOM 2893 O O . ARG A 1 362 ? -2.197 -6.559 -34.438 1 88.75 362 ARG A O 1
ATOM 2900 N N . HIS A 1 363 ? -3.473 -7.484 -32.938 1 85.94 363 HIS A N 1
ATOM 2901 C CA . HIS A 1 363 ? -2.643 -8.68 -32.812 1 85.94 363 HIS A CA 1
ATOM 2902 C C . HIS A 1 363 ? -2.918 -9.656 -33.969 1 85.94 363 HIS A C 1
ATOM 2904 O O . HIS A 1 363 ? -2.045 -10.445 -34.344 1 85.94 363 HIS A O 1
ATOM 2910 N N . THR A 1 364 ? -4.086 -9.797 -34.375 1 69.56 364 THR A N 1
ATOM 2911 C CA . THR A 1 364 ? -4.445 -10.695 -35.469 1 69.56 364 THR A CA 1
ATOM 2912 C C . THR A 1 364 ? -3.791 -10.25 -36.781 1 69.56 364 THR A C 1
ATOM 2914 O O . THR A 1 364 ? -3.389 -11.086 -37.594 1 69.56 364 THR A O 1
ATOM 2917 N N . ASN A 1 365 ? -3.648 -8.969 -36.875 1 55.16 365 ASN A N 1
ATOM 2918 C CA . ASN A 1 365 ? -3.045 -8.484 -38.125 1 55.16 365 ASN A CA 1
ATOM 2919 C C . ASN A 1 365 ? -1.537 -8.719 -38.156 1 55.16 365 ASN A C 1
ATOM 2921 O O . ASN A 1 365 ? -0.949 -8.922 -39.219 1 55.16 365 ASN A O 1
ATOM 2925 N N . THR A 1 366 ? -0.975 -8.727 -36.969 1 48.75 366 THR A N 1
ATOM 2926 C CA . THR A 1 366 ? 0.469 -8.922 -36.938 1 48.75 366 THR A CA 1
ATOM 2927 C C . THR A 1 366 ? 0.81 -10.414 -36.938 1 48.75 366 THR A C 1
ATOM 2929 O O . THR A 1 366 ? 1.908 -10.797 -37.344 1 48.75 366 THR A O 1
ATOM 2932 N N . ASP A 1 367 ? 0.078 -11.195 -36.25 1 45.66 367 ASP A N 1
ATOM 2933 C CA . ASP A 1 367 ? 0.358 -12.625 -36.25 1 45.66 367 ASP A CA 1
ATOM 2934 C C . ASP A 1 367 ? 0.199 -13.203 -37.656 1 45.66 367 ASP A C 1
ATOM 2936 O O . ASP A 1 367 ? 0.539 -14.367 -37.906 1 45.66 367 ASP A O 1
ATOM 2940 N N . SER A 1 368 ? -0.665 -12.625 -38.531 1 37.66 368 SER A N 1
ATOM 2941 C CA . SER A 1 368 ? -0.653 -13.219 -39.875 1 37.66 368 SER A CA 1
ATOM 2942 C C . SER A 1 368 ? 0.755 -13.234 -40.469 1 37.66 368 SER A C 1
ATOM 2944 O O . SER A 1 368 ? 1.02 -13.938 -41.438 1 37.66 368 SER A O 1
ATOM 2946 N N . LEU A 1 369 ? 1.614 -12.227 -40.219 1 35.09 369 LEU A N 1
ATOM 2947 C CA . LEU A 1 369 ? 2.93 -12.273 -40.844 1 35.09 369 LEU A CA 1
ATOM 2948 C C . LEU A 1 369 ? 3.889 -13.141 -40.031 1 35.09 369 LEU A C 1
ATOM 2950 O O . LEU A 1 369 ? 4.789 -13.766 -40.562 1 35.09 369 LEU A O 1
ATOM 2954 N N . SER A 1 370 ? 4.238 -12.797 -38.75 1 34.78 370 SER A N 1
ATOM 2955 C CA . SER A 1 370 ? 5.34 -13.461 -38.062 1 34.78 370 SER A CA 1
ATOM 2956 C C . SER A 1 370 ? 4.895 -14.781 -37.438 1 34.78 370 SER A C 1
ATOM 2958 O O . SER A 1 370 ? 4.082 -14.797 -36.5 1 34.78 370 SER A O 1
ATOM 2960 N N . LEU A 1 371 ? 4.715 -15.805 -38.188 1 31.47 371 LEU A N 1
ATOM 2961 C CA . LEU A 1 371 ? 4.648 -17.188 -37.75 1 31.47 371 LEU A CA 1
ATOM 2962 C C . LEU A 1 371 ? 5.625 -17.453 -36.594 1 31.47 371 LEU A C 1
ATOM 2964 O O . LEU A 1 371 ? 6.801 -17.734 -36.844 1 31.47 371 LEU A O 1
ATOM 2968 N N . SER A 1 372 ? 5.758 -16.641 -35.625 1 33.03 372 SER A N 1
ATOM 2969 C CA . SER A 1 372 ? 6.773 -16.906 -34.625 1 33.03 372 SER A CA 1
ATOM 2970 C C . SER A 1 372 ? 6.637 -18.312 -34.062 1 33.03 372 SER A C 1
ATOM 2972 O O . SER A 1 372 ? 5.523 -18.828 -33.938 1 33.03 372 SER A O 1
ATOM 2974 N N . PRO A 1 373 ? 7.77 -19.109 -33.875 1 32.97 373 PRO A N 1
ATOM 2975 C CA . PRO A 1 373 ? 7.859 -20.516 -33.5 1 32.97 373 PRO A CA 1
ATOM 2976 C C . PRO A 1 373 ? 7.035 -20.844 -32.25 1 32.97 373 PRO A C 1
ATOM 2978 O O . PRO A 1 373 ? 6.773 -19.953 -31.438 1 32.97 373 PRO A O 1
ATOM 2981 N N . ARG A 1 374 ? 6.184 -21.844 -32.188 1 34.34 374 ARG A N 1
ATOM 2982 C CA . ARG A 1 374 ? 5.586 -22.578 -31.078 1 34.34 374 ARG A CA 1
ATOM 2983 C C . ARG A 1 374 ? 6.445 -22.453 -29.828 1 34.34 374 ARG A C 1
ATOM 2985 O O . ARG A 1 374 ? 7.676 -22.406 -29.906 1 34.34 374 ARG A O 1
ATOM 2992 N N . LEU A 1 375 ? 6.055 -21.781 -28.797 1 35.84 375 LEU A N 1
ATOM 2993 C CA . LEU A 1 375 ? 6.773 -21.891 -27.531 1 35.84 375 LEU A CA 1
ATOM 2994 C C . LEU A 1 375 ? 7.414 -23.266 -27.406 1 35.84 375 LEU A C 1
ATOM 2996 O O . LEU A 1 375 ? 6.727 -24.25 -27.141 1 35.84 375 LEU A O 1
ATOM 3000 N N . ASN A 1 376 ? 8.438 -23.656 -28.297 1 29.47 376 ASN A N 1
ATOM 3001 C CA . ASN A 1 376 ? 9.211 -24.891 -28.141 1 29.47 376 ASN A CA 1
ATOM 3002 C C . ASN A 1 376 ? 9.875 -24.969 -26.766 1 29.47 376 ASN A C 1
ATOM 3004 O O . ASN A 1 376 ? 10.836 -24.25 -26.5 1 29.47 376 ASN A O 1
ATOM 3008 N N . PHE A 1 377 ? 9.156 -25.234 -25.75 1 34.12 377 PHE A N 1
ATOM 3009 C CA . PHE A 1 377 ? 9.859 -25.625 -24.531 1 34.12 377 PHE A CA 1
ATOM 3010 C C . PHE A 1 377 ? 10.812 -26.781 -24.812 1 34.12 377 PHE A C 1
ATOM 3012 O O . PHE A 1 377 ? 10.477 -27.703 -25.547 1 34.12 377 PHE A O 1
ATOM 3019 N N . PRO A 1 378 ? 12.211 -26.641 -24.875 1 30.91 378 PRO A N 1
ATOM 3020 C CA . PRO A 1 378 ? 13.078 -27.781 -25.188 1 30.91 378 PRO A CA 1
ATOM 3021 C C . PRO A 1 378 ? 12.57 -29.094 -24.609 1 30.91 378 PRO A C 1
ATOM 3023 O O . PRO A 1 378 ? 11.938 -29.109 -23.547 1 30.91 378 PRO A O 1
ATOM 3026 N N . ALA A 1 379 ? 12.336 -30.203 -25.484 1 31.66 379 ALA A N 1
ATOM 3027 C CA . ALA A 1 379 ? 11.953 -31.594 -25.281 1 31.66 379 ALA A CA 1
ATOM 3028 C C . ALA A 1 379 ? 12.617 -32.156 -24.031 1 31.66 379 ALA A C 1
ATOM 3030 O O . ALA A 1 379 ? 13.648 -31.656 -23.578 1 31.66 379 ALA A O 1
ATOM 3031 N N . LYS A 1 380 ? 12.234 -33.375 -23.516 1 30.56 380 LYS A N 1
ATOM 3032 C CA . LYS A 1 380 ? 12.609 -34.375 -22.516 1 30.56 380 LYS A CA 1
ATOM 3033 C C . LYS A 1 380 ? 14.102 -34.656 -22.562 1 30.56 380 LYS A C 1
ATOM 3035 O O . LYS A 1 380 ? 14.625 -35.062 -23.609 1 30.56 380 LYS A O 1
ATOM 3040 N N . LEU A 1 381 ? 15.055 -33.906 -22 1 23.64 381 LEU A N 1
ATOM 3041 C CA . LEU A 1 381 ? 16.266 -34.719 -21.922 1 23.64 381 LEU A CA 1
ATOM 3042 C C . LEU A 1 381 ? 15.922 -36.156 -21.516 1 23.64 381 LEU A C 1
ATOM 3044 O O . LEU A 1 381 ? 15.297 -36.375 -20.484 1 23.64 381 LEU A O 1
ATOM 3048 N N . THR A 1 382 ? 15.68 -37 -22.453 1 22.08 382 THR A N 1
ATOM 3049 C CA . THR A 1 382 ? 15.891 -38.406 -22.094 1 22.08 382 THR A CA 1
ATOM 3050 C C . THR A 1 382 ? 17.203 -38.594 -21.328 1 22.08 382 THR A C 1
ATOM 3052 O O . THR A 1 382 ? 18.219 -38 -21.688 1 22.08 382 THR A O 1
ATOM 3055 N N . MET B 1 1 ? 3.879 2.771 31.891 1 29.44 1 MET B N 1
ATOM 3056 C CA . MET B 1 1 ? 2.564 3.25 31.469 1 29.44 1 MET B CA 1
ATOM 3057 C C . MET B 1 1 ? 1.692 2.094 31 1 29.44 1 MET B C 1
ATOM 3059 O O . MET B 1 1 ? 2.174 1.184 30.328 1 29.44 1 MET B O 1
ATOM 3063 N N . SER B 1 2 ? 0.694 1.698 31.609 1 36.34 2 SER B N 1
ATOM 3064 C CA . SER B 1 2 ? -0.178 0.549 31.391 1 36.34 2 SER B CA 1
ATOM 3065 C C . SER B 1 2 ? -0.521 0.39 29.922 1 36.34 2 SER B C 1
ATOM 3067 O O . SER B 1 2 ? -0.778 1.377 29.219 1 36.34 2 SER B O 1
ATOM 3069 N N . SER B 1 3 ? 0.013 -0.478 29.203 1 46.69 3 SER B N 1
ATOM 3070 C CA . SER B 1 3 ? -0.174 -0.873 27.812 1 46.69 3 SER B CA 1
ATOM 3071 C C . SER B 1 3 ? -1.648 -0.845 27.422 1 46.69 3 SER B C 1
ATOM 3073 O O . SER B 1 3 ? -2.301 -1.89 27.375 1 46.69 3 SER B O 1
ATOM 3075 N N . GLU B 1 4 ? -2.41 -0.031 28.078 1 54.66 4 GLU B N 1
ATOM 3076 C CA . GLU B 1 4 ? -3.848 -0.047 27.828 1 54.66 4 GLU B CA 1
ATOM 3077 C C . GLU B 1 4 ? -4.145 0.006 26.328 1 54.66 4 GLU B C 1
ATOM 3079 O O . GLU B 1 4 ? -3.51 0.762 25.594 1 54.66 4 GLU B O 1
ATOM 3084 N N . GLU B 1 5 ? -4.844 -0.928 25.859 1 72.62 5 GLU B N 1
ATOM 3085 C CA . GLU B 1 5 ? -5.316 -1.183 24.5 1 72.62 5 GLU B CA 1
ATOM 3086 C C . GLU B 1 5 ? -6.047 0.032 23.938 1 72.62 5 GLU B C 1
ATOM 3088 O O . GLU B 1 5 ? -6.84 0.668 24.625 1 72.62 5 GLU B O 1
ATOM 3093 N N . LEU B 1 6 ? -5.539 0.774 22.938 1 84.12 6 LEU B N 1
ATOM 3094 C CA . LEU B 1 6 ? -6.16 1.855 22.172 1 84.12 6 LEU B CA 1
ATOM 3095 C C . LEU B 1 6 ? -7.555 1.454 21.703 1 84.12 6 LEU B C 1
ATOM 3097 O O . LEU B 1 6 ? -7.734 0.375 21.141 1 84.12 6 LEU B O 1
ATOM 3101 N N . THR B 1 7 ? -8.523 2.244 22.25 1 89.75 7 THR B N 1
ATOM 3102 C CA . THR B 1 7 ? -9.883 2.055 21.75 1 89.75 7 THR B CA 1
ATOM 3103 C C . THR B 1 7 ? -10.281 3.199 20.812 1 89.75 7 THR B C 1
ATOM 3105 O O . THR B 1 7 ? -10.195 4.371 21.203 1 89.75 7 THR B O 1
ATOM 3108 N N . LYS B 1 8 ? -10.641 2.846 19.625 1 91.69 8 LYS B N 1
ATOM 3109 C CA . LYS B 1 8 ? -11.203 3.822 18.703 1 91.69 8 LYS B CA 1
ATOM 3110 C C . LYS B 1 8 ? -12.648 4.16 19.078 1 91.69 8 LYS B C 1
ATOM 3112 O O . LYS B 1 8 ? -13.461 3.264 19.328 1 91.69 8 LYS B O 1
ATOM 3117 N N . PRO B 1 9 ? -13.008 5.453 19.172 1 95.12 9 PRO B N 1
ATOM 3118 C CA . PRO B 1 9 ? -14.398 5.801 19.469 1 95.12 9 PRO B CA 1
ATOM 3119 C C . PRO B 1 9 ? -15.352 5.406 18.344 1 95.12 9 PRO B C 1
ATOM 3121 O O . PRO B 1 9 ? -14.984 5.445 17.172 1 95.12 9 PRO B O 1
ATOM 3124 N N . ARG B 1 10 ? -16.547 5.016 18.75 1 93.31 10 ARG B N 1
ATOM 3125 C CA . ARG B 1 10 ? -17.594 4.617 17.812 1 93.31 10 ARG B CA 1
ATOM 3126 C C . ARG B 1 10 ? -18.938 5.223 18.188 1 93.31 10 ARG B C 1
ATOM 3128 O O . ARG B 1 10 ? -19.922 4.5 18.375 1 93.31 10 ARG B O 1
ATOM 3135 N N . LEU B 1 11 ? -18.969 6.535 18.219 1 95.62 11 LEU B N 1
ATOM 3136 C CA . LEU B 1 11 ? -20.203 7.234 18.531 1 95.62 11 LEU B CA 1
ATOM 3137 C C . LEU B 1 11 ? -21.188 7.145 17.375 1 95.62 11 LEU B C 1
ATOM 3139 O O . LEU B 1 11 ? -20.797 7.234 16.203 1 95.62 11 LEU B O 1
ATOM 3143 N N . ASP B 1 12 ? -22.422 6.973 17.766 1 94.06 12 ASP B N 1
ATOM 3144 C CA . ASP B 1 12 ? -23.438 7.117 16.719 1 94.06 12 ASP B CA 1
ATOM 3145 C C . ASP B 1 12 ? -23.844 8.578 16.547 1 94.06 12 ASP B C 1
ATOM 3147 O O . ASP B 1 12 ? -23.328 9.461 17.234 1 94.06 12 ASP B O 1
ATOM 3151 N N . GLU B 1 13 ? -24.75 8.859 15.617 1 95 13 GLU B N 1
ATOM 3152 C CA . GLU B 1 13 ? -25.125 10.227 15.273 1 95 13 GLU B CA 1
ATOM 3153 C C . GLU B 1 13 ? -25.812 10.914 16.453 1 95 13 GLU B C 1
ATOM 3155 O O . GLU B 1 13 ? -25.641 12.117 16.672 1 95 13 GLU B O 1
ATOM 3160 N N . ALA B 1 14 ? -26.641 10.156 17.141 1 95.81 14 ALA B N 1
ATOM 3161 C CA . ALA B 1 14 ? -27.359 10.719 18.281 1 95.81 14 ALA B CA 1
ATOM 3162 C C . ALA B 1 14 ? -26.391 11.156 19.375 1 95.81 14 ALA B C 1
ATOM 3164 O O . ALA B 1 14 ? -26.562 12.234 19.969 1 95.81 14 ALA B O 1
ATOM 3165 N N . GLN B 1 15 ? -25.469 10.352 19.656 1 96.69 15 GLN B N 1
ATOM 3166 C CA . GLN B 1 15 ? -24.469 10.664 20.672 1 96.69 15 GLN B CA 1
ATOM 3167 C C . GLN B 1 15 ? -23.641 11.891 20.281 1 96.69 15 GLN B C 1
ATOM 3169 O O . GLN B 1 15 ? -23.391 12.758 21.109 1 96.69 15 GLN B O 1
ATOM 3174 N N . ALA B 1 16 ? -23.219 11.938 19.016 1 97.75 16 ALA B N 1
ATOM 3175 C CA . ALA B 1 16 ? -22.438 13.07 18.516 1 97.75 16 ALA B CA 1
ATOM 3176 C C . ALA B 1 16 ? -23.234 14.367 18.609 1 97.75 16 ALA B C 1
ATOM 3178 O O . ALA B 1 16 ? -22.703 15.398 19.031 1 97.75 16 ALA B O 1
ATOM 3179 N N . THR B 1 17 ? -24.469 14.258 18.25 1 97.5 17 THR B N 1
ATOM 3180 C CA . THR B 1 17 ? -25.359 15.422 18.281 1 97.5 17 THR B CA 1
ATOM 3181 C C . THR B 1 17 ? -25.531 15.922 19.719 1 97.5 17 THR B C 1
ATOM 3183 O O . THR B 1 17 ? -25.484 17.125 19.969 1 97.5 17 THR B O 1
ATOM 3186 N N . GLU B 1 18 ? -25.781 14.992 20.594 1 97.12 18 GLU B N 1
ATOM 3187 C CA . GLU B 1 18 ? -25.938 15.336 22 1 97.12 18 GLU B CA 1
ATOM 3188 C C . GLU B 1 18 ? -24.688 16 22.547 1 97.12 18 GLU B C 1
ATOM 3190 O O . GLU B 1 18 ? -24.766 16.984 23.297 1 97.12 18 GLU B O 1
ATOM 3195 N N . LEU B 1 19 ? -23.531 15.516 22.234 1 97.31 19 LEU B N 1
ATOM 3196 C CA . LEU B 1 19 ? -22.266 16.062 22.688 1 97.31 19 LEU B CA 1
ATOM 3197 C C . LEU B 1 19 ? -22.094 17.5 22.219 1 97.31 19 LEU B C 1
ATOM 3199 O O . LEU B 1 19 ? -21.641 18.359 22.984 1 97.31 19 LEU B O 1
ATOM 3203 N N . ILE B 1 20 ? -22.375 17.734 20.938 1 98 20 ILE B N 1
ATOM 3204 C CA . ILE B 1 20 ? -22.219 19.062 20.344 1 98 20 ILE B CA 1
ATOM 3205 C C . ILE B 1 20 ? -23.156 20.047 21.047 1 98 20 ILE B C 1
ATOM 3207 O O . ILE B 1 20 ? -22.734 21.172 21.375 1 98 20 ILE B O 1
ATOM 3211 N N . ALA B 1 21 ? -24.391 19.656 21.297 1 97.62 21 ALA B N 1
ATOM 3212 C CA . ALA B 1 21 ? -25.344 20.516 21.969 1 97.62 21 ALA B CA 1
ATOM 3213 C C . ALA B 1 21 ? -24.891 20.812 23.406 1 97.62 21 ALA B C 1
ATOM 3215 O O . ALA B 1 21 ? -24.953 21.969 23.844 1 97.62 21 ALA B O 1
ATOM 3216 N N . ARG B 1 22 ? -24.5 19.844 24.078 1 98.06 22 ARG B N 1
ATOM 3217 C CA . ARG B 1 22 ? -24.141 19.953 25.484 1 98.06 22 ARG B CA 1
ATOM 3218 C C . ARG B 1 22 ? -22.844 20.734 25.672 1 98.06 22 ARG B C 1
ATOM 3220 O O . ARG B 1 22 ? -22.766 21.609 26.531 1 98.06 22 ARG B O 1
ATOM 3227 N N . LEU B 1 23 ? -21.859 20.484 24.906 1 98.19 23 LEU B N 1
ATOM 3228 C CA . LEU B 1 23 ? -20.531 21.031 25.109 1 98.19 23 LEU B CA 1
ATOM 3229 C C . LEU B 1 23 ? -20.406 22.406 24.469 1 98.19 23 LEU B C 1
ATOM 3231 O O . LEU B 1 23 ? -19.641 23.25 24.938 1 98.19 23 LEU B O 1
ATOM 3235 N N . TYR B 1 24 ? -21.125 22.625 23.375 1 97.81 24 TYR B N 1
ATOM 3236 C CA . TYR B 1 24 ? -20.844 23.828 22.594 1 97.81 24 TYR B CA 1
ATOM 3237 C C . TYR B 1 24 ? -22.109 24.672 22.422 1 97.81 24 TYR B C 1
ATOM 3239 O O . TYR B 1 24 ? -22.047 25.781 21.906 1 97.81 24 TYR B O 1
ATOM 3247 N N . GLY B 1 25 ? -23.25 24.188 22.781 1 97.06 25 GLY B N 1
ATOM 3248 C CA . GLY B 1 25 ? -24.5 24.922 22.672 1 97.06 25 GLY B CA 1
ATOM 3249 C C . GLY B 1 25 ? -24.953 25.125 21.234 1 97.06 25 GLY B C 1
ATOM 3250 O O . GLY B 1 25 ? -25.531 26.156 20.906 1 97.06 25 GLY B O 1
ATOM 3251 N N . LEU B 1 26 ? -24.625 24.25 20.375 1 97.06 26 LEU B N 1
ATOM 3252 C CA . LEU B 1 26 ? -24.922 24.391 18.953 1 97.06 26 LEU B CA 1
ATOM 3253 C C . LEU B 1 26 ? -25.969 23.359 18.516 1 97.06 26 LEU B C 1
ATOM 3255 O O . LEU B 1 26 ? -25.938 22.219 18.984 1 97.06 26 LEU B O 1
ATOM 3259 N N . GLY B 1 27 ? -26.828 23.781 17.609 1 97 27 GLY B N 1
ATOM 3260 C CA . GLY B 1 27 ? -27.734 22.844 16.953 1 97 27 GLY B CA 1
ATOM 3261 C C . GLY B 1 27 ? -27.156 22.25 15.688 1 97 27 GLY B C 1
ATOM 3262 O O . GLY B 1 27 ? -26.484 22.938 14.922 1 97 27 GLY B O 1
ATOM 3263 N N . VAL B 1 28 ? -27.391 20.938 15.484 1 96.94 28 VAL B N 1
ATOM 3264 C CA . VAL B 1 28 ? -26.828 20.219 14.344 1 96.94 28 VAL B CA 1
ATOM 3265 C C . VAL B 1 28 ? -27.875 20.094 13.242 1 96.94 28 VAL B C 1
ATOM 3267 O O . VAL B 1 28 ? -28.984 19.609 13.492 1 96.94 28 VAL B O 1
ATOM 3270 N N . GLU B 1 29 ? -27.594 20.516 12.055 1 96.88 29 GLU B N 1
ATOM 3271 C CA . GLU B 1 29 ? -28.438 20.328 10.875 1 96.88 29 GLU B CA 1
ATOM 3272 C C . GLU B 1 29 ? -28.125 19.031 10.164 1 96.88 29 GLU B C 1
ATOM 3274 O O . GLU B 1 29 ? -29.031 18.312 9.734 1 96.88 29 GLU B O 1
ATOM 3279 N N . ARG B 1 30 ? -26.859 18.797 9.984 1 96.12 30 ARG B N 1
ATOM 3280 C CA . ARG B 1 30 ? -26.406 17.594 9.289 1 96.12 30 ARG B CA 1
ATOM 3281 C C . ARG B 1 30 ? -25.094 17.094 9.875 1 96.12 30 ARG B C 1
ATOM 3283 O O . ARG B 1 30 ? -24.234 17.875 10.266 1 96.12 30 ARG B O 1
ATOM 3290 N N . LEU B 1 31 ? -25 15.789 9.938 1 96 31 LEU B N 1
ATOM 3291 C CA . LEU B 1 31 ? -23.797 15.102 10.398 1 96 31 LEU B CA 1
ATOM 3292 C C . LEU B 1 31 ? -23.359 14.047 9.383 1 96 31 LEU B C 1
ATOM 3294 O O . LEU B 1 31 ? -24.172 13.258 8.898 1 96 31 LEU B O 1
ATOM 3298 N N . ALA B 1 32 ? -22.047 14.141 9.016 1 93.5 32 ALA B N 1
ATOM 3299 C CA . ALA B 1 32 ? -21.5 13.148 8.094 1 93.5 32 ALA B CA 1
ATOM 3300 C C . ALA B 1 32 ? -20.156 12.625 8.594 1 93.5 32 ALA B C 1
ATOM 3302 O O . ALA B 1 32 ? -19.328 13.391 9.094 1 93.5 32 ALA B O 1
ATOM 3303 N N . PRO B 1 33 ? -19.969 11.336 8.531 1 92.62 33 PRO B N 1
ATOM 3304 C CA . PRO B 1 33 ? -18.672 10.797 8.945 1 92.62 33 PRO B CA 1
ATOM 3305 C C . PRO B 1 33 ? -17.531 11.273 8.055 1 92.62 33 PRO B C 1
ATOM 3307 O O . PRO B 1 33 ? -17.719 11.453 6.852 1 92.62 33 PRO B O 1
ATOM 3310 N N . LEU B 1 34 ? -16.391 11.523 8.664 1 89.62 34 LEU B N 1
ATOM 3311 C CA . LEU B 1 34 ? -15.156 11.828 7.949 1 89.62 34 LEU B CA 1
ATOM 3312 C C . LEU B 1 34 ? -14.125 10.711 8.141 1 89.62 34 LEU B C 1
ATOM 3314 O O . LEU B 1 34 ? -14.203 9.953 9.109 1 89.62 34 LEU B O 1
ATOM 3318 N N . GLU B 1 35 ? -13.195 10.688 7.219 1 83.31 35 GLU B N 1
ATOM 3319 C CA . GLU B 1 35 ? -12.109 9.719 7.312 1 83.31 35 GLU B CA 1
ATOM 3320 C C . GLU B 1 35 ? -11.281 9.938 8.578 1 83.31 35 GLU B C 1
ATOM 3322 O O . GLU B 1 35 ? -10.992 11.07 8.945 1 83.31 35 GLU B O 1
ATOM 3327 N N . SER B 1 36 ? -11.078 8.812 9.25 1 86.88 36 SER B N 1
ATOM 3328 C CA . SER B 1 36 ? -10.211 8.836 10.422 1 86.88 36 SER B CA 1
ATOM 3329 C C . SER B 1 36 ? -9.609 7.461 10.695 1 86.88 36 SER B C 1
ATOM 3331 O O . SER B 1 36 ? -10.227 6.438 10.398 1 86.88 36 SER B O 1
ATOM 3333 N N . TYR B 1 37 ? -8.453 7.426 11.273 1 84.62 37 TYR B N 1
ATOM 3334 C CA . TYR B 1 37 ? -7.82 6.16 11.617 1 84.62 37 TYR B CA 1
ATOM 3335 C C . TYR B 1 37 ? -8.133 5.77 13.062 1 84.62 37 TYR B C 1
ATOM 3337 O O . TYR B 1 37 ? -9.227 5.27 13.352 1 84.62 37 TYR B O 1
ATOM 3345 N N . ASP B 1 38 ? -7.352 6.324 14.047 1 87.31 38 ASP B N 1
ATOM 3346 C CA . ASP B 1 38 ? -7.523 5.949 15.445 1 87.31 38 ASP B CA 1
ATOM 3347 C C . ASP B 1 38 ? -8.633 6.762 16.109 1 87.31 38 ASP B C 1
ATOM 3349 O O . ASP B 1 38 ? -9.172 6.367 17.141 1 87.31 38 ASP B O 1
ATOM 3353 N N . ASP B 1 39 ? -8.984 7.836 15.477 1 93.5 39 ASP B N 1
ATOM 3354 C CA . ASP B 1 39 ? -9.984 8.742 16.016 1 93.5 39 ASP B CA 1
ATOM 3355 C C . ASP B 1 39 ? -11.32 8.602 15.289 1 93.5 39 ASP B C 1
ATOM 3357 O O . ASP B 1 39 ? -11.5 7.664 14.5 1 93.5 39 ASP B O 1
ATOM 3361 N N . GLN B 1 40 ? -12.25 9.375 15.719 1 95.12 40 GLN B N 1
ATOM 3362 C CA . GLN B 1 40 ? -13.516 9.492 14.992 1 95.12 40 GLN B CA 1
ATOM 3363 C C . GLN B 1 40 ? -13.844 10.945 14.695 1 95.12 40 GLN B C 1
ATOM 3365 O O . GLN B 1 40 ? -13.828 11.797 15.586 1 95.12 40 GLN B O 1
ATOM 3370 N N . ASN B 1 41 ? -14.094 11.258 13.422 1 95.19 41 ASN B N 1
ATOM 3371 C CA . ASN B 1 41 ? -14.383 12.625 12.992 1 95.19 41 ASN B CA 1
ATOM 3372 C C . ASN B 1 41 ? -15.727 12.711 12.273 1 95.19 41 ASN B C 1
ATOM 3374 O O . ASN B 1 41 ? -16.109 11.805 11.539 1 95.19 41 ASN B O 1
ATOM 3378 N N . PHE B 1 42 ? -16.438 13.773 12.516 1 96.75 42 PHE B N 1
ATOM 3379 C CA . PHE B 1 42 ? -17.672 14.094 11.812 1 96.75 42 PHE B CA 1
ATOM 3380 C C . PHE B 1 42 ? -17.609 15.492 11.211 1 96.75 42 PHE B C 1
ATOM 3382 O O . PHE B 1 42 ? -17.094 16.422 11.836 1 96.75 42 PHE B O 1
ATOM 3389 N N . ARG B 1 43 ? -18.062 15.602 10.031 1 95.81 43 ARG B N 1
ATOM 3390 C CA . ARG B 1 43 ? -18.406 16.922 9.523 1 95.81 43 ARG B CA 1
ATOM 3391 C C . ARG B 1 43 ? -19.766 17.391 10.062 1 95.81 43 ARG B C 1
ATOM 3393 O O . ARG B 1 43 ? -20.75 16.656 9.977 1 95.81 43 ARG B O 1
ATOM 3400 N N . VAL B 1 44 ? -19.781 18.516 10.562 1 97.44 44 VAL B N 1
ATOM 3401 C CA . VAL B 1 44 ? -20.984 19.031 11.219 1 97.44 44 VAL B CA 1
ATOM 3402 C C . VAL B 1 44 ? -21.453 20.312 10.523 1 97.44 44 VAL B C 1
ATOM 3404 O O . VAL B 1 44 ? -20.688 21.266 10.406 1 97.44 44 VAL B O 1
ATOM 3407 N N . ALA B 1 45 ? -22.594 20.297 10.062 1 97.06 45 ALA B N 1
ATOM 3408 C CA . ALA B 1 45 ? -23.266 21.531 9.672 1 97.06 45 ALA B CA 1
ATOM 3409 C C . ALA B 1 45 ? -24.234 22 10.766 1 97.06 45 ALA B C 1
ATOM 3411 O O . ALA B 1 45 ? -25.156 21.266 11.148 1 97.06 45 ALA B O 1
ATOM 3412 N N . THR B 1 46 ? -23.969 23.172 11.242 1 96.06 46 THR B N 1
ATOM 3413 C CA . THR B 1 46 ? -24.828 23.688 12.312 1 96.06 46 THR B CA 1
ATOM 3414 C C . THR B 1 46 ? -25.938 24.562 11.75 1 96.06 46 THR B C 1
ATOM 3416 O O . THR B 1 46 ? -25.891 24.953 10.586 1 96.06 46 THR B O 1
ATOM 3419 N N . ASN B 1 47 ? -26.922 24.859 12.594 1 93.69 47 ASN B N 1
ATOM 3420 C CA . ASN B 1 47 ? -28.125 25.594 12.188 1 93.69 47 ASN B CA 1
ATOM 3421 C C . ASN B 1 47 ? -27.797 27.031 11.812 1 93.69 47 ASN B C 1
ATOM 3423 O O . ASN B 1 47 ? -28.531 27.656 11.047 1 93.69 47 ASN B O 1
ATOM 3427 N N . ASP B 1 48 ? -26.719 27.562 12.266 1 91.38 48 ASP B N 1
ATOM 3428 C CA . ASP B 1 48 ? -26.328 28.938 11.961 1 91.38 48 ASP B CA 1
ATOM 3429 C C . ASP B 1 48 ? -25.562 29.016 10.641 1 91.38 48 ASP B C 1
ATOM 3431 O O . ASP B 1 48 ? -25.078 30.078 10.266 1 91.38 48 ASP B O 1
ATOM 3435 N N . GLY B 1 49 ? -25.344 27.859 9.961 1 91.44 49 GLY B N 1
ATOM 3436 C CA . GLY B 1 49 ? -24.734 27.828 8.633 1 91.44 49 GLY B CA 1
ATOM 3437 C C . GLY B 1 49 ? -23.25 27.547 8.664 1 91.44 49 GLY B C 1
ATOM 3438 O O . GLY B 1 49 ? -22.609 27.453 7.617 1 91.44 49 GLY B O 1
ATOM 3439 N N . ALA B 1 50 ? -22.75 27.391 9.836 1 93.5 50 ALA B N 1
ATOM 3440 C CA . ALA B 1 50 ? -21.312 27.125 9.953 1 93.5 50 ALA B CA 1
ATOM 3441 C C . ALA B 1 50 ? -21 25.656 9.758 1 93.5 50 ALA B C 1
ATOM 3443 O O . ALA B 1 50 ? -21.891 24.797 9.883 1 93.5 50 ALA B O 1
ATOM 3444 N N . ALA B 1 51 ? -19.797 25.422 9.336 1 95.62 51 ALA B N 1
ATOM 3445 C CA . ALA B 1 51 ? -19.312 24.047 9.164 1 95.62 51 ALA B CA 1
ATOM 3446 C C . ALA B 1 51 ? -18.172 23.75 10.125 1 95.62 51 ALA B C 1
ATOM 3448 O O . ALA B 1 51 ? -17.234 24.547 10.273 1 95.62 51 ALA B O 1
ATOM 3449 N N . TRP B 1 52 ? -18.328 22.609 10.82 1 97.12 52 TRP B N 1
ATOM 3450 C CA . TRP B 1 52 ? -17.344 22.219 11.836 1 97.12 52 TRP B CA 1
ATOM 3451 C C . TRP B 1 52 ? -16.891 20.766 11.633 1 97.12 52 TRP B C 1
ATOM 3453 O O . TRP B 1 52 ? -17.484 20.031 10.836 1 97.12 52 TRP B O 1
ATOM 3463 N N . VAL B 1 53 ? -15.852 20.438 12.289 1 96.62 53 VAL B N 1
ATOM 3464 C CA . VAL B 1 53 ? -15.414 19.047 12.43 1 96.62 53 VAL B CA 1
ATOM 3465 C C . VAL B 1 53 ? -15.422 18.656 13.906 1 96.62 53 VAL B C 1
ATOM 3467 O O . VAL B 1 53 ? -14.703 19.234 14.719 1 96.62 53 VAL B O 1
ATOM 3470 N N . LEU B 1 54 ? -16.266 17.719 14.227 1 98.19 54 LEU B N 1
ATOM 3471 C CA . LEU B 1 54 ? -16.188 17.109 15.547 1 98.19 54 LEU B CA 1
ATOM 3472 C C . LEU B 1 54 ? -15.133 16.031 15.586 1 98.19 54 LEU B C 1
ATOM 3474 O O . LEU B 1 54 ? -15.219 15.031 14.859 1 98.19 54 LEU B O 1
ATOM 3478 N N . LYS B 1 55 ? -14.125 16.234 16.391 1 96.75 55 LYS B N 1
ATOM 3479 C CA . LYS B 1 55 ? -13.055 15.25 16.547 1 96.75 55 LYS B CA 1
ATOM 3480 C C . LYS B 1 55 ? -13.125 14.562 17.906 1 96.75 55 LYS B C 1
ATOM 3482 O O . LYS B 1 55 ? -13.023 15.211 18.953 1 96.75 55 LYS B O 1
ATOM 3487 N N . VAL B 1 56 ? -13.352 13.297 17.906 1 97.62 56 VAL B N 1
ATOM 3488 C CA . VAL B 1 56 ? -13.312 12.469 19.109 1 97.62 56 VAL B CA 1
ATOM 3489 C C . VAL B 1 56 ? -12.047 11.617 19.109 1 97.62 56 VAL B C 1
ATOM 3491 O O . VAL B 1 56 ? -11.93 10.656 18.344 1 97.62 56 VAL B O 1
ATOM 3494 N N . THR B 1 57 ? -11.141 11.945 19.969 1 96.25 57 THR B N 1
ATOM 3495 C CA . THR B 1 57 ? -9.812 11.352 20 1 96.25 57 THR B CA 1
ATOM 3496 C C . THR B 1 57 ? -9.844 9.992 20.703 1 96.25 57 THR B C 1
ATOM 3498 O O . THR B 1 57 ? -10.594 9.805 21.672 1 96.25 57 THR B O 1
ATOM 3501 N N . ASN B 1 58 ? -9.086 9.047 20.281 1 94.94 58 ASN B N 1
ATOM 3502 C CA . ASN B 1 58 ? -9.023 7.715 20.859 1 94.94 58 ASN B CA 1
ATOM 3503 C C . ASN B 1 58 ? -8.625 7.766 22.344 1 94.94 58 ASN B C 1
ATOM 3505 O O . ASN B 1 58 ? -8.195 8.812 22.828 1 94.94 58 ASN B O 1
ATOM 3509 N N . THR B 1 59 ? -8.75 6.605 23.031 1 95.06 59 THR B N 1
ATOM 3510 C CA . THR B 1 59 ? -8.57 6.562 24.484 1 95.06 59 THR B CA 1
ATOM 3511 C C . THR B 1 59 ? -7.117 6.812 24.859 1 95.06 59 THR B C 1
ATOM 3513 O O . THR B 1 59 ? -6.832 7.512 25.828 1 95.06 59 THR B O 1
ATOM 3516 N N . ARG B 1 60 ? -6.199 6.34 24.141 1 91.88 60 ARG B N 1
ATOM 3517 C CA . ARG B 1 60 ? -4.773 6.457 24.453 1 91.88 60 ARG B CA 1
ATOM 3518 C C . ARG B 1 60 ? -4.309 7.906 24.328 1 91.88 60 ARG B C 1
ATOM 3520 O O . ARG B 1 60 ? -3.697 8.445 25.25 1 91.88 60 ARG B O 1
ATOM 3527 N N . ASP B 1 61 ? -4.609 8.531 23.297 1 91.81 61 ASP B N 1
ATOM 3528 C CA . ASP B 1 61 ? -4.18 9.906 23.062 1 91.81 61 ASP B CA 1
ATOM 3529 C C . ASP B 1 61 ? -4.941 10.883 23.953 1 91.81 61 ASP B C 1
ATOM 3531 O O . ASP B 1 61 ? -4.422 11.945 24.297 1 91.81 61 ASP B O 1
ATOM 3535 N N . SER B 1 62 ? -6.145 10.5 24.281 1 94.81 62 SER B N 1
ATOM 3536 C CA . SER B 1 62 ? -6.949 11.359 25.141 1 94.81 62 SER B CA 1
ATOM 3537 C C . SER B 1 62 ? -6.301 11.523 26.516 1 94.81 62 SER B C 1
ATOM 3539 O O . SER B 1 62 ? -6.57 12.492 27.219 1 94.81 62 SER B O 1
ATOM 3541 N N . ARG B 1 63 ? -5.477 10.633 26.859 1 92.12 63 ARG B N 1
ATOM 3542 C CA . ARG B 1 63 ? -4.797 10.695 28.141 1 92.12 63 ARG B CA 1
ATOM 3543 C C . ARG B 1 63 ? -3.609 11.648 28.094 1 92.12 63 ARG B C 1
ATOM 3545 O O . ARG B 1 63 ? -3.104 12.07 29.141 1 92.12 63 ARG B O 1
ATOM 3552 N N . GLN B 1 64 ? -3.17 11.961 26.953 1 92.19 64 GLN B N 1
ATOM 3553 C CA . GLN B 1 64 ? -2.037 12.867 26.766 1 92.19 64 GLN B CA 1
ATOM 3554 C C . GLN B 1 64 ? -2.508 14.297 26.562 1 92.19 64 GLN B C 1
ATOM 3556 O O . GLN B 1 64 ? -2.25 14.891 25.516 1 92.19 64 GLN B O 1
ATOM 3561 N N . GLN B 1 65 ? -2.988 14.859 27.547 1 92.12 65 GLN B N 1
ATOM 3562 C CA . GLN B 1 65 ? -3.645 16.156 27.484 1 92.12 65 GLN B CA 1
ATOM 3563 C C . GLN B 1 65 ? -2.645 17.266 27.141 1 92.12 65 GLN B C 1
ATOM 3565 O O . GLN B 1 65 ? -2.977 18.203 26.406 1 92.12 65 GLN B O 1
ATOM 3570 N N . GLU B 1 66 ? -1.462 17.156 27.656 1 94.06 66 GLU B N 1
ATOM 3571 C CA . GLU B 1 66 ? -0.433 18.141 27.375 1 94.06 66 GLU B CA 1
ATOM 3572 C C . GLU B 1 66 ? -0.081 18.172 25.891 1 94.06 66 GLU B C 1
ATOM 3574 O O . GLU B 1 66 ? 0.097 19.25 25.312 1 94.06 66 GLU B O 1
ATOM 3579 N N . VAL B 1 67 ? -0.014 17.016 25.312 1 93.25 67 VAL B N 1
ATOM 3580 C CA . VAL B 1 67 ? 0.296 16.891 23.906 1 93.25 67 VAL B CA 1
ATOM 3581 C C . VAL B 1 67 ? -0.836 17.5 23.062 1 93.25 67 VAL B C 1
ATOM 3583 O O . VAL B 1 67 ? -0.593 18.297 22.156 1 93.25 67 VAL B O 1
ATOM 3586 N N . LEU B 1 68 ? -2.047 17.172 23.438 1 93.94 68 LEU B N 1
ATOM 3587 C CA . LEU B 1 68 ? -3.205 17.656 22.688 1 93.94 68 LEU B CA 1
ATOM 3588 C C . LEU B 1 68 ? -3.309 19.172 22.797 1 93.94 68 LEU B C 1
ATOM 3590 O O . LEU B 1 68 ? -3.646 19.844 21.812 1 93.94 68 LEU B O 1
ATOM 3594 N N . GLU B 1 69 ? -3.027 19.641 23.906 1 94 69 GLU B N 1
ATOM 3595 C CA . GLU B 1 69 ? -3.107 21.094 24.109 1 94 69 GLU B CA 1
ATOM 3596 C C . GLU B 1 69 ? -2.09 21.828 23.25 1 94 69 GLU B C 1
ATOM 3598 O O . GLU B 1 69 ? -2.432 22.797 22.578 1 94 69 GLU B O 1
ATOM 3603 N N . VAL B 1 70 ? -0.855 21.406 23.328 1 94.31 70 VAL B N 1
ATOM 3604 C CA . VAL B 1 70 ? 0.178 22.125 22.594 1 94.31 70 VAL B CA 1
ATOM 3605 C C . VAL B 1 70 ? -0.068 22 21.094 1 94.31 70 VAL B C 1
ATOM 3607 O O . VAL B 1 70 ? 0.147 22.953 20.344 1 94.31 70 VAL B O 1
ATOM 3610 N N . GLN B 1 71 ? -0.509 20.875 20.625 1 92.69 71 GLN B N 1
ATOM 3611 C CA . GLN B 1 71 ? -0.847 20.703 19.219 1 92.69 71 GLN B CA 1
ATOM 3612 C C . GLN B 1 71 ? -1.964 21.656 18.797 1 92.69 71 GLN B C 1
ATOM 3614 O O . GLN B 1 71 ? -1.902 22.266 17.719 1 92.69 71 GLN B O 1
ATOM 3619 N N . THR B 1 72 ? -2.932 21.734 19.656 1 93.81 72 THR B N 1
ATOM 3620 C CA . THR B 1 72 ? -4.062 22.625 19.391 1 93.81 72 THR B CA 1
ATOM 3621 C C . THR B 1 72 ? -3.615 24.078 19.375 1 93.81 72 THR B C 1
ATOM 3623 O O . THR B 1 72 ? -4.031 24.859 18.516 1 93.81 72 THR B O 1
ATOM 3626 N N . ARG B 1 73 ? -2.773 24.422 20.25 1 94.19 73 ARG B N 1
ATOM 3627 C CA . ARG B 1 73 ? -2.291 25.797 20.344 1 94.19 73 ARG B CA 1
ATOM 3628 C C . ARG B 1 73 ? -1.418 26.156 19.156 1 94.19 73 ARG B C 1
ATOM 3630 O O . ARG B 1 73 ? -1.446 27.297 18.688 1 94.19 73 ARG B O 1
ATOM 3637 N N . VAL B 1 74 ? -0.605 25.234 18.688 1 93.56 74 VAL B N 1
ATOM 3638 C CA . VAL B 1 74 ? 0.2 25.453 17.5 1 93.56 74 VAL B CA 1
ATOM 3639 C C . VAL B 1 74 ? -0.712 25.75 16.312 1 93.56 74 VAL B C 1
ATOM 3641 O O . VAL B 1 74 ? -0.466 26.688 15.547 1 93.56 74 VAL B O 1
ATOM 3644 N N . MET B 1 75 ? -1.713 24.953 16.156 1 93.38 75 MET B N 1
ATOM 3645 C CA . MET B 1 75 ? -2.676 25.109 15.078 1 93.38 75 MET B CA 1
ATOM 3646 C C . MET B 1 75 ? -3.309 26.5 15.117 1 93.38 75 MET B C 1
ATOM 3648 O O . MET B 1 75 ? -3.381 27.188 14.094 1 93.38 75 MET B O 1
ATOM 3652 N N . MET B 1 76 ? -3.697 26.953 16.281 1 93.31 76 MET B N 1
ATOM 3653 C CA . MET B 1 76 ? -4.32 28.266 16.438 1 93.31 76 MET B CA 1
ATOM 3654 C C .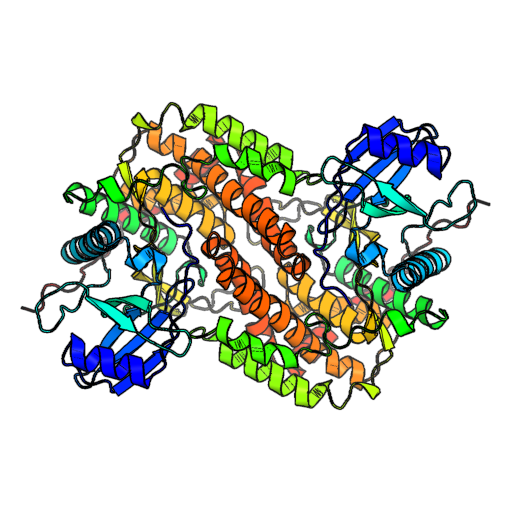 MET B 1 76 ? -3.316 29.375 16.188 1 93.31 76 MET B C 1
ATOM 3656 O O . MET B 1 76 ? -3.66 30.391 15.578 1 93.31 76 MET B O 1
ATOM 3660 N N . PHE B 1 77 ? -2.146 29.172 16.641 1 93.5 77 PHE B N 1
ATOM 3661 C CA . PHE B 1 77 ? -1.083 30.156 16.453 1 93.5 77 PHE B CA 1
ATOM 3662 C C . PHE B 1 77 ? -0.805 30.375 14.961 1 93.5 77 PHE B C 1
ATOM 3664 O O . PHE B 1 77 ? -0.651 31.516 14.516 1 93.5 77 PHE B O 1
ATOM 3671 N N . LEU B 1 78 ? -0.728 29.312 14.273 1 92.81 78 LEU B N 1
ATOM 3672 C CA . LEU B 1 78 ? -0.495 29.375 12.836 1 92.81 78 LEU B CA 1
ATOM 3673 C C . LEU B 1 78 ? -1.647 30.094 12.133 1 92.81 78 LEU B C 1
ATOM 3675 O O . LEU B 1 78 ? -1.428 30.875 11.203 1 92.81 78 LEU B O 1
ATOM 3679 N N . ARG B 1 79 ? -2.803 29.781 12.555 1 91.31 79 ARG B N 1
ATOM 3680 C CA . ARG B 1 79 ? -3.971 30.453 11.992 1 91.31 79 ARG B CA 1
ATOM 3681 C C . ARG B 1 79 ? -3.885 31.953 12.18 1 91.31 79 ARG B C 1
ATOM 3683 O O . ARG B 1 79 ? -4.164 32.719 11.258 1 91.31 79 ARG B O 1
ATOM 3690 N N . ASP B 1 80 ? -3.531 32.312 13.312 1 90.25 80 ASP B N 1
ATOM 3691 C CA . ASP B 1 80 ? -3.387 33.719 13.633 1 90.25 80 ASP B CA 1
ATOM 3692 C C . ASP B 1 80 ? -2.293 34.375 12.789 1 90.25 80 ASP B C 1
ATOM 3694 O O . ASP B 1 80 ? -2.346 35.594 12.516 1 90.25 80 ASP B O 1
ATOM 3698 N N . GLY B 1 81 ? -1.38 33.562 12.391 1 86.94 81 GLY B N 1
ATOM 3699 C CA . GLY B 1 81 ? -0.283 34.062 11.57 1 86.94 81 GLY B CA 1
ATOM 3700 C C . GLY B 1 81 ? -0.606 34.062 10.086 1 86.94 81 GLY B C 1
ATOM 3701 O O . GLY B 1 81 ? 0.232 34.438 9.266 1 86.94 81 GLY B O 1
ATOM 3702 N N . GLY B 1 82 ? -1.782 33.594 9.734 1 86.5 82 GLY B N 1
ATOM 3703 C CA . GLY B 1 82 ? -2.221 33.656 8.352 1 86.5 82 GLY B CA 1
ATOM 3704 C C . GLY B 1 82 ? -2.131 32.344 7.621 1 86.5 82 GLY B C 1
ATOM 3705 O O . GLY B 1 82 ? -2.412 32.25 6.422 1 86.5 82 GLY B O 1
ATOM 3706 N N . VAL B 1 83 ? -1.706 31.312 8.266 1 87.94 83 VAL B N 1
ATOM 3707 C CA . VAL B 1 83 ? -1.699 29.984 7.664 1 87.94 83 VAL B CA 1
ATOM 3708 C C . VAL B 1 83 ? -3.1 29.375 7.734 1 87.94 83 VAL B C 1
ATOM 3710 O O . VAL B 1 83 ? -3.775 29.484 8.766 1 87.94 83 VAL B O 1
ATOM 3713 N N . PRO B 1 84 ? -3.559 28.844 6.613 1 89.25 84 PRO B N 1
ATOM 3714 C CA . PRO B 1 84 ? -4.922 28.312 6.605 1 89.25 84 PRO B CA 1
ATOM 3715 C C . PRO B 1 84 ? -5.047 27 7.375 1 89.25 84 PRO B C 1
ATOM 3717 O O . PRO B 1 84 ? -5.152 25.938 6.766 1 89.25 84 PRO B O 1
ATOM 3720 N N . THR B 1 85 ? -5.094 27.062 8.617 1 93.25 85 THR B N 1
ATOM 3721 C CA . THR B 1 85 ? -5.328 25.922 9.492 1 93.25 85 THR B CA 1
ATOM 3722 C C . THR B 1 85 ? -6.711 26 10.133 1 93.25 85 THR B C 1
ATOM 3724 O O . THR B 1 85 ? -7.461 26.953 9.883 1 93.25 85 THR B O 1
ATOM 3727 N N . GLN B 1 86 ? -7.039 25 10.852 1 92.88 86 GLN B N 1
ATOM 3728 C CA . GLN B 1 86 ? -8.297 25 11.586 1 92.88 86 GLN B CA 1
ATOM 3729 C C . GLN B 1 86 ? -8.195 25.828 12.859 1 92.88 86 GLN B C 1
ATOM 3731 O O . GLN B 1 86 ? -7.094 26.203 13.273 1 92.88 86 GLN B O 1
ATOM 3736 N N . THR B 1 87 ? -9.289 26.219 13.359 1 91.81 87 THR B N 1
ATOM 3737 C CA . THR B 1 87 ? -9.375 26.797 14.695 1 91.81 87 THR B CA 1
ATOM 3738 C C . THR B 1 87 ? -10.375 26.031 15.547 1 91.81 87 THR B C 1
ATOM 3740 O O . THR B 1 87 ? -11.133 25.203 15.039 1 91.81 87 THR B O 1
ATOM 3743 N N . VAL B 1 88 ? -10.328 26.312 16.875 1 95.31 88 VAL B N 1
ATOM 3744 C CA . VAL B 1 88 ? -11.156 25.578 17.828 1 95.31 88 VAL B CA 1
ATOM 3745 C C . VAL B 1 88 ? -12.359 26.422 18.234 1 95.31 88 VAL B C 1
ATOM 3747 O O . VAL B 1 88 ? -12.242 27.641 18.406 1 95.31 88 VAL B O 1
ATOM 3750 N N . ARG B 1 89 ? -13.477 25.766 18.25 1 96.12 89 ARG B N 1
ATOM 3751 C CA . ARG B 1 89 ? -14.617 26.344 18.969 1 96.12 89 ARG B CA 1
ATOM 3752 C C . ARG B 1 89 ? -14.547 26.016 20.453 1 96.12 89 ARG B C 1
ATOM 3754 O O . ARG B 1 89 ? -14.539 24.844 20.844 1 96.12 89 ARG B O 1
ATOM 3761 N N . LEU B 1 90 ? -14.547 27.062 21.234 1 97 90 LEU B N 1
ATOM 3762 C CA . LEU B 1 90 ? -14.484 26.844 22.672 1 97 90 LEU B CA 1
ATOM 3763 C C . LEU B 1 90 ? -15.781 26.234 23.188 1 97 90 LEU B C 1
ATOM 3765 O O . LEU B 1 90 ? -16.859 26.5 22.641 1 97 90 LEU B O 1
ATOM 3769 N N . THR B 1 91 ? -15.648 25.438 24.203 1 97.81 91 THR B N 1
ATOM 3770 C CA . THR B 1 91 ? -16.844 24.922 24.875 1 97.81 91 THR B CA 1
ATOM 3771 C C . THR B 1 91 ? -17.625 26.062 25.531 1 97.81 91 THR B C 1
ATOM 3773 O O . THR B 1 91 ? -17.141 27.188 25.594 1 97.81 91 THR B O 1
ATOM 3776 N N . VAL B 1 92 ? -18.828 25.688 26.016 1 97.31 92 VAL B N 1
ATOM 3777 C CA . VAL B 1 92 ? -19.672 26.672 26.688 1 97.31 92 VAL B CA 1
ATOM 3778 C C . VAL B 1 92 ? -18.969 27.188 27.938 1 97.31 92 VAL B C 1
ATOM 3780 O O . VAL B 1 92 ? -19.266 28.297 28.406 1 97.31 92 VAL B O 1
ATOM 3783 N N . HIS B 1 93 ? -18.031 26.469 28.469 1 96.56 93 HIS B N 1
ATOM 3784 C CA . HIS B 1 93 ? -17.297 26.859 29.672 1 96.56 93 HIS B CA 1
ATOM 3785 C C . HIS B 1 93 ? -15.969 27.516 29.312 1 96.56 93 HIS B C 1
ATOM 3787 O O . HIS B 1 93 ? -15.164 27.812 30.203 1 96.56 93 HIS B O 1
ATOM 3793 N N . GLY B 1 94 ? -15.656 27.578 28 1 96.31 94 GLY B N 1
ATOM 3794 C CA . GLY B 1 94 ? -14.484 28.312 27.562 1 96.31 94 GLY B CA 1
ATOM 3795 C C . GLY B 1 94 ? -13.25 27.453 27.391 1 96.31 94 GLY B C 1
ATOM 3796 O O . GLY B 1 94 ? -12.141 27.969 27.281 1 96.31 94 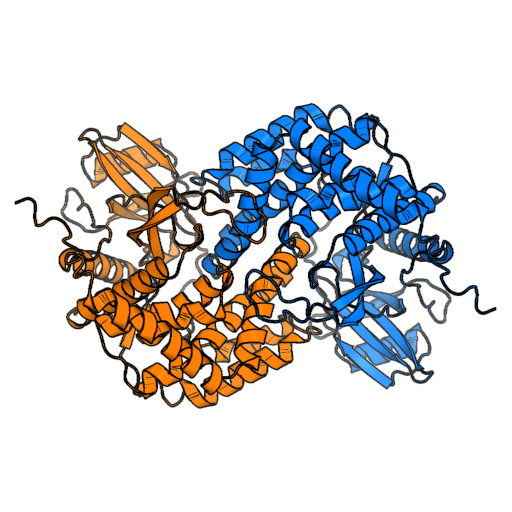GLY B O 1
ATOM 3797 N N . ASP B 1 95 ? -13.406 26.141 27.391 1 96.5 95 ASP B N 1
ATOM 3798 C CA . ASP B 1 95 ? -12.273 25.234 27.266 1 96.5 95 ASP B CA 1
ATOM 3799 C C . ASP B 1 95 ? -11.992 24.906 25.812 1 96.5 95 ASP B C 1
ATOM 3801 O O . ASP B 1 95 ? -12.906 24.891 24.984 1 96.5 95 ASP B O 1
ATOM 3805 N N . LEU B 1 96 ? -10.703 24.625 25.484 1 95.38 96 LEU B N 1
ATOM 3806 C CA . LEU B 1 96 ? -10.289 24.234 24.141 1 95.38 96 LEU B CA 1
ATOM 3807 C C . LEU B 1 96 ? -10.82 22.859 23.766 1 95.38 96 LEU B C 1
ATOM 3809 O O . LEU B 1 96 ? -11.047 22.562 22.594 1 95.38 96 LEU B O 1
ATOM 3813 N N . MET B 1 97 ? -10.875 22 24.734 1 96.56 97 MET B N 1
ATOM 3814 C CA . MET B 1 97 ? -11.289 20.609 24.578 1 96.56 97 MET B CA 1
ATOM 3815 C C . MET B 1 97 ? -11.945 20.078 25.859 1 96.56 97 MET B C 1
ATOM 3817 O O . MET B 1 97 ? -11.891 20.75 26.891 1 96.56 97 MET B O 1
ATOM 3821 N N . SER B 1 98 ? -12.586 19 25.75 1 97 98 SER B N 1
ATOM 3822 C CA . SER B 1 98 ? -13.281 18.438 26.906 1 97 98 SER B CA 1
ATOM 3823 C C . SER B 1 98 ? -13.133 16.906 26.953 1 97 98 SER B C 1
ATOM 3825 O O . SER B 1 98 ? -13.359 16.234 25.938 1 97 98 SER B O 1
ATOM 3827 N N . LEU B 1 99 ? -12.664 16.422 28.109 1 97.12 99 LEU B N 1
ATOM 3828 C CA . LEU B 1 99 ? -12.641 14.984 28.328 1 97.12 99 LEU B CA 1
ATOM 3829 C C . LEU B 1 99 ? -14.031 14.469 28.688 1 97.12 99 LEU B C 1
ATOM 3831 O O . LEU B 1 99 ? -14.625 14.914 29.672 1 97.12 99 LEU B O 1
ATOM 3835 N N . GLN B 1 100 ? -14.562 13.516 27.875 1 97.06 100 GLN B N 1
ATOM 3836 C CA . GLN B 1 100 ? -15.922 13.016 28.062 1 97.06 100 GLN B CA 1
ATOM 3837 C C . GLN B 1 100 ? -15.93 11.508 28.297 1 97.06 100 GLN B C 1
ATOM 3839 O O . GLN B 1 100 ? -15.141 10.781 27.688 1 97.06 100 GLN B O 1
ATOM 3844 N N . ARG B 1 101 ? -16.797 11.016 29.203 1 95.75 101 ARG B N 1
ATOM 3845 C CA . ARG B 1 101 ? -17.047 9.594 29.375 1 95.75 101 ARG B CA 1
ATOM 3846 C C . ARG B 1 101 ? -18.188 9.133 28.469 1 95.75 101 ARG B C 1
ATOM 3848 O O . ARG B 1 101 ? -19.312 9.625 28.562 1 95.75 101 ARG B O 1
ATOM 3855 N N . ILE B 1 102 ? -17.875 8.289 27.562 1 95.56 102 ILE B N 1
ATOM 3856 C CA . ILE B 1 102 ? -18.844 7.859 26.562 1 95.56 102 ILE B CA 1
ATOM 3857 C C . ILE B 1 102 ? -18.938 6.336 26.562 1 95.56 102 ILE B C 1
ATOM 3859 O O . ILE B 1 102 ? -17.922 5.641 26.641 1 95.56 102 ILE B O 1
ATOM 3863 N N . ASP B 1 103 ? -20.141 5.844 26.5 1 93.88 103 ASP B N 1
ATOM 3864 C CA . ASP B 1 103 ? -20.422 4.422 26.359 1 93.88 103 ASP B CA 1
ATOM 3865 C C . ASP B 1 103 ? -21.156 4.141 25.047 1 93.88 103 ASP B C 1
ATOM 3867 O O . ASP B 1 103 ? -22.297 4.562 24.875 1 93.88 103 ASP B O 1
ATOM 3871 N N . PHE B 1 104 ? -20.484 3.498 24.203 1 90.12 104 PHE B N 1
ATOM 3872 C CA . PHE B 1 104 ? -21.156 3.135 22.969 1 90.12 104 PHE B CA 1
ATOM 3873 C C . PHE B 1 104 ? -21.344 1.627 22.875 1 90.12 104 PHE B C 1
ATOM 3875 O O . PHE B 1 104 ? -21.219 1.038 21.797 1 90.12 104 PHE B O 1
ATOM 3882 N N . GLY B 1 105 ? -21.516 0.954 23.984 1 87.38 105 GLY B N 1
ATOM 3883 C CA . GLY B 1 105 ? -21.844 -0.46 24.078 1 87.38 105 GLY B CA 1
ATOM 3884 C C . GLY B 1 105 ? -20.688 -1.312 24.562 1 87.38 105 GLY B C 1
ATOM 3885 O O . GLY B 1 105 ? -20.812 -2.531 24.688 1 87.38 105 GLY B O 1
ATOM 3886 N N . GLU B 1 106 ? -19.5 -0.767 24.812 1 86.69 106 GLU B N 1
ATOM 3887 C CA . GLU B 1 106 ? -18.328 -1.52 25.25 1 86.69 106 GLU B CA 1
ATOM 3888 C C . GLU B 1 106 ? -17.812 -1.021 26.594 1 86.69 106 GLU B C 1
ATOM 3890 O O . GLU B 1 106 ? -16.609 -1.118 26.891 1 86.69 106 GLU B O 1
ATOM 3895 N N . GLY B 1 107 ? -18.688 -0.42 27.375 1 91.31 107 GLY B N 1
ATOM 3896 C CA . GLY B 1 107 ? -18.281 0.165 28.641 1 91.31 107 GLY B CA 1
ATOM 3897 C C . GLY B 1 107 ? -17.875 1.622 28.516 1 91.31 107 GLY B C 1
ATOM 3898 O O . GLY B 1 107 ? -17.516 2.082 27.438 1 91.31 107 GLY B O 1
ATOM 3899 N N . GLU B 1 108 ? -17.969 2.242 29.578 1 93.62 108 GLU B N 1
ATOM 3900 C CA . GLU B 1 108 ? -17.625 3.664 29.578 1 93.62 108 GLU B CA 1
ATOM 3901 C C . GLU B 1 108 ? -16.125 3.883 29.438 1 93.62 108 GLU B C 1
ATOM 3903 O O . GLU B 1 108 ? -15.336 3.215 30.109 1 93.62 108 GLU B O 1
ATOM 3908 N N . LYS B 1 109 ? -15.766 4.727 28.531 1 95.25 109 LYS B N 1
ATOM 3909 C CA . LYS B 1 109 ? -14.375 5.117 28.312 1 95.25 109 LYS B CA 1
ATOM 3910 C C . LYS B 1 109 ? -14.25 6.629 28.141 1 95.25 109 LYS B C 1
ATOM 3912 O O . LYS B 1 109 ? -15.242 7.32 27.906 1 95.25 109 LYS B O 1
ATOM 3917 N N . GLU B 1 110 ? -13.078 7.113 28.359 1 96.12 110 GLU B N 1
ATOM 3918 C CA . GLU B 1 110 ? -12.852 8.555 28.281 1 96.12 110 GLU B CA 1
ATOM 3919 C C . GLU B 1 110 ? -12.25 8.945 26.922 1 96.12 110 GLU B C 1
ATOM 3921 O O . GLU B 1 110 ? -11.281 8.336 26.469 1 96.12 110 GLU B O 1
ATOM 3926 N N . PHE B 1 111 ? -12.859 9.914 26.328 1 97.44 111 PHE B N 1
ATOM 3927 C CA . PHE B 1 111 ? -12.422 10.445 25.047 1 97.44 111 PHE B CA 1
ATOM 3928 C C . PHE B 1 111 ? -12.312 11.961 25.078 1 97.44 111 PHE B C 1
ATOM 3930 O O . PHE B 1 111 ? -13.164 12.633 25.672 1 97.44 111 PHE B O 1
ATOM 3937 N N . ASN B 1 112 ? -11.242 12.477 24.578 1 97.5 112 ASN B N 1
ATOM 3938 C CA . ASN B 1 112 ? -11.156 13.922 24.391 1 97.5 112 ASN B CA 1
ATOM 3939 C C . ASN B 1 112 ? -11.945 14.383 23.172 1 97.5 112 ASN B C 1
ATOM 3941 O O . ASN B 1 112 ? -11.859 13.773 22.109 1 97.5 112 ASN B O 1
ATOM 3945 N N . VAL B 1 113 ? -12.727 15.398 23.344 1 97.88 113 VAL B N 1
ATOM 3946 C CA . VAL B 1 113 ? -13.594 15.914 22.281 1 97.88 113 VAL B CA 1
ATOM 3947 C C . VAL B 1 113 ? -13.211 17.344 21.953 1 97.88 113 VAL B C 1
ATOM 3949 O O . VAL B 1 113 ? -13.031 18.172 22.844 1 97.88 113 VAL B O 1
ATOM 3952 N N . ARG B 1 114 ? -13.055 17.609 20.672 1 97.25 114 ARG B N 1
ATOM 3953 C CA . ARG B 1 114 ? -12.805 18.953 20.172 1 97.25 114 ARG B CA 1
ATOM 3954 C C . ARG B 1 114 ? -13.727 19.281 19 1 97.25 114 ARG B C 1
ATOM 3956 O O . ARG B 1 114 ? -14.141 18.391 18.266 1 97.25 114 ARG B O 1
ATOM 3963 N N . LEU B 1 115 ? -14.055 20.469 18.891 1 97.81 115 LEU B N 1
ATOM 3964 C CA . LEU B 1 115 ? -14.781 20.984 17.734 1 97.81 115 LEU B CA 1
ATOM 3965 C C . LEU B 1 115 ? -13.93 21.984 16.953 1 97.81 115 LEU B C 1
ATOM 3967 O O . LEU B 1 115 ? -13.523 23.016 17.5 1 97.81 115 LEU B O 1
ATOM 3971 N N . LEU B 1 116 ? -13.641 21.656 15.711 1 96.69 116 LEU B N 1
ATOM 3972 C CA . LEU B 1 116 ? -12.734 22.453 14.883 1 96.69 116 LEU B CA 1
ATOM 3973 C C . LEU B 1 116 ? -13.453 23 13.656 1 96.69 116 LEU B C 1
ATOM 3975 O O . LEU B 1 116 ? -14.484 22.453 13.242 1 96.69 116 LEU B O 1
ATOM 3979 N N . THR B 1 117 ? -13 24.078 13.125 1 95.31 117 THR B N 1
ATOM 3980 C CA . THR B 1 117 ? -13.562 24.578 11.875 1 95.31 117 THR B CA 1
ATOM 3981 C C . THR B 1 117 ? -13.312 23.609 10.734 1 95.31 117 THR B C 1
ATOM 3983 O O . THR B 1 117 ? -12.266 22.953 10.68 1 95.31 117 THR B O 1
ATOM 3986 N N . TYR B 1 118 ? -14.227 23.516 9.875 1 93.56 118 TYR B N 1
ATOM 3987 C CA . TYR B 1 118 ? -14.078 22.672 8.688 1 93.56 118 TYR B CA 1
ATOM 3988 C C . TYR B 1 118 ? -13.289 23.406 7.605 1 93.56 118 TYR B C 1
ATOM 3990 O O . TYR B 1 118 ? -13.516 24.578 7.348 1 93.56 118 TYR B O 1
ATOM 3998 N N . LEU B 1 119 ? -12.297 22.75 6.984 1 90.69 119 LEU B N 1
ATOM 3999 C CA . LEU B 1 119 ? -11.547 23.281 5.848 1 90.69 119 LEU B CA 1
ATOM 4000 C C . LEU B 1 119 ? -11.922 22.547 4.566 1 90.69 119 LEU B C 1
ATOM 4002 O O . LEU B 1 119 ? -11.859 21.312 4.508 1 90.69 119 LEU B O 1
ATOM 4006 N N . PRO B 1 120 ? -12.266 23.25 3.604 1 86.31 120 PRO B N 1
ATOM 4007 C CA . PRO B 1 120 ? -12.602 22.609 2.334 1 86.31 120 PRO B CA 1
ATOM 4008 C C . PRO B 1 120 ? -11.367 22.078 1.597 1 86.31 120 PRO B C 1
ATOM 4010 O O . PRO B 1 120 ? -10.258 22.562 1.82 1 86.31 120 PRO B O 1
ATOM 4013 N N . GLY B 1 121 ? -11.617 21.047 0.75 1 85.81 121 GLY B N 1
ATOM 4014 C CA . GLY B 1 121 ? -10.562 20.531 -0.103 1 85.81 121 GLY B CA 1
ATOM 4015 C C . GLY B 1 121 ? -10.32 19.047 0.085 1 85.81 121 GLY B C 1
ATOM 4016 O O . GLY B 1 121 ? -11.062 18.375 0.812 1 85.81 121 GLY B O 1
ATOM 4017 N N . VAL B 1 122 ? -9.297 18.609 -0.711 1 80.69 122 VAL B N 1
ATOM 4018 C CA . VAL B 1 122 ? -8.883 17.219 -0.641 1 80.69 122 VAL B CA 1
ATOM 4019 C C . VAL B 1 122 ? -7.387 17.141 -0.354 1 80.69 122 VAL B C 1
ATOM 4021 O O . VAL B 1 122 ? -6.641 18.078 -0.634 1 80.69 122 VAL B O 1
ATOM 4024 N N . PRO B 1 123 ? -7.008 16.031 0.287 1 79.25 123 PRO B N 1
ATOM 4025 C CA . PRO B 1 123 ? -5.578 15.891 0.557 1 79.25 123 PRO B CA 1
ATOM 4026 C C . PRO B 1 123 ? -4.727 15.992 -0.707 1 79.25 123 PRO B C 1
ATOM 4028 O O . PRO B 1 123 ? -5.105 15.469 -1.757 1 79.25 123 PRO B O 1
ATOM 4031 N N . LEU B 1 124 ? -3.613 16.641 -0.59 1 79.88 124 LEU B N 1
ATOM 4032 C CA . LEU B 1 124 ? -2.662 16.828 -1.68 1 79.88 124 LEU B CA 1
ATOM 4033 C C . LEU B 1 124 ? -2.236 15.484 -2.268 1 79.88 124 LEU B C 1
ATOM 4035 O O . LEU B 1 124 ? -1.99 15.383 -3.471 1 79.88 124 LEU B O 1
ATOM 4039 N N . SER B 1 125 ? -2.221 14.484 -1.521 1 71.19 125 SER B N 1
ATOM 4040 C CA . SER B 1 125 ? -1.768 13.156 -1.915 1 71.19 125 SER B CA 1
ATOM 4041 C C . SER B 1 125 ? -2.736 12.516 -2.902 1 71.19 125 SER B C 1
ATOM 4043 O O . SER B 1 125 ? -2.395 11.531 -3.562 1 71.19 125 SER B O 1
ATOM 4045 N N . THR B 1 126 ? -3.889 13.102 -3.016 1 69.5 126 THR B N 1
ATOM 4046 C CA . THR B 1 126 ? -4.906 12.469 -3.842 1 69.5 126 THR B CA 1
ATOM 4047 C C . THR B 1 126 ? -5.008 13.156 -5.199 1 69.5 126 THR B C 1
ATOM 4049 O O . THR B 1 126 ? -5.797 12.742 -6.055 1 69.5 126 THR B O 1
ATOM 4052 N N . VAL B 1 127 ? -4.156 14.219 -5.426 1 73.06 127 VAL B N 1
ATOM 4053 C CA . VAL B 1 127 ? -4.281 14.953 -6.684 1 73.06 127 VAL B CA 1
ATOM 4054 C C . VAL B 1 127 ? -2.949 14.93 -7.426 1 73.06 127 VAL B C 1
ATOM 4056 O O . VAL B 1 127 ? -1.899 14.688 -6.828 1 73.06 127 VAL B O 1
ATOM 4059 N N . LEU B 1 128 ? -3.1 15.125 -8.773 1 72.94 128 LEU B N 1
ATOM 4060 C CA . LEU B 1 128 ? -1.902 15.289 -9.594 1 72.94 128 LEU B CA 1
ATOM 4061 C C . LEU B 1 128 ? -1.416 16.734 -9.562 1 72.94 128 LEU B C 1
ATOM 4063 O O . LEU B 1 128 ? -2.139 17.641 -9.969 1 72.94 128 LEU B O 1
ATOM 4067 N N . ALA B 1 129 ? -0.236 16.891 -9.039 1 80.06 129 ALA B N 1
ATOM 4068 C CA . ALA B 1 129 ? 0.332 18.234 -8.875 1 80.06 129 ALA B CA 1
ATOM 4069 C C . ALA B 1 129 ? 1.31 18.547 -10 1 80.06 129 ALA B C 1
ATOM 4071 O O . ALA B 1 129 ? 1.813 17.641 -10.672 1 80.06 129 ALA B O 1
ATOM 4072 N N . ASP B 1 130 ? 1.45 19.828 -10.234 1 85.88 130 ASP B N 1
ATOM 4073 C CA . ASP B 1 130 ? 2.436 20.281 -11.211 1 85.88 130 ASP B CA 1
ATOM 4074 C C . ASP B 1 130 ? 3.51 21.141 -10.539 1 85.88 130 ASP B C 1
ATOM 4076 O O . ASP B 1 130 ? 3.537 21.266 -9.312 1 85.88 130 ASP B O 1
ATOM 4080 N N . GLY B 1 131 ? 4.383 21.641 -11.359 1 88.44 131 GLY B N 1
ATOM 4081 C CA . GLY B 1 131 ? 5.516 22.391 -10.836 1 88.44 131 GLY B CA 1
ATOM 4082 C C . GLY B 1 131 ? 5.098 23.594 -10.016 1 88.44 131 GLY B C 1
ATOM 4083 O O . GLY B 1 131 ? 5.73 23.922 -9.008 1 88.44 131 GLY B O 1
ATOM 4084 N N . SER B 1 132 ? 4.09 24.234 -10.422 1 88.06 132 SER B N 1
ATOM 4085 C CA . SER B 1 132 ? 3.6 25.391 -9.695 1 88.06 132 SER B CA 1
ATOM 4086 C C . SER B 1 132 ? 3.084 25.016 -8.312 1 88.06 132 SER B C 1
ATOM 4088 O O . SER B 1 132 ? 3.352 25.719 -7.332 1 88.06 132 SER B O 1
ATOM 4090 N N . LEU B 1 133 ? 2.365 23.953 -8.273 1 89.38 133 LEU B N 1
ATOM 4091 C CA . LEU B 1 133 ? 1.847 23.5 -6.992 1 89.38 133 LEU B CA 1
ATOM 4092 C C . LEU B 1 133 ? 2.979 23.031 -6.086 1 89.38 133 LEU B C 1
ATOM 4094 O O . LEU B 1 133 ? 2.939 23.25 -4.875 1 89.38 133 LEU B O 1
ATOM 4098 N N . TYR B 1 134 ? 4.012 22.391 -6.684 1 93.19 134 TYR B N 1
ATOM 4099 C CA . TYR B 1 134 ? 5.172 21.984 -5.898 1 93.19 134 TYR B CA 1
ATOM 4100 C C . TYR B 1 134 ? 5.852 23.203 -5.266 1 93.19 134 TYR B C 1
ATOM 4102 O O . TYR B 1 134 ? 6.234 23.156 -4.094 1 93.19 134 TYR B O 1
ATOM 4110 N N . TYR B 1 135 ? 5.934 24.219 -6.059 1 94.19 135 TYR B N 1
ATOM 4111 C CA . TYR B 1 135 ? 6.512 25.469 -5.582 1 94.19 135 TYR B CA 1
ATOM 4112 C C . TYR B 1 135 ? 5.715 26.016 -4.41 1 94.19 135 TYR B C 1
ATOM 4114 O O . TYR B 1 135 ? 6.289 26.438 -3.402 1 94.19 135 TYR B O 1
ATOM 4122 N N . GLN B 1 136 ? 4.43 25.984 -4.531 1 91.44 136 GLN B N 1
ATOM 4123 C CA . GLN B 1 136 ? 3.553 26.5 -3.488 1 91.44 136 GLN B CA 1
ATOM 4124 C C . GLN B 1 136 ? 3.656 25.672 -2.217 1 91.44 136 GLN B C 1
ATOM 4126 O O . GLN B 1 136 ? 3.545 26.203 -1.108 1 91.44 136 GLN B O 1
ATOM 4131 N N . VAL B 1 137 ? 3.824 24.406 -2.355 1 92.94 137 VAL B N 1
ATOM 4132 C CA . VAL B 1 137 ? 3.998 23.531 -1.206 1 92.94 137 VAL B CA 1
ATOM 4133 C C . VAL B 1 137 ? 5.262 23.922 -0.443 1 92.94 137 VAL B C 1
ATOM 4135 O O . VAL B 1 137 ? 5.254 24 0.788 1 92.94 137 VAL B O 1
ATOM 4138 N N . GLY B 1 138 ? 6.367 24.156 -1.181 1 94.75 138 GLY B N 1
ATOM 4139 C CA . GLY B 1 138 ? 7.59 24.625 -0.548 1 94.75 138 GLY B CA 1
ATOM 4140 C C . GLY B 1 138 ? 7.418 25.938 0.176 1 94.75 138 GLY B C 1
ATOM 4141 O O . GLY B 1 138 ? 7.871 26.094 1.313 1 94.75 138 GLY B O 1
ATOM 4142 N N . LYS B 1 139 ? 6.754 26.812 -0.485 1 93.94 139 LYS B N 1
ATOM 4143 C CA . LYS B 1 139 ? 6.508 28.125 0.09 1 93.94 139 LYS B CA 1
ATOM 4144 C C . LYS B 1 139 ? 5.688 28.031 1.372 1 93.94 139 LYS B C 1
ATOM 4146 O O . LYS B 1 139 ? 5.973 28.719 2.355 1 93.94 139 LYS B O 1
ATOM 4151 N N . LEU B 1 140 ? 4.688 27.219 1.323 1 92.12 140 LEU B N 1
ATOM 4152 C CA . LEU B 1 140 ? 3.84 27.016 2.492 1 92.12 140 LEU B CA 1
ATOM 4153 C C . LEU B 1 140 ? 4.641 26.438 3.652 1 92.12 140 LEU B C 1
ATOM 4155 O O . LEU B 1 140 ? 4.492 26.875 4.797 1 92.12 140 LEU B O 1
ATOM 4159 N N . ALA B 1 141 ? 5.438 25.453 3.383 1 92.88 141 ALA B N 1
ATOM 4160 C CA . ALA B 1 141 ? 6.266 24.859 4.426 1 92.88 141 ALA B CA 1
ATOM 4161 C C . ALA B 1 141 ? 7.164 25.906 5.082 1 92.88 141 ALA B C 1
ATOM 4163 O O . ALA B 1 141 ? 7.293 25.938 6.309 1 92.88 141 ALA B O 1
ATOM 4164 N N . ALA B 1 142 ? 7.762 26.734 4.285 1 93.81 142 ALA B N 1
ATOM 4165 C CA . ALA B 1 142 ? 8.625 27.781 4.801 1 93.81 142 ALA B CA 1
ATOM 4166 C C . ALA B 1 142 ? 7.84 28.781 5.648 1 93.81 142 ALA B C 1
ATOM 4168 O O . ALA B 1 142 ? 8.328 29.25 6.684 1 93.81 142 ALA B O 1
ATOM 4169 N N . SER B 1 143 ? 6.668 29.094 5.184 1 91.25 143 SER B N 1
ATOM 4170 C CA . SER B 1 143 ? 5.824 30.031 5.914 1 91.25 143 SER B CA 1
ATOM 4171 C C . SER B 1 143 ? 5.438 29.484 7.281 1 91.25 143 SER B C 1
ATOM 4173 O O . SER B 1 143 ? 5.371 30.234 8.266 1 91.25 143 SER B O 1
ATOM 4175 N N . ILE B 1 144 ? 5.145 28.234 7.336 1 92.06 144 ILE B N 1
ATOM 4176 C CA . ILE B 1 144 ? 4.82 27.578 8.594 1 92.06 144 ILE B CA 1
ATOM 4177 C C . ILE B 1 144 ? 6.02 27.641 9.539 1 92.06 144 ILE B C 1
ATOM 4179 O O . ILE B 1 144 ? 5.879 27.984 10.711 1 92.06 144 ILE B O 1
ATOM 4183 N N . HIS B 1 145 ? 7.176 27.359 9.023 1 91.5 145 HIS B N 1
ATOM 4184 C CA . HIS B 1 145 ? 8.383 27.391 9.836 1 91.5 145 HIS B CA 1
ATOM 4185 C C . HIS B 1 145 ? 8.656 28.797 10.352 1 91.5 145 HIS B C 1
ATOM 4187 O O . HIS B 1 145 ? 9.008 28.984 11.516 1 91.5 145 HIS B O 1
ATOM 4193 N N . GLN B 1 146 ? 8.5 29.703 9.492 1 89.69 146 GLN B N 1
ATOM 4194 C CA . GLN B 1 146 ? 8.711 31.094 9.891 1 89.69 146 GLN B CA 1
ATOM 4195 C C . GLN B 1 146 ? 7.742 31.516 10.992 1 89.69 146 GLN B C 1
ATOM 4197 O O . GLN B 1 146 ? 8.141 32.156 11.961 1 89.69 146 GLN B O 1
ATOM 4202 N N . ALA B 1 147 ? 6.547 31.156 10.82 1 88.25 147 ALA B N 1
ATOM 4203 C CA . ALA B 1 147 ? 5.535 31.5 11.82 1 88.25 147 ALA B CA 1
ATOM 4204 C C . ALA B 1 147 ? 5.844 30.859 13.164 1 88.25 147 ALA B C 1
ATOM 4206 O O . ALA B 1 147 ? 5.621 31.453 14.219 1 88.25 147 ALA B O 1
ATOM 4207 N N . LEU B 1 148 ? 6.34 29.719 13.156 1 90.12 148 LEU B N 1
ATOM 4208 C CA . LEU B 1 148 ? 6.535 28.938 14.367 1 90.12 148 LEU B CA 1
ATOM 4209 C C . LEU B 1 148 ? 7.801 29.375 15.094 1 90.12 148 LEU B C 1
ATOM 4211 O O . LEU B 1 148 ? 8.031 28.969 16.234 1 90.12 148 LEU B O 1
ATOM 4215 N N . GLU B 1 149 ? 8.625 30.156 14.484 1 85.69 149 GLU B N 1
ATOM 4216 C CA . GLU B 1 149 ? 9.828 30.672 15.133 1 85.69 149 GLU B CA 1
ATOM 4217 C C . GLU B 1 149 ? 9.484 31.453 16.391 1 85.69 149 GLU B C 1
ATOM 4219 O O . GLU B 1 149 ? 10.273 31.5 17.344 1 85.69 149 GLU B O 1
ATOM 4224 N N . GLN B 1 150 ? 8.32 31.953 16.391 1 88.25 150 GLN B N 1
ATOM 4225 C CA . GLN B 1 150 ? 7.938 32.812 17.516 1 88.25 150 GLN B CA 1
ATOM 4226 C C . GLN B 1 150 ? 7.027 32.062 18.484 1 88.25 150 GLN B C 1
ATOM 4228 O O . GLN B 1 150 ? 6.562 32.656 19.469 1 88.25 150 GLN B O 1
ATOM 4233 N N . PHE B 1 151 ? 6.785 30.859 18.188 1 92.06 151 PHE B N 1
ATOM 4234 C CA . PHE B 1 151 ? 5.867 30.109 19.031 1 92.06 151 PHE B CA 1
ATOM 4235 C C . PHE B 1 151 ? 6.574 29.609 20.281 1 92.06 151 PHE B C 1
ATOM 4237 O O . PHE B 1 151 ? 7.613 28.953 20.203 1 92.06 151 PHE B O 1
ATOM 4244 N N . GLU B 1 152 ? 6.09 29.969 21.422 1 91.31 152 GLU B N 1
ATOM 4245 C CA . GLU B 1 152 ? 6.566 29.5 22.703 1 91.31 152 GLU B CA 1
ATOM 4246 C C . GLU B 1 152 ? 5.438 28.875 23.516 1 91.31 152 GLU B C 1
ATOM 4248 O O . GLU B 1 152 ? 4.32 29.391 23.547 1 91.31 152 GLU B O 1
ATOM 4253 N N . HIS B 1 153 ? 5.742 27.75 24.047 1 93.06 153 HIS B N 1
ATOM 4254 C CA . HIS B 1 153 ? 4.773 27.047 24.875 1 93.06 153 HIS B CA 1
ATOM 4255 C C . HIS B 1 153 ? 5.469 26.078 25.844 1 93.06 153 HIS B C 1
ATOM 4257 O O . HIS B 1 153 ? 6.438 25.422 25.469 1 93.06 153 HIS B O 1
ATOM 4263 N N . PRO B 1 154 ? 5.027 26.016 27.047 1 93.69 154 PRO B N 1
ATOM 4264 C CA . PRO B 1 154 ? 5.691 25.188 28.047 1 93.69 154 PRO B CA 1
ATOM 4265 C C . PRO B 1 154 ? 5.605 23.688 27.734 1 93.69 154 PRO B C 1
ATOM 4267 O O . PRO B 1 154 ? 6.434 22.906 28.203 1 93.69 154 PRO B O 1
ATOM 4270 N N . PHE B 1 155 ? 4.656 23.266 26.891 1 93.25 155 PHE B N 1
ATOM 4271 C CA . PHE B 1 155 ? 4.43 21.844 26.656 1 93.25 155 PHE B CA 1
ATOM 4272 C C . PHE B 1 155 ? 5.137 21.391 25.391 1 93.25 155 PHE B C 1
ATOM 4274 O O . PHE B 1 155 ? 4.891 20.281 24.891 1 93.25 155 PHE B O 1
ATOM 4281 N N . LEU B 1 156 ? 6.023 22.172 24.859 1 91.06 156 LEU B N 1
ATOM 4282 C CA . LEU B 1 156 ? 6.734 21.797 23.641 1 91.06 156 LEU B CA 1
ATOM 4283 C C . LEU B 1 156 ? 7.547 20.516 23.859 1 91.06 156 LEU B C 1
ATOM 4285 O O . LEU B 1 156 ? 7.719 19.719 22.938 1 91.06 156 LEU B O 1
ATOM 4289 N N . ARG B 1 157 ? 7.977 20.312 25.062 1 89.75 157 ARG B N 1
ATOM 4290 C CA . ARG B 1 157 ? 8.812 19.156 25.391 1 89.75 157 ARG B CA 1
ATOM 4291 C C . ARG B 1 157 ? 8.055 17.859 25.172 1 89.75 157 ARG B C 1
ATOM 4293 O O . ARG B 1 157 ? 8.656 16.812 24.922 1 89.75 157 ARG B O 1
ATOM 4300 N N . PHE B 1 158 ? 6.758 17.906 25.234 1 89.88 158 PHE B N 1
ATOM 4301 C CA . PHE B 1 158 ? 5.934 16.703 25.109 1 89.88 158 PHE B CA 1
ATOM 4302 C C . PHE B 1 158 ? 5.82 16.266 23.656 1 89.88 158 PHE B C 1
ATOM 4304 O O . PHE B 1 158 ? 5.348 15.164 23.375 1 89.88 158 PHE B O 1
ATOM 4311 N N . LEU B 1 159 ? 6.285 17.094 22.719 1 89.38 159 LEU B N 1
ATOM 4312 C CA . LEU B 1 159 ? 6.25 16.75 21.312 1 89.38 159 LEU B CA 1
ATOM 4313 C C . LEU B 1 159 ? 7.523 16.016 20.891 1 89.38 159 LEU B C 1
ATOM 4315 O O . LEU B 1 159 ? 7.715 15.711 19.719 1 89.38 159 LEU B O 1
ATOM 4319 N N . GLN B 1 160 ? 8.344 15.742 21.875 1 85.81 160 GLN B N 1
ATOM 4320 C CA . GLN B 1 160 ? 9.539 14.953 21.594 1 85.81 160 GLN B CA 1
ATOM 4321 C C . GLN B 1 160 ? 9.227 13.461 21.547 1 85.81 160 GLN B C 1
ATOM 4323 O O . GLN B 1 160 ? 8.672 12.906 22.484 1 85.81 160 GLN B O 1
ATOM 4328 N N . ARG B 1 161 ? 9.398 12.922 20.391 1 80.25 161 ARG B N 1
ATOM 4329 C CA . ARG B 1 161 ? 9.172 11.492 20.172 1 80.25 161 ARG B CA 1
ATOM 4330 C C . ARG B 1 161 ? 10.461 10.797 19.75 1 80.25 161 ARG B C 1
ATOM 4332 O O . ARG B 1 161 ? 10.656 10.484 18.578 1 80.25 161 ARG B O 1
ATOM 4339 N N . ASP B 1 162 ? 11.242 10.305 20.594 1 78.5 162 ASP B N 1
ATOM 4340 C CA . ASP B 1 162 ? 12.617 9.883 20.344 1 78.5 162 ASP B CA 1
ATOM 4341 C C . ASP B 1 162 ? 12.648 8.531 19.625 1 78.5 162 ASP B C 1
ATOM 4343 O O . ASP B 1 162 ? 13.547 8.273 18.828 1 78.5 162 ASP B O 1
ATOM 4347 N N . ASP B 1 163 ? 11.719 7.691 19.828 1 82.19 163 ASP B N 1
ATOM 4348 C CA . ASP B 1 163 ? 11.828 6.355 19.234 1 82.19 163 ASP B CA 1
ATOM 4349 C C . ASP B 1 163 ? 10.75 6.121 18.188 1 82.19 163 ASP B C 1
ATOM 4351 O O . ASP B 1 163 ? 10.469 4.977 17.828 1 82.19 163 ASP B O 1
ATOM 4355 N N . PHE B 1 164 ? 10.297 7.18 17.766 1 84.88 164 PHE B N 1
ATOM 4356 C CA . PHE B 1 164 ? 9.273 7.062 16.734 1 84.88 164 PHE B CA 1
ATOM 4357 C C . PHE B 1 164 ? 9.898 6.754 15.375 1 84.88 164 PHE B C 1
ATOM 4359 O O . PHE B 1 164 ? 10.625 7.574 14.82 1 84.88 164 PHE B O 1
ATOM 4366 N N . ILE B 1 165 ? 9.664 5.602 14.812 1 88 165 ILE B N 1
ATOM 4367 C CA . ILE B 1 165 ? 10.352 5.059 13.641 1 88 165 ILE B CA 1
ATOM 4368 C C . ILE B 1 165 ? 10.117 5.973 12.438 1 88 165 ILE B C 1
ATOM 4370 O O . ILE B 1 165 ? 10.953 6.031 11.531 1 88 165 ILE B O 1
ATOM 4374 N N . TRP B 1 166 ? 9.023 6.766 12.453 1 87.19 166 TRP B N 1
ATOM 4375 C CA . TRP B 1 166 ? 8.688 7.586 11.297 1 87.19 166 TRP B CA 1
ATOM 4376 C C . TRP B 1 166 ? 9.328 8.969 11.391 1 87.19 166 TRP B C 1
ATOM 4378 O O . TRP B 1 166 ? 9.188 9.789 10.484 1 87.19 166 TRP B O 1
ATOM 4388 N N . ASN B 1 167 ? 9.945 9.211 12.531 1 90.5 167 ASN B N 1
ATOM 4389 C CA . ASN B 1 167 ? 10.836 10.367 12.602 1 90.5 167 ASN B CA 1
ATOM 4390 C C . ASN B 1 167 ? 12.078 10.172 11.734 1 90.5 167 ASN B C 1
ATOM 4392 O O . ASN B 1 167 ? 12.789 9.172 11.883 1 90.5 167 ASN B O 1
ATOM 4396 N N . LEU B 1 168 ? 12.367 11.078 10.875 1 93.69 168 LEU B N 1
ATOM 4397 C CA . LEU B 1 168 ? 13.492 10.945 9.961 1 93.69 168 LEU B CA 1
ATOM 4398 C C . LEU B 1 168 ? 14.812 10.812 10.727 1 93.69 168 LEU B C 1
ATOM 4400 O O . LEU B 1 168 ? 15.773 10.242 10.219 1 93.69 168 LEU B O 1
ATOM 4404 N N . SER B 1 169 ? 14.883 11.305 11.961 1 93.38 169 SER B N 1
ATOM 4405 C CA . SER B 1 169 ? 16.062 11.148 12.797 1 93.38 169 SER B CA 1
ATOM 4406 C C . SER B 1 169 ? 16.328 9.688 13.117 1 93.38 169 SER B C 1
ATOM 4408 O O . SER B 1 169 ? 17.438 9.328 13.547 1 93.38 169 SER B O 1
ATOM 4410 N N . ASN B 1 170 ? 15.336 8.898 12.938 1 93.94 170 ASN B N 1
ATOM 4411 C CA . ASN B 1 170 ? 15.43 7.508 13.352 1 93.94 170 ASN B CA 1
ATOM 4412 C C . ASN B 1 170 ? 15.555 6.57 12.156 1 93.94 170 ASN B C 1
ATOM 4414 O O . ASN B 1 170 ? 15.203 5.391 12.242 1 93.94 170 ASN B O 1
ATOM 4418 N N . THR B 1 171 ? 16.016 7.043 11.078 1 96.56 171 THR B N 1
ATOM 4419 C CA . THR B 1 171 ? 16.219 6.25 9.875 1 96.56 171 THR B CA 1
ATOM 4420 C C . THR B 1 171 ? 17.078 5.02 10.164 1 96.56 171 THR B C 1
ATOM 4422 O O . THR B 1 171 ? 16.859 3.953 9.586 1 96.56 171 THR B O 1
ATOM 4425 N N . HIS B 1 172 ? 18.031 5.105 11.07 1 96 172 HIS B N 1
ATOM 4426 C CA . HIS B 1 172 ? 18.938 4.02 11.398 1 96 172 HIS B CA 1
ATOM 4427 C C . HIS B 1 172 ? 18.203 2.846 12.031 1 96 172 HIS B C 1
ATOM 4429 O O . HIS B 1 172 ? 18.656 1.702 11.953 1 96 172 HIS B O 1
ATOM 4435 N N . LEU B 1 173 ? 17.078 3.102 12.625 1 95.75 173 LEU B N 1
ATOM 4436 C CA . LEU B 1 173 ? 16.297 2.041 13.25 1 95.75 173 LEU B CA 1
ATOM 4437 C C . LEU B 1 173 ? 15.75 1.082 12.195 1 95.75 173 LEU B C 1
ATOM 4439 O O . LEU B 1 173 ? 15.32 -0.025 12.531 1 95.75 173 LEU B O 1
ATOM 4443 N N . LEU B 1 174 ? 15.75 1.443 10.906 1 96.75 174 LEU B N 1
ATOM 4444 C CA . LEU B 1 174 ? 15.289 0.585 9.82 1 96.75 174 LEU B CA 1
ATOM 4445 C C . LEU B 1 174 ? 16.109 -0.7 9.758 1 96.75 174 LEU B C 1
ATOM 4447 O O . LEU B 1 174 ? 15.672 -1.691 9.172 1 96.75 174 LEU B O 1
ATOM 4451 N N . GLU B 1 175 ? 17.266 -0.665 10.328 1 96.81 175 GLU B N 1
ATOM 4452 C CA . GLU B 1 175 ? 18.125 -1.844 10.32 1 96.81 175 GLU B CA 1
ATOM 4453 C C . GLU B 1 175 ? 17.391 -3.057 10.898 1 96.81 175 GLU B C 1
ATOM 4455 O O . GLU B 1 175 ? 17.594 -4.184 10.43 1 96.81 175 GLU B O 1
ATOM 4460 N N . SER B 1 176 ? 16.609 -2.824 11.867 1 95.75 176 SER B N 1
ATOM 4461 C CA . SER B 1 176 ? 15.891 -3.91 12.531 1 95.75 176 SER B CA 1
ATOM 4462 C C . SER B 1 176 ? 14.758 -4.434 11.664 1 95.75 176 SER B C 1
ATOM 4464 O O . SER B 1 176 ? 14.164 -5.473 11.961 1 95.75 176 SER B O 1
ATOM 4466 N N . TYR B 1 177 ? 14.492 -3.756 10.555 1 95.88 177 TYR B N 1
ATOM 4467 C CA . TYR B 1 177 ? 13.398 -4.152 9.68 1 95.88 177 TYR B CA 1
ATOM 4468 C C . TYR B 1 177 ? 13.922 -4.688 8.359 1 95.88 177 TYR B C 1
ATOM 4470 O O . TYR B 1 177 ? 13.148 -5.059 7.477 1 95.88 177 TYR B O 1
ATOM 4478 N N . LEU B 1 178 ? 15.203 -4.836 8.172 1 95.44 178 LEU B N 1
ATOM 4479 C CA . LEU B 1 178 ? 15.805 -5.219 6.902 1 95.44 178 LEU B CA 1
ATOM 4480 C C . LEU B 1 178 ? 15.438 -6.652 6.535 1 95.44 178 LEU B C 1
ATOM 4482 O O . LEU B 1 178 ? 15.453 -7.02 5.355 1 95.44 178 LEU B O 1
ATOM 4486 N N . PHE B 1 179 ? 15.094 -7.465 7.523 1 90.81 179 PHE B N 1
ATOM 4487 C CA . PHE B 1 179 ? 14.711 -8.844 7.266 1 90.81 179 PHE B CA 1
ATOM 4488 C C . PHE B 1 179 ? 13.484 -8.914 6.359 1 90.81 179 PHE B C 1
ATOM 4490 O O . PHE B 1 179 ? 13.289 -9.898 5.648 1 90.81 179 PHE B O 1
ATOM 4497 N N . ALA B 1 180 ? 12.656 -7.844 6.391 1 93.25 180 ALA B N 1
ATOM 4498 C CA . ALA B 1 180 ? 11.461 -7.793 5.547 1 93.25 180 ALA B CA 1
ATOM 4499 C C . ALA B 1 180 ? 11.836 -7.793 4.07 1 93.25 180 ALA B C 1
ATOM 4501 O O . ALA B 1 180 ? 11.008 -8.102 3.213 1 93.25 180 ALA B O 1
ATOM 4502 N N . LEU B 1 181 ? 13.117 -7.52 3.754 1 93.75 181 LEU B N 1
ATOM 4503 C CA . LEU B 1 181 ? 13.578 -7.453 2.373 1 93.75 181 LEU B CA 1
ATOM 4504 C C . LEU B 1 181 ? 14.484 -8.633 2.047 1 93.75 181 LEU B C 1
ATOM 4506 O O . LEU B 1 181 ? 15.203 -8.609 1.044 1 93.75 181 LEU B O 1
ATOM 4510 N N . ASP B 1 182 ? 14.484 -9.617 2.881 1 88.31 182 ASP B N 1
ATOM 4511 C CA . ASP B 1 182 ? 15.328 -10.773 2.602 1 88.31 182 ASP B CA 1
ATOM 4512 C C . ASP B 1 182 ? 15.031 -11.344 1.215 1 88.31 182 ASP B C 1
ATOM 4514 O O . ASP B 1 182 ? 13.883 -11.641 0.892 1 88.31 182 ASP B O 1
ATOM 4518 N N . GLY B 1 183 ? 16.125 -11.445 0.384 1 84.5 183 GLY B N 1
ATOM 4519 C CA . GLY B 1 183 ? 15.984 -11.961 -0.971 1 84.5 183 GLY B CA 1
ATOM 4520 C C . GLY B 1 183 ? 15.688 -10.875 -1.99 1 84.5 183 GLY B C 1
ATOM 4521 O O . GLY B 1 183 ? 15.695 -11.133 -3.195 1 84.5 183 GLY B O 1
ATOM 4522 N N . ASP B 1 184 ? 15.305 -9.703 -1.505 1 88.38 184 ASP B N 1
ATOM 4523 C CA . ASP B 1 184 ? 15.023 -8.562 -2.379 1 88.38 184 ASP B CA 1
ATOM 4524 C C . ASP B 1 184 ? 16.312 -7.824 -2.742 1 88.38 184 ASP B C 1
ATOM 4526 O O . ASP B 1 184 ? 17.094 -7.469 -1.863 1 88.38 184 ASP B O 1
ATOM 4530 N N . PRO B 1 185 ? 16.516 -7.578 -3.977 1 86.5 185 PRO B N 1
ATOM 4531 C CA . PRO B 1 185 ? 17.734 -6.902 -4.406 1 86.5 185 PRO B CA 1
ATOM 4532 C C . PRO B 1 185 ? 17.844 -5.477 -3.873 1 86.5 185 PRO B C 1
ATOM 4534 O O . PRO B 1 185 ? 18.938 -4.91 -3.828 1 86.5 185 PRO B O 1
ATOM 4537 N N . ASN B 1 186 ? 16.766 -4.883 -3.453 1 93 186 ASN B N 1
ATOM 4538 C CA . ASN B 1 186 ? 16.781 -3.512 -2.957 1 93 186 ASN B CA 1
ATOM 4539 C C . ASN B 1 186 ? 17.344 -3.432 -1.541 1 93 186 ASN B C 1
ATOM 4541 O O . ASN B 1 186 ? 17.625 -2.34 -1.042 1 93 186 ASN B O 1
ATOM 4545 N N . GLN B 1 187 ? 17.562 -4.578 -0.89 1 95.88 187 GLN B N 1
ATOM 4546 C CA . GLN B 1 187 ? 18.047 -4.582 0.483 1 95.88 187 GLN B CA 1
ATOM 4547 C C . GLN B 1 187 ? 19.406 -3.883 0.586 1 95.88 187 GLN B C 1
ATOM 4549 O O . GLN B 1 187 ? 19.656 -3.145 1.541 1 95.88 187 GLN B O 1
ATOM 4554 N N . GLY B 1 188 ? 20.266 -4.145 -0.413 1 96.56 188 GLY B N 1
ATOM 4555 C CA . GLY B 1 188 ? 21.562 -3.49 -0.44 1 96.56 188 GLY B CA 1
ATOM 4556 C C . GLY B 1 188 ? 21.469 -1.979 -0.535 1 96.56 188 GLY B C 1
ATOM 4557 O O . GLY B 1 188 ? 22.203 -1.261 0.142 1 96.56 188 GLY B O 1
ATOM 4558 N N . LEU B 1 189 ? 20.594 -1.516 -1.326 1 97.5 189 LEU B N 1
ATOM 4559 C CA . LEU B 1 189 ? 20.375 -0.083 -1.492 1 97.5 189 LEU B CA 1
ATOM 4560 C C . LEU B 1 189 ? 19.938 0.555 -0.178 1 97.5 189 LEU B C 1
ATOM 4562 O O . LEU B 1 189 ? 20.438 1.62 0.195 1 97.5 189 LEU B O 1
ATOM 4566 N N . VAL B 1 190 ? 19.031 -0.065 0.566 1 98.44 190 VAL B N 1
ATOM 4567 C CA . VAL B 1 190 ? 18.531 0.452 1.84 1 98.44 190 VAL B CA 1
ATOM 4568 C C . VAL B 1 190 ? 19.672 0.509 2.85 1 98.44 190 VAL B C 1
ATOM 4570 O O . VAL B 1 190 ? 19.812 1.481 3.598 1 98.44 190 VAL B O 1
ATOM 4573 N N . ARG B 1 191 ? 20.547 -0.525 2.836 1 98.25 191 ARG B N 1
ATOM 4574 C CA . ARG B 1 191 ? 21.703 -0.534 3.725 1 98.25 191 ARG B CA 1
ATOM 4575 C C . ARG B 1 191 ? 22.625 0.646 3.434 1 98.25 191 ARG B C 1
ATOM 4577 O O . ARG B 1 191 ? 23.156 1.261 4.355 1 98.25 191 ARG B O 1
ATOM 4584 N N . GLU B 1 192 ? 22.781 0.913 2.168 1 98.38 192 GLU B N 1
ATOM 4585 C CA . GLU B 1 192 ? 23.625 2.035 1.777 1 98.38 192 GLU B CA 1
ATOM 4586 C C . GLU B 1 192 ? 23.031 3.363 2.238 1 98.38 192 GLU B C 1
ATOM 4588 O O . GLU B 1 192 ? 23.75 4.242 2.709 1 98.38 192 GLU B O 1
ATOM 4593 N N . VAL B 1 193 ? 21.75 3.516 2.109 1 98.56 193 VAL B N 1
ATOM 4594 C CA . VAL B 1 193 ? 21.094 4.746 2.523 1 98.56 193 VAL B CA 1
ATOM 4595 C C . VAL B 1 193 ? 21.234 4.926 4.035 1 98.56 193 VAL B C 1
ATOM 4597 O O . VAL B 1 193 ? 21.516 6.027 4.512 1 98.56 193 VAL B O 1
ATOM 4600 N N . ILE B 1 194 ? 21.047 3.836 4.785 1 98.44 194 ILE B N 1
ATOM 4601 C CA . ILE B 1 194 ? 21.188 3.889 6.234 1 98.44 194 ILE B CA 1
ATOM 4602 C C . ILE B 1 194 ? 22.609 4.297 6.602 1 98.44 194 ILE B C 1
ATOM 4604 O O . ILE B 1 194 ? 22.812 5.113 7.504 1 98.44 194 ILE B O 1
ATOM 4608 N N . ALA B 1 195 ? 23.562 3.717 5.883 1 98.38 195 ALA B N 1
ATOM 4609 C CA . ALA B 1 195 ? 24.953 4.047 6.137 1 98.38 195 ALA B CA 1
ATOM 4610 C C . ALA B 1 195 ? 25.234 5.523 5.875 1 98.38 195 ALA B C 1
ATOM 4612 O O . ALA B 1 195 ? 25.906 6.188 6.664 1 98.38 195 ALA B O 1
ATOM 4613 N N . LYS B 1 196 ? 24.719 6.008 4.789 1 98.19 196 LYS B N 1
ATOM 4614 C CA . LYS B 1 196 ? 24.922 7.414 4.445 1 98.19 196 LYS B CA 1
ATOM 4615 C C . LYS B 1 196 ? 24.203 8.328 5.43 1 98.19 196 LYS B C 1
ATOM 4617 O O . LYS B 1 196 ? 24.672 9.422 5.738 1 98.19 196 LYS B O 1
ATOM 4622 N N . PHE B 1 197 ? 23.047 7.984 5.887 1 98.31 197 PHE B N 1
ATOM 4623 C CA . PHE B 1 197 ? 22.344 8.734 6.914 1 98.31 197 PHE B CA 1
ATOM 4624 C C . PHE B 1 197 ? 23.203 8.875 8.172 1 98.31 197 PHE B C 1
ATOM 4626 O O . PHE B 1 197 ? 23.312 9.961 8.734 1 98.31 197 PHE B O 1
ATOM 4633 N N . ARG B 1 198 ? 23.812 7.766 8.609 1 97.75 198 ARG B N 1
ATOM 4634 C CA . ARG B 1 198 ? 24.656 7.75 9.797 1 97.75 198 ARG B CA 1
ATOM 4635 C C . ARG B 1 198 ? 25.859 8.656 9.617 1 97.75 198 ARG B C 1
ATOM 4637 O O . ARG B 1 198 ? 26.312 9.297 10.57 1 97.75 198 ARG B O 1
ATOM 4644 N N . GLU B 1 199 ? 26.312 8.719 8.43 1 97.81 199 GLU B N 1
ATOM 4645 C CA . GLU B 1 199 ? 27.531 9.461 8.148 1 97.81 199 GLU B CA 1
ATOM 4646 C C . GLU B 1 199 ? 27.25 10.945 7.938 1 97.81 199 GLU B C 1
ATOM 4648 O O . GLU B 1 199 ? 28 11.797 8.422 1 97.81 199 GLU B O 1
ATOM 4653 N N . GLU B 1 200 ? 26.141 11.195 7.215 1 97.38 200 GLU B N 1
ATOM 4654 C CA . GLU B 1 200 ? 25.953 12.547 6.688 1 97.38 200 GLU B CA 1
ATOM 4655 C C . GLU B 1 200 ? 24.922 13.32 7.504 1 97.38 200 GLU B C 1
ATOM 4657 O O . GLU B 1 200 ? 24.938 14.555 7.523 1 97.38 200 GLU B O 1
ATOM 4662 N N . ILE B 1 201 ? 24 12.633 8.188 1 97.75 201 ILE B N 1
ATOM 4663 C CA . ILE B 1 201 ? 22.891 13.32 8.812 1 97.75 201 ILE B CA 1
ATOM 4664 C C . ILE B 1 201 ? 23.047 13.297 10.328 1 97.75 201 ILE B C 1
ATOM 4666 O O . ILE B 1 201 ? 23.078 14.352 10.969 1 97.75 201 ILE B O 1
ATOM 4670 N N . GLN B 1 202 ? 23.25 12.18 10.906 1 95.69 202 GLN B N 1
ATOM 4671 C CA . GLN B 1 202 ? 23.219 12.008 12.352 1 95.69 202 GLN B CA 1
ATOM 4672 C C . GLN B 1 202 ? 24.25 12.906 13.039 1 95.69 202 GLN B C 1
ATOM 4674 O O . GLN B 1 202 ? 23.922 13.586 14.016 1 95.69 202 GLN B O 1
ATOM 4679 N N . PRO B 1 203 ? 25.5 12.984 12.539 1 96.44 203 PRO B N 1
ATOM 4680 C CA . PRO B 1 203 ? 26.484 13.828 13.211 1 96.44 203 PRO B CA 1
ATOM 4681 C C . PRO B 1 203 ? 26.219 15.32 13 1 96.44 203 PRO B C 1
ATOM 4683 O O . PRO B 1 203 ? 26.75 16.156 13.727 1 96.44 203 PRO B O 1
ATOM 4686 N N . ASN B 1 204 ? 25.391 15.68 12.016 1 95.94 204 ASN B N 1
ATOM 4687 C CA . ASN B 1 204 ? 25.234 17.078 11.609 1 95.94 204 ASN B CA 1
ATOM 4688 C C . ASN B 1 204 ? 23.875 17.625 12.016 1 95.94 204 ASN B C 1
ATOM 4690 O O . ASN B 1 204 ? 23.5 18.734 11.625 1 95.94 204 ASN B O 1
ATOM 4694 N N . LEU B 1 205 ? 23.125 16.922 12.844 1 94.25 205 LEU B N 1
ATOM 4695 C CA . LEU B 1 205 ? 21.766 17.328 13.227 1 94.25 205 LEU B CA 1
ATOM 4696 C C . LEU B 1 205 ? 21.797 18.703 13.906 1 94.25 205 LEU B C 1
ATOM 4698 O O . LEU B 1 205 ? 20.859 19.484 13.75 1 94.25 205 LEU B O 1
ATOM 4702 N N . HIS B 1 206 ? 22.828 18.984 14.609 1 92.69 206 HIS B N 1
ATOM 4703 C CA . HIS B 1 206 ? 22.953 20.234 15.352 1 92.69 206 HIS B CA 1
ATOM 4704 C C . HIS B 1 206 ? 23.062 21.438 14.414 1 92.69 206 HIS B C 1
ATOM 4706 O O . HIS B 1 206 ? 22.859 22.578 14.836 1 92.69 206 HIS B O 1
ATOM 4712 N N . LYS B 1 207 ? 23.312 21.188 13.164 1 94.06 207 LYS B N 1
ATOM 4713 C CA . LYS B 1 207 ? 23.5 22.25 12.18 1 94.06 207 LYS B CA 1
ATOM 4714 C C . LYS B 1 207 ? 22.172 22.641 11.539 1 94.06 207 LYS B C 1
ATOM 4716 O O . LYS B 1 207 ? 22.094 23.625 10.805 1 94.06 207 LYS B O 1
ATOM 4721 N N . PHE B 1 208 ? 21.156 21.891 11.828 1 93.5 208 PHE B N 1
ATOM 4722 C CA . PHE B 1 208 ? 19.875 22.141 11.195 1 93.5 208 PHE B CA 1
ATOM 4723 C C . PHE B 1 208 ? 18.953 22.922 12.125 1 93.5 208 PHE B C 1
ATOM 4725 O O . PHE B 1 208 ? 19.016 22.766 13.352 1 93.5 208 PHE B O 1
ATOM 4732 N N . THR B 1 209 ? 18.141 23.75 11.539 1 89.38 209 THR B N 1
ATOM 4733 C CA . THR B 1 209 ? 17.172 24.516 12.32 1 89.38 209 THR B CA 1
ATOM 4734 C C . THR B 1 209 ? 16.047 23.609 12.805 1 89.38 209 THR B C 1
ATOM 4736 O O . THR B 1 209 ? 15.453 22.875 12.016 1 89.38 209 THR B O 1
ATOM 4739 N N . ARG B 1 210 ? 15.742 23.688 14.039 1 83.75 210 ARG B N 1
ATOM 4740 C CA . ARG B 1 210 ? 14.695 22.875 14.648 1 83.75 210 ARG B CA 1
ATOM 4741 C C . ARG B 1 210 ? 13.312 23.469 14.406 1 83.75 210 ARG B C 1
ATOM 4743 O O . ARG B 1 210 ? 13.141 24.688 14.445 1 83.75 210 ARG B O 1
ATOM 4750 N N . TYR B 1 211 ? 12.406 22.547 14.047 1 83.38 211 TYR B N 1
ATOM 4751 C CA . TYR B 1 211 ? 11.023 22.969 13.875 1 83.38 211 TYR B CA 1
ATOM 4752 C C . TYR B 1 211 ? 10.062 21.828 14.227 1 83.38 211 TYR B C 1
ATOM 4754 O O . TYR B 1 211 ? 10.477 20.688 14.398 1 83.38 211 TYR B O 1
ATOM 4762 N N . LEU B 1 212 ? 8.82 22.234 14.328 1 78.81 212 LEU B N 1
ATOM 4763 C CA . LEU B 1 212 ? 7.758 21.234 14.453 1 78.81 212 LEU B CA 1
ATOM 4764 C C . LEU B 1 212 ? 7.352 20.703 13.086 1 78.81 212 LEU B C 1
ATOM 4766 O O . LEU B 1 212 ? 7.238 21.469 12.125 1 78.81 212 LEU B O 1
ATOM 4770 N N . ASN B 1 213 ? 7.238 19.359 13.039 1 75.56 213 ASN B N 1
ATOM 4771 C CA . ASN B 1 213 ? 6.988 18.734 11.75 1 75.56 213 ASN B CA 1
ATOM 4772 C C . ASN B 1 213 ? 5.668 17.969 11.742 1 75.56 213 ASN B C 1
ATOM 4774 O O . ASN B 1 213 ? 5.055 17.766 12.789 1 75.56 213 ASN B O 1
ATOM 4778 N N . ASP B 1 214 ? 5.289 17.531 10.492 1 70.12 214 ASP B N 1
ATOM 4779 C CA . ASP B 1 214 ? 4.238 16.578 10.172 1 70.12 214 ASP B CA 1
ATOM 4780 C C . ASP B 1 214 ? 2.867 17.25 10.156 1 70.12 214 ASP B C 1
ATOM 4782 O O . ASP B 1 214 ? 2.275 17.484 11.211 1 70.12 214 ASP B O 1
ATOM 4786 N N . HIS B 1 215 ? 2.482 17.609 9.039 1 74.06 215 HIS B N 1
ATOM 4787 C CA . HIS B 1 215 ? 1.156 18.141 8.719 1 74.06 215 HIS B CA 1
ATOM 4788 C C . HIS B 1 215 ? 0.687 17.656 7.352 1 74.06 215 HIS B C 1
ATOM 4790 O O . HIS B 1 215 ? 1.479 17.125 6.57 1 74.06 215 HIS B O 1
ATOM 4796 N N . ASN B 1 216 ? -0.571 17.719 7.277 1 74 216 ASN B N 1
ATOM 4797 C CA . ASN B 1 216 ? -1.16 17.375 5.984 1 74 216 ASN B CA 1
ATOM 4798 C C . ASN B 1 216 ? -1.658 18.609 5.25 1 74 216 ASN B C 1
ATOM 4800 O O . ASN B 1 216 ? -2.121 19.562 5.879 1 74 216 ASN B O 1
ATOM 4804 N N . ILE B 1 217 ? -1.466 18.625 3.98 1 76.44 217 ILE B N 1
ATOM 4805 C CA . ILE B 1 217 ? -1.848 19.766 3.166 1 76.44 217 ILE B CA 1
ATOM 4806 C C . ILE B 1 217 ? -3.113 19.453 2.375 1 76.44 217 ILE B C 1
ATOM 4808 O O . ILE B 1 217 ? -3.25 18.344 1.84 1 76.44 217 ILE B O 1
ATOM 4812 N N . LEU B 1 218 ? -4.008 20.328 2.338 1 80.5 218 LEU B N 1
ATOM 4813 C CA . LEU B 1 218 ? -5.227 20.234 1.541 1 80.5 218 LEU B CA 1
ATOM 4814 C C . LEU B 1 218 ? -5.148 21.141 0.318 1 80.5 218 LEU B C 1
ATOM 4816 O O . LEU B 1 218 ? -4.547 22.219 0.375 1 80.5 218 LEU B O 1
ATOM 4820 N N . VAL B 1 219 ? -5.828 20.688 -0.74 1 80.44 219 VAL B N 1
ATOM 4821 C CA . VAL B 1 219 ? -5.895 21.484 -1.96 1 80.44 219 VAL B CA 1
ATOM 4822 C C . VAL B 1 219 ? -7.328 21.5 -2.486 1 80.44 219 VAL B C 1
ATOM 4824 O O . VAL B 1 219 ? -8.125 20.609 -2.172 1 80.44 219 VAL B O 1
ATOM 4827 N N . GLU B 1 220 ? -7.633 22.5 -3.146 1 82.25 220 GLU B N 1
ATOM 4828 C CA . GLU B 1 220 ? -8.93 22.656 -3.797 1 82.25 220 GLU B CA 1
ATOM 4829 C C . GLU B 1 220 ? -8.773 22.906 -5.293 1 82.25 220 GLU B C 1
ATOM 4831 O O . GLU B 1 220 ? -7.828 23.578 -5.719 1 82.25 220 GLU B O 1
ATOM 4836 N N . GLU B 1 221 ? -9.773 22.344 -5.992 1 77.69 221 GLU B N 1
ATOM 4837 C CA . GLU B 1 221 ? -9.75 22.516 -7.441 1 77.69 221 GLU B CA 1
ATOM 4838 C C . GLU B 1 221 ? -10.109 23.938 -7.836 1 77.69 221 GLU B C 1
ATOM 4840 O O . GLU B 1 221 ? -11.047 24.531 -7.289 1 77.69 221 GLU B O 1
ATOM 4845 N N . THR B 1 222 ? -9.312 24.609 -8.633 1 75.12 222 THR B N 1
ATOM 4846 C CA . THR B 1 222 ? -9.57 25.984 -9.047 1 75.12 222 THR B CA 1
ATOM 4847 C C . THR B 1 222 ? -10.109 26.031 -10.477 1 75.12 222 THR B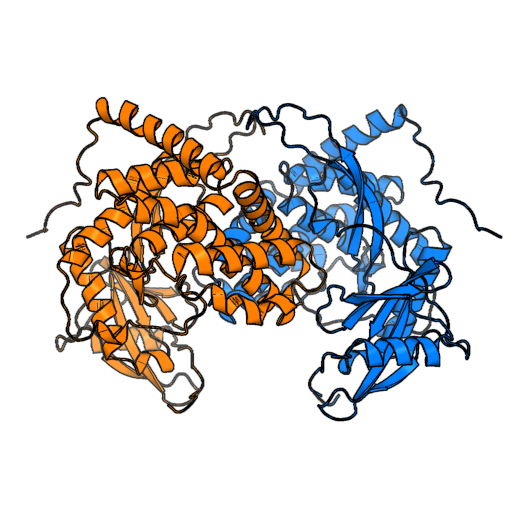 C 1
ATOM 4849 O O . THR B 1 222 ? -10.719 27.016 -10.891 1 75.12 222 THR B O 1
ATOM 4852 N N . GLY B 1 223 ? -9.945 25.094 -11.273 1 69.56 223 GLY B N 1
ATOM 4853 C CA . GLY B 1 223 ? -10.453 25.094 -12.633 1 69.56 223 GLY B CA 1
ATOM 4854 C C . GLY B 1 223 ? -9.844 24 -13.5 1 69.56 223 GLY B C 1
ATOM 4855 O O . GLY B 1 223 ? -8.883 23.344 -13.094 1 69.56 223 GLY B O 1
ATOM 4856 N N . PRO B 1 224 ? -10.57 23.703 -14.617 1 63.44 224 PRO B N 1
ATOM 4857 C CA . PRO B 1 224 ? -10.055 22.672 -15.523 1 63.44 224 PRO B CA 1
ATOM 4858 C C . PRO B 1 224 ? -8.766 23.094 -16.219 1 63.44 224 PRO B C 1
ATOM 4860 O O . PRO B 1 224 ? -8.516 24.297 -16.391 1 63.44 224 PRO B O 1
ATOM 4863 N N . ILE B 1 225 ? -7.742 22.219 -16.172 1 57.34 225 ILE B N 1
ATOM 4864 C CA . ILE B 1 225 ? -6.594 22.453 -17.031 1 57.34 225 ILE B CA 1
ATOM 4865 C C . ILE B 1 225 ? -7.004 22.281 -18.5 1 57.34 225 ILE B C 1
ATOM 4867 O O . ILE B 1 225 ? -7.641 21.281 -18.859 1 57.34 225 ILE B O 1
ATOM 4871 N N . PRO B 1 226 ? -7.078 23.359 -19.219 1 48.94 226 PRO B N 1
ATOM 4872 C CA . PRO B 1 226 ? -7.406 23.125 -20.625 1 48.94 226 PRO B CA 1
ATOM 4873 C C . PRO B 1 226 ? -6.742 21.875 -21.188 1 48.94 226 PRO B C 1
ATOM 4875 O O . PRO B 1 226 ? -5.633 21.516 -20.781 1 48.94 226 PRO B O 1
ATOM 4878 N N . ALA B 1 227 ? -7.535 21.016 -21.594 1 43.81 227 ALA B N 1
ATOM 4879 C CA . ALA B 1 227 ? -7.109 19.75 -22.203 1 43.81 227 ALA B CA 1
ATOM 4880 C C . ALA B 1 227 ? -5.816 19.938 -23 1 43.81 227 ALA B C 1
ATOM 4882 O O . ALA B 1 227 ? -5.785 20.688 -23.984 1 43.81 227 ALA B O 1
ATOM 4883 N N . VAL B 1 228 ? -4.699 20.203 -22.484 1 39.34 228 VAL B N 1
ATOM 4884 C CA . VAL B 1 228 ? -3.582 20.125 -23.422 1 39.34 228 VAL B CA 1
ATOM 4885 C C . VAL B 1 228 ? -3.396 18.672 -23.875 1 39.34 228 VAL B C 1
ATOM 4887 O O . VAL B 1 228 ? -3.59 17.75 -23.078 1 39.34 228 VAL B O 1
ATOM 4890 N N . GLN B 1 229 ? -3.488 18.359 -25.062 1 34.81 229 GLN B N 1
ATOM 4891 C CA . GLN B 1 229 ? -3.246 17.094 -25.734 1 34.81 229 GLN B CA 1
ATOM 4892 C C . GLN B 1 229 ? -2.043 16.375 -25.141 1 34.81 229 GLN B C 1
ATOM 4894 O O . GLN B 1 229 ? -0.949 16.938 -25.062 1 34.81 229 GLN B O 1
ATOM 4899 N N . SER B 1 230 ? -2.23 15.672 -24.156 1 37.28 230 SER B N 1
ATOM 4900 C CA . SER B 1 230 ? -1.055 14.922 -23.734 1 37.28 230 SER B CA 1
ATOM 4901 C C . SER B 1 230 ? -0.39 14.227 -24.922 1 37.28 230 SER B C 1
ATOM 4903 O O . SER B 1 230 ? -1.067 13.609 -25.75 1 37.28 230 SER B O 1
ATOM 4905 N N . SER B 1 231 ? 0.679 14.766 -25.328 1 36.12 231 SER B N 1
ATOM 4906 C CA . SER B 1 231 ? 1.403 14.172 -26.438 1 36.12 231 SER B CA 1
ATOM 4907 C C . SER B 1 231 ? 1.469 12.656 -26.312 1 36.12 231 SER B C 1
ATOM 4909 O O . SER B 1 231 ? 1.586 11.945 -27.312 1 36.12 231 SER B O 1
ATOM 4911 N N . GLU B 1 232 ? 1.617 12.234 -25.141 1 35.59 232 GLU B N 1
ATOM 4912 C CA . GLU B 1 232 ? 1.948 10.812 -25.047 1 35.59 232 GLU B CA 1
ATOM 4913 C C . GLU B 1 232 ? 0.711 9.945 -25.25 1 35.59 232 GLU B C 1
ATOM 4915 O O . GLU B 1 232 ? 0.777 8.906 -25.922 1 35.59 232 GLU B O 1
ATOM 4920 N N . THR B 1 233 ? -0.437 10.281 -24.516 1 38.44 233 THR B N 1
ATOM 4921 C CA . THR B 1 233 ? -1.581 9.391 -24.672 1 38.44 233 THR B CA 1
ATOM 4922 C C . THR B 1 233 ? -2.646 10.031 -25.562 1 38.44 233 THR B C 1
ATOM 4924 O O . THR B 1 233 ? -3.607 9.375 -25.969 1 38.44 233 THR B O 1
ATOM 4927 N N . GLY B 1 234 ? -2.463 11.219 -26.203 1 38.56 234 GLY B N 1
ATOM 4928 C CA . GLY B 1 234 ? -3.428 11.93 -27.031 1 38.56 234 GLY B CA 1
ATOM 4929 C C . GLY B 1 234 ? -4.699 12.297 -26.281 1 38.56 234 GLY B C 1
ATOM 4930 O O . GLY B 1 234 ? -5.598 12.922 -26.844 1 38.56 234 GLY B O 1
ATOM 4931 N N . GLU B 1 235 ? -5.121 11.477 -25.422 1 38.22 235 GLU B N 1
ATOM 4932 C CA . GLU B 1 235 ? -6.41 11.766 -24.812 1 38.22 235 GLU B CA 1
ATOM 4933 C C . GLU B 1 235 ? -6.305 12.914 -23.812 1 38.22 235 GLU B C 1
ATOM 4935 O O . GLU B 1 235 ? -5.273 13.086 -23.156 1 38.22 235 GLU B O 1
ATOM 4940 N N . PRO B 1 236 ? -7.121 13.914 -24.016 1 40.59 236 PRO B N 1
ATOM 4941 C CA . PRO B 1 236 ? -7.184 15.039 -23.078 1 40.59 236 PRO B CA 1
ATOM 4942 C C . PRO B 1 236 ? -7.172 14.594 -21.625 1 40.59 236 PRO B C 1
ATOM 4944 O O . PRO B 1 236 ? -7.926 13.695 -21.25 1 40.59 236 PRO B O 1
ATOM 4947 N N . ALA B 1 237 ? -6.203 14.297 -21.078 1 44.72 237 ALA B N 1
ATOM 4948 C CA . ALA B 1 237 ? -6.328 14.07 -19.641 1 44.72 237 ALA B CA 1
ATOM 4949 C C . ALA B 1 237 ? -6.848 15.32 -18.922 1 44.72 237 ALA B C 1
ATOM 4951 O O . ALA B 1 237 ? -6.242 16.391 -19.016 1 44.72 237 ALA B O 1
ATOM 4952 N N . ALA B 1 238 ? -8.109 15.57 -18.75 1 45.75 238 ALA B N 1
ATOM 4953 C CA . ALA B 1 238 ? -8.68 16.672 -17.984 1 45.75 238 ALA B CA 1
ATOM 4954 C C . ALA B 1 238 ? -7.969 16.844 -16.641 1 45.75 238 ALA B C 1
ATOM 4956 O O . ALA B 1 238 ? -7.922 15.906 -15.836 1 45.75 238 ALA B O 1
ATOM 4957 N N . GLY B 1 239 ? -6.789 17.531 -16.688 1 57.31 239 GLY B N 1
ATOM 4958 C CA . GLY B 1 239 ? -6.191 17.844 -15.398 1 57.31 239 GLY B CA 1
ATOM 4959 C C . GLY B 1 239 ? -6.742 19.125 -14.789 1 57.31 239 GLY B C 1
ATOM 4960 O O . GLY B 1 239 ? -7.535 19.828 -15.422 1 57.31 239 GLY B O 1
ATOM 4961 N N . SER B 1 240 ? -7.047 19.219 -13.516 1 63.41 240 SER B N 1
ATOM 4962 C CA . SER B 1 240 ? -7.508 20.391 -12.789 1 63.41 240 SER B CA 1
ATOM 4963 C C . SER B 1 240 ? -6.34 21.141 -12.141 1 63.41 240 SER B C 1
ATOM 4965 O O . SER B 1 240 ? -5.332 20.516 -11.781 1 63.41 240 SER B O 1
ATOM 4967 N N . HIS B 1 241 ? -6.523 22.375 -12.227 1 75.44 241 HIS B N 1
ATOM 4968 C CA . HIS B 1 241 ? -5.633 23.203 -11.414 1 75.44 241 HIS B CA 1
ATOM 4969 C C . HIS B 1 241 ? -6.059 23.203 -9.953 1 75.44 241 HIS B C 1
ATOM 4971 O O . HIS B 1 241 ? -7.254 23.172 -9.648 1 75.44 241 HIS B O 1
ATOM 4977 N N . TYR B 1 242 ? -5.039 23.062 -9.133 1 78.44 242 TYR B N 1
ATOM 4978 C CA . TYR B 1 242 ? -5.316 23.047 -7.699 1 78.44 242 TYR B CA 1
ATOM 4979 C C . TYR B 1 242 ? -4.57 24.156 -6.98 1 78.44 242 TYR B C 1
ATOM 4981 O O . TYR B 1 242 ? -3.52 24.609 -7.441 1 78.44 242 TYR B O 1
ATOM 4989 N N . LYS B 1 243 ? -5.199 24.641 -5.961 1 83.12 243 LYS B N 1
ATOM 4990 C CA . LYS B 1 243 ? -4.562 25.594 -5.051 1 83.12 243 LYS B CA 1
ATOM 4991 C C . LYS B 1 243 ? -4.57 25.062 -3.617 1 83.12 243 LYS B C 1
ATOM 4993 O O . LYS B 1 243 ? -5.445 24.281 -3.242 1 83.12 243 LYS B O 1
ATOM 4998 N N . LEU B 1 244 ? -3.59 25.438 -2.898 1 86.19 244 LEU B N 1
ATOM 4999 C CA . LEU B 1 244 ? -3.541 25.062 -1.489 1 86.19 244 LEU B CA 1
ATOM 5000 C C . LEU B 1 244 ? -4.73 25.641 -0.731 1 86.19 244 LEU B C 1
ATOM 5002 O O . LEU B 1 244 ? -5.078 26.812 -0.911 1 86.19 244 LEU B O 1
ATOM 5006 N N . SER B 1 245 ? -5.391 24.797 0.03 1 86.56 245 SER B N 1
ATOM 5007 C CA . SER B 1 245 ? -6.605 25.266 0.687 1 86.56 245 SER B CA 1
ATOM 5008 C C . SER B 1 245 ? -6.492 25.156 2.203 1 86.56 245 SER B C 1
ATOM 5010 O O . SER B 1 245 ? -7.262 25.781 2.936 1 86.56 245 SER B O 1
ATOM 5012 N N . GLY B 1 246 ? -5.602 24.406 2.609 1 88.44 246 GLY B N 1
ATOM 5013 C CA . GLY B 1 246 ? -5.512 24.297 4.055 1 88.44 246 GLY B CA 1
ATOM 5014 C C . GLY B 1 246 ? -4.434 23.344 4.52 1 88.44 246 GLY B C 1
ATOM 5015 O O . GLY B 1 246 ? -3.852 22.609 3.713 1 88.44 246 GLY B O 1
ATOM 5016 N N . VAL B 1 247 ? -4.113 23.406 5.793 1 88.81 247 VAL B N 1
ATOM 5017 C CA . VAL B 1 247 ? -3.189 22.516 6.484 1 88.81 247 VAL B CA 1
ATOM 5018 C C . VAL B 1 247 ? -3.912 21.812 7.637 1 88.81 247 VAL B C 1
ATOM 5020 O O . VAL B 1 247 ? -4.551 22.469 8.461 1 88.81 247 VAL B O 1
ATOM 5023 N N . LEU B 1 248 ? -3.801 20.469 7.543 1 85.06 248 LEU B N 1
ATOM 5024 C CA . LEU B 1 248 ? -4.566 19.688 8.5 1 85.06 248 LEU B CA 1
ATOM 5025 C C . LEU B 1 248 ? -3.662 18.703 9.242 1 85.06 248 LEU B C 1
ATOM 5027 O O . LEU B 1 248 ? -2.506 18.5 8.859 1 85.06 248 LEU B O 1
ATOM 5031 N N . ASP B 1 249 ? -4.164 18.188 10.344 1 76.75 249 ASP B N 1
ATOM 5032 C CA . ASP B 1 249 ? -3.66 17.031 11.094 1 76.75 249 ASP B CA 1
ATOM 5033 C C . ASP B 1 249 ? -2.373 17.391 11.836 1 76.75 249 ASP B C 1
ATOM 5035 O O . ASP B 1 249 ? -1.284 16.969 11.438 1 76.75 249 ASP B O 1
ATOM 5039 N N . PHE B 1 250 ? -2.473 17.953 12.875 1 84.75 250 PHE B N 1
ATOM 5040 C CA . PHE B 1 250 ? -1.356 18.328 13.742 1 84.75 250 PHE B CA 1
ATOM 5041 C C . PHE B 1 250 ? -1.144 17.266 14.828 1 84.75 250 PHE B C 1
ATOM 5043 O O . PHE B 1 250 ? -0.349 17.469 15.75 1 84.75 250 PHE B O 1
ATOM 5050 N N . ASN B 1 251 ? -1.849 16.156 14.602 1 78.38 251 ASN B N 1
ATOM 5051 C CA . ASN B 1 251 ? -1.818 15.125 15.641 1 78.38 251 ASN B CA 1
ATOM 5052 C C . ASN B 1 251 ? -0.471 14.406 15.68 1 78.38 251 ASN B C 1
ATOM 5054 O O . ASN B 1 251 ? -0.107 13.812 16.688 1 78.38 251 ASN B O 1
ATOM 5058 N N . ASP B 1 252 ? 0.22 14.484 14.617 1 78.44 252 ASP B N 1
ATOM 5059 C CA . ASP B 1 252 ? 1.497 13.781 14.57 1 78.44 252 ASP B CA 1
ATOM 5060 C C . ASP B 1 252 ? 2.668 14.758 14.656 1 78.44 252 ASP B C 1
ATOM 5062 O O . ASP B 1 252 ? 3.805 14.398 14.344 1 78.44 252 ASP B O 1
ATOM 5066 N N . MET B 1 253 ? 2.316 15.867 15.016 1 86.62 253 MET B N 1
ATOM 5067 C CA . MET B 1 253 ? 3.354 16.891 15.109 1 86.62 253 MET B CA 1
ATOM 5068 C C . MET B 1 253 ? 4.422 16.5 16.125 1 86.62 253 MET B C 1
ATOM 5070 O O . MET B 1 253 ? 4.105 16 17.203 1 86.62 253 MET B O 1
ATOM 5074 N N . MET B 1 254 ? 5.629 16.641 15.742 1 87 254 MET B N 1
ATOM 5075 C CA . MET B 1 254 ? 6.758 16.312 16.609 1 87 254 MET B CA 1
ATOM 5076 C C . MET B 1 254 ? 7.906 17.297 16.375 1 87 254 MET B C 1
ATOM 5078 O O . MET B 1 254 ? 7.914 18.031 15.398 1 87 254 MET B O 1
ATOM 5082 N N . GLN B 1 255 ? 8.734 17.344 17.359 1 87.38 255 GLN B N 1
ATOM 5083 C CA . GLN B 1 255 ? 9.945 18.141 17.188 1 87.38 255 GLN B CA 1
ATOM 5084 C C . GLN B 1 255 ? 10.883 17.516 16.156 1 87.38 255 GLN B C 1
ATOM 5086 O O . GLN B 1 255 ? 11.133 16.297 16.203 1 87.38 255 GLN B O 1
ATOM 5091 N N . GLY B 1 256 ? 11.336 18.328 15.242 1 90.5 256 GLY B N 1
ATOM 5092 C CA . GLY B 1 256 ? 12.258 17.906 14.188 1 90.5 256 GLY B CA 1
ATOM 5093 C C . GLY B 1 256 ? 13.023 19.062 13.578 1 90.5 256 GLY B C 1
ATOM 5094 O O . GLY B 1 256 ? 13.422 20 14.281 1 90.5 256 GLY B O 1
ATOM 5095 N N . TYR B 1 257 ? 13.375 18.906 12.359 1 93.38 257 TYR B N 1
ATOM 5096 C CA . TYR B 1 257 ? 14.164 19.922 11.656 1 93.38 257 TYR B CA 1
ATOM 5097 C C . TYR B 1 257 ? 13.461 20.375 10.383 1 93.38 257 TYR B C 1
ATOM 5099 O O . TYR B 1 257 ? 12.672 19.625 9.805 1 93.38 257 TYR B O 1
ATOM 5107 N N . CYS B 1 258 ? 13.703 21.578 9.977 1 93.69 258 CYS B N 1
ATOM 5108 C CA . CYS B 1 258 ? 13.023 22.172 8.828 1 93.69 258 CYS B CA 1
ATOM 5109 C C . CYS B 1 258 ? 13.211 21.297 7.586 1 93.69 258 CYS B C 1
ATOM 5111 O O . CYS B 1 258 ? 12.273 21.125 6.797 1 93.69 258 CYS B O 1
ATOM 5113 N N . VAL B 1 259 ? 14.359 20.672 7.461 1 96.44 259 VAL B N 1
ATOM 5114 C CA . VAL B 1 259 ? 14.688 19.906 6.258 1 96.44 259 VAL B CA 1
ATOM 5115 C C . VAL B 1 259 ? 13.859 18.625 6.211 1 96.44 259 VAL B C 1
ATOM 5117 O O . VAL B 1 259 ? 13.719 18.016 5.148 1 96.44 259 VAL B O 1
ATOM 5120 N N . TYR B 1 260 ? 13.266 18.234 7.34 1 95.5 260 TYR B N 1
ATOM 5121 C CA . TYR B 1 260 ? 12.43 17.031 7.348 1 95.5 260 TYR B CA 1
ATOM 5122 C C . TYR B 1 260 ? 11.156 17.25 6.539 1 95.5 260 TYR B C 1
ATOM 5124 O O . TYR B 1 260 ? 10.789 16.422 5.707 1 95.5 260 TYR B O 1
ATOM 5132 N N . ASP B 1 261 ? 10.508 18.375 6.762 1 93.69 261 ASP B N 1
ATOM 5133 C CA . ASP B 1 261 ? 9.281 18.672 6.031 1 93.69 261 ASP B CA 1
ATOM 5134 C C . ASP B 1 261 ? 9.555 18.797 4.531 1 93.69 261 ASP B C 1
ATOM 5136 O O . ASP B 1 261 ? 8.75 18.344 3.713 1 93.69 261 ASP B O 1
ATOM 5140 N N . ILE B 1 262 ? 10.656 19.391 4.223 1 95.94 262 ILE B N 1
ATOM 5141 C CA . ILE B 1 262 ? 11.039 19.562 2.824 1 95.94 262 ILE B CA 1
ATOM 5142 C C . ILE B 1 262 ? 11.266 18.203 2.18 1 95.94 262 ILE B C 1
ATOM 5144 O O . ILE B 1 262 ? 10.719 17.906 1.111 1 95.94 262 ILE B O 1
ATOM 5148 N N . ALA B 1 263 ? 12.047 17.406 2.855 1 97.31 263 ALA B N 1
ATOM 5149 C CA . ALA B 1 263 ? 12.391 16.078 2.324 1 97.31 263 ALA B CA 1
ATOM 5150 C C . ALA B 1 263 ? 11.148 15.211 2.174 1 97.31 263 ALA B C 1
ATOM 5152 O O . ALA B 1 263 ? 11 14.5 1.177 1 97.31 263 ALA B O 1
ATOM 5153 N N . MET B 1 264 ? 10.312 15.234 3.139 1 94.44 264 MET B N 1
ATOM 5154 C CA . MET B 1 264 ? 9.094 14.43 3.094 1 94.44 264 MET B CA 1
ATOM 5155 C C . MET B 1 264 ? 8.18 14.898 1.968 1 94.44 264 MET B C 1
ATOM 5157 O O . MET B 1 264 ? 7.621 14.078 1.233 1 94.44 264 MET B O 1
ATOM 5161 N N . ALA B 1 265 ? 7.988 16.172 1.854 1 92.94 265 ALA B N 1
ATOM 5162 C CA . ALA B 1 265 ? 7.18 16.703 0.763 1 92.94 265 ALA B CA 1
ATOM 5163 C C . ALA B 1 265 ? 7.719 16.25 -0.592 1 92.94 265 ALA B C 1
ATOM 5165 O O . ALA B 1 265 ? 6.949 15.828 -1.463 1 92.94 265 ALA B O 1
ATOM 5166 N N . ILE B 1 266 ? 9.031 16.375 -0.761 1 96.5 266 ILE B N 1
ATOM 5167 C CA . ILE B 1 266 ? 9.664 15.977 -2.016 1 96.5 266 ILE B CA 1
ATOM 5168 C C . ILE B 1 266 ? 9.398 14.492 -2.281 1 96.5 266 ILE B C 1
ATOM 5170 O O . ILE B 1 266 ? 8.961 14.125 -3.371 1 96.5 266 ILE B O 1
ATOM 5174 N N . MET B 1 267 ? 9.648 13.695 -1.312 1 96.31 267 MET B N 1
ATOM 5175 C CA . MET B 1 267 ? 9.531 12.25 -1.485 1 96.31 267 MET B CA 1
ATOM 5176 C C . MET B 1 267 ? 8.125 11.867 -1.923 1 96.31 267 MET B C 1
ATOM 5178 O O . MET B 1 267 ? 7.949 11.141 -2.9 1 96.31 267 MET B O 1
ATOM 5182 N N . TYR B 1 268 ? 7.113 12.398 -1.268 1 91.38 268 TYR B N 1
ATOM 5183 C CA . TYR B 1 268 ? 5.742 12 -1.564 1 91.38 268 TYR B CA 1
ATOM 5184 C C . TYR B 1 268 ? 5.301 12.531 -2.924 1 91.38 268 TYR B C 1
ATOM 5186 O O . TYR B 1 268 ? 4.594 11.844 -3.664 1 91.38 268 TYR B O 1
ATOM 5194 N N . MET B 1 269 ? 5.762 13.664 -3.234 1 91.81 269 MET B N 1
ATOM 5195 C CA . MET B 1 269 ? 5.375 14.242 -4.52 1 91.81 269 MET B CA 1
ATOM 5196 C C . MET B 1 269 ? 6.137 13.578 -5.664 1 91.81 269 MET B C 1
ATOM 5198 O O . MET B 1 269 ? 5.641 13.523 -6.793 1 91.81 269 MET B O 1
ATOM 5202 N N . MET B 1 270 ? 7.312 13.078 -5.398 1 93.94 270 MET B N 1
ATOM 5203 C CA . MET B 1 270 ? 8.047 12.312 -6.406 1 93.94 270 MET B CA 1
ATOM 5204 C C . MET B 1 270 ? 7.262 11.078 -6.832 1 93.94 270 MET B C 1
ATOM 5206 O O . MET B 1 270 ? 7.281 10.695 -8.008 1 93.94 270 MET B O 1
ATOM 5210 N N . ILE B 1 271 ? 6.609 10.453 -5.938 1 90.62 271 ILE B N 1
ATOM 5211 C CA . ILE B 1 271 ? 5.875 9.227 -6.215 1 90.62 271 ILE B CA 1
ATOM 5212 C C . ILE B 1 271 ? 4.785 9.5 -7.246 1 90.62 271 ILE B C 1
ATOM 5214 O O . ILE B 1 271 ? 4.566 8.695 -8.156 1 90.62 271 ILE B O 1
ATOM 5218 N N . GLU B 1 272 ? 4.172 10.633 -7.199 1 82 272 GLU B N 1
ATOM 5219 C CA . GLU B 1 272 ? 2.998 10.922 -8.016 1 82 272 GLU B CA 1
ATOM 5220 C C . GLU B 1 272 ? 3.387 11.633 -9.305 1 82 272 GLU B C 1
ATOM 5222 O O . GLU B 1 272 ? 2.611 11.664 -10.266 1 82 272 GLU B O 1
ATOM 5227 N N . SER B 1 273 ? 4.52 12.086 -9.344 1 86.88 273 SER B N 1
ATOM 5228 C CA . SER B 1 273 ? 4.91 12.977 -10.43 1 86.88 273 SER B CA 1
ATOM 5229 C C . SER B 1 273 ? 5.34 12.195 -11.664 1 86.88 273 SER B C 1
ATOM 5231 O O . SER B 1 273 ? 5.93 11.117 -11.547 1 86.88 273 SER B O 1
ATOM 5233 N N . SER B 1 274 ? 5.031 12.742 -12.781 1 82.94 274 SER B N 1
ATOM 5234 C CA . SER B 1 274 ? 5.539 12.195 -14.039 1 82.94 274 SER B CA 1
ATOM 5235 C C . SER B 1 274 ? 6.988 12.609 -14.273 1 82.94 274 SER B C 1
ATOM 5237 O O . SER B 1 274 ? 7.68 12.016 -15.102 1 82.94 274 SER B O 1
ATOM 5239 N N . ARG B 1 275 ? 7.484 13.648 -13.57 1 89.69 275 ARG B N 1
ATOM 5240 C CA . ARG B 1 275 ? 8.875 14.094 -13.578 1 89.69 275 ARG B CA 1
ATOM 5241 C C . ARG B 1 275 ? 9.453 14.109 -12.172 1 89.69 275 ARG B C 1
ATOM 5243 O O . ARG B 1 275 ? 9.812 15.172 -11.656 1 89.69 275 ARG B O 1
ATOM 5250 N N . PRO B 1 276 ? 9.617 12.945 -11.664 1 94.19 276 PRO B N 1
ATOM 5251 C CA . PRO B 1 276 ? 9.93 12.836 -10.242 1 94.19 276 PRO B CA 1
ATOM 5252 C C . PRO B 1 276 ? 11.242 13.523 -9.867 1 94.19 276 PRO B C 1
ATOM 5254 O O . PRO B 1 276 ? 11.359 14.078 -8.773 1 94.19 276 PRO B O 1
ATOM 5257 N N . MET B 1 277 ? 12.203 13.617 -10.75 1 96.62 277 MET B N 1
ATOM 5258 C CA . MET B 1 277 ? 13.523 14.141 -10.406 1 96.62 277 MET B CA 1
ATOM 5259 C C . MET B 1 277 ? 13.516 15.664 -10.352 1 96.62 277 MET B C 1
ATOM 5261 O O . MET B 1 277 ? 14.43 16.281 -9.805 1 96.62 277 MET B O 1
ATOM 5265 N N . ASP B 1 278 ? 12.445 16.25 -10.898 1 96.19 278 ASP B N 1
ATOM 5266 C CA . ASP B 1 278 ? 12.344 17.703 -10.914 1 96.19 278 ASP B CA 1
ATOM 5267 C C . ASP B 1 278 ? 11.695 18.219 -9.633 1 96.19 278 ASP B C 1
ATOM 5269 O O . ASP B 1 278 ? 11.805 19.406 -9.305 1 96.19 278 ASP B O 1
ATOM 5273 N N . VAL B 1 279 ? 11.016 17.438 -8.953 1 96.06 279 VAL B N 1
ATOM 5274 C CA . VAL B 1 279 ? 10.109 17.812 -7.871 1 96.06 279 VAL B CA 1
ATOM 5275 C C . VAL B 1 279 ? 10.875 18.609 -6.809 1 96.06 279 VAL B C 1
ATOM 5277 O O . VAL B 1 279 ? 10.406 19.641 -6.34 1 96.06 279 VAL B O 1
ATOM 5280 N N . GLY B 1 280 ? 12.031 18.094 -6.457 1 97.88 280 GLY B N 1
ATOM 5281 C CA . GLY B 1 280 ? 12.82 18.734 -5.426 1 97.88 280 GLY B CA 1
ATOM 5282 C C . GLY B 1 280 ? 13.203 20.172 -5.777 1 97.88 280 GLY B C 1
ATOM 5283 O O . GLY B 1 280 ? 13.242 21.031 -4.906 1 97.88 280 GLY B O 1
ATOM 5284 N N . GLY B 1 281 ? 13.461 20.375 -7.023 1 97.94 281 GLY B N 1
ATOM 5285 C CA . GLY B 1 281 ? 13.812 21.719 -7.457 1 97.94 281 GLY B CA 1
ATOM 5286 C C . GLY B 1 281 ? 12.695 22.719 -7.258 1 97.94 281 GLY B C 1
ATOM 5287 O O . GLY B 1 281 ? 12.938 23.844 -6.809 1 97.94 281 GLY B O 1
ATOM 5288 N N . HIS B 1 282 ? 11.5 22.344 -7.562 1 97 282 HIS B N 1
ATOM 5289 C CA . HIS B 1 282 ? 10.352 23.219 -7.402 1 97 282 HIS B CA 1
ATOM 5290 C C . HIS B 1 282 ? 10.102 23.531 -5.93 1 97 282 HIS B C 1
ATOM 5292 O O . HIS B 1 282 ? 9.891 24.688 -5.566 1 97 282 HIS B O 1
ATOM 5298 N N . ILE B 1 283 ? 10.125 22.5 -5.102 1 96.69 283 ILE B N 1
ATOM 5299 C CA . ILE B 1 283 ? 9.805 22.641 -3.684 1 96.69 283 ILE B CA 1
ATOM 5300 C C . ILE B 1 283 ? 10.875 23.469 -2.992 1 96.69 283 ILE B C 1
ATOM 5302 O O . ILE B 1 283 ? 10.562 24.375 -2.203 1 96.69 283 ILE B O 1
ATOM 5306 N N . MET B 1 284 ? 12.117 23.172 -3.32 1 97.56 284 MET B N 1
ATOM 5307 C CA . MET B 1 284 ? 13.211 23.938 -2.721 1 97.56 284 MET B CA 1
ATOM 5308 C C . MET B 1 284 ? 13.156 25.406 -3.133 1 97.56 284 MET B C 1
ATOM 5310 O O . MET B 1 284 ? 13.414 26.297 -2.322 1 97.56 284 MET B O 1
ATOM 5314 N N . ALA B 1 285 ? 12.828 25.609 -4.379 1 97.31 285 ALA B N 1
ATOM 5315 C CA . ALA B 1 285 ? 12.672 26.984 -4.844 1 97.31 285 ALA B CA 1
ATOM 5316 C C . ALA B 1 285 ? 11.578 27.719 -4.066 1 97.31 285 ALA B C 1
ATOM 5318 O O . ALA B 1 285 ? 11.758 28.859 -3.648 1 97.31 285 ALA B O 1
ATOM 5319 N N . GLY B 1 286 ? 10.461 27.109 -3.922 1 96.5 286 GLY B N 1
ATOM 5320 C CA . GLY B 1 286 ? 9.375 27.688 -3.139 1 96.5 286 GLY B CA 1
ATOM 5321 C C . GLY B 1 286 ? 9.766 27.969 -1.698 1 96.5 286 GLY B C 1
ATOM 5322 O O . GLY B 1 286 ? 9.492 29.047 -1.176 1 96.5 286 GLY B O 1
ATOM 5323 N N . TYR B 1 287 ? 10.375 27 -1.102 1 96.69 287 TYR B N 1
ATOM 5324 C CA . TYR B 1 287 ? 10.781 27.156 0.291 1 96.69 287 TYR B CA 1
ATOM 5325 C C . TYR B 1 287 ? 11.75 28.328 0.452 1 96.69 287 TYR B C 1
ATOM 5327 O O . TYR B 1 287 ? 11.555 29.188 1.314 1 96.69 287 TYR B O 1
ATOM 5335 N N . GLU B 1 288 ? 12.742 28.391 -0.385 1 96.75 288 GLU B N 1
ATOM 5336 C CA . GLU B 1 288 ? 13.812 29.375 -0.252 1 96.75 288 GLU B CA 1
ATOM 5337 C C . GLU B 1 288 ? 13.328 30.766 -0.66 1 96.75 288 GLU B C 1
ATOM 5339 O O . GLU B 1 288 ? 14 31.766 -0.389 1 96.75 288 GLU B O 1
ATOM 5344 N N . SER B 1 289 ? 12.227 30.828 -1.301 1 95.88 289 SER B N 1
ATOM 5345 C CA . SER B 1 289 ? 11.641 32.125 -1.602 1 95.88 289 SER B CA 1
ATOM 5346 C C . SER B 1 289 ? 11.188 32.844 -0.331 1 95.88 289 SER B C 1
ATOM 5348 O O . SER B 1 289 ? 11 34.062 -0.327 1 95.88 289 SER B O 1
ATOM 5350 N N . VAL B 1 290 ? 11.062 32.125 0.725 1 94.25 290 VAL B N 1
ATOM 5351 C CA . VAL B 1 290 ? 10.586 32.688 1.99 1 94.25 290 VAL B CA 1
ATOM 5352 C C . VAL B 1 290 ? 11.703 32.625 3.031 1 94.25 290 VAL B C 1
ATOM 5354 O O . VAL B 1 290 ? 11.945 33.594 3.744 1 94.25 290 VAL B O 1
ATOM 5357 N N . ARG B 1 291 ? 12.352 31.484 3.088 1 94 291 ARG B N 1
ATOM 5358 C CA . ARG B 1 291 ? 13.406 31.266 4.062 1 94 291 ARG B CA 1
ATOM 5359 C C . ARG B 1 291 ? 14.625 30.609 3.408 1 94 291 ARG B C 1
ATOM 5361 O O . ARG B 1 291 ? 14.523 29.531 2.834 1 94 291 ARG B O 1
ATOM 5368 N N . PRO B 1 292 ? 15.703 31.25 3.57 1 95.44 292 PRO B N 1
ATOM 5369 C CA . PRO B 1 292 ? 16.906 30.656 2.996 1 95.44 292 PRO B CA 1
ATOM 5370 C C . PRO B 1 292 ? 17.375 29.422 3.768 1 95.44 292 PRO B C 1
ATOM 5372 O O . PRO B 1 292 ? 17.234 29.359 4.988 1 95.44 292 PRO B O 1
ATOM 5375 N N . LEU B 1 293 ? 17.953 28.469 3.104 1 95.94 293 LEU B N 1
ATOM 5376 C CA . LEU B 1 293 ? 18.578 27.297 3.707 1 95.94 293 LEU B CA 1
ATOM 5377 C C . LEU B 1 293 ? 20.094 27.453 3.771 1 95.94 293 LEU B C 1
ATOM 5379 O O . LEU B 1 293 ? 20.703 28.016 2.857 1 95.94 293 LEU B O 1
ATOM 5383 N N . THR B 1 294 ? 20.641 26.984 4.859 1 96.25 294 THR B N 1
ATOM 5384 C CA . THR B 1 294 ? 22.094 26.938 4.93 1 96.25 294 THR B CA 1
ATOM 5385 C C . THR B 1 294 ? 22.656 25.875 3.967 1 96.25 294 THR B C 1
ATOM 5387 O O . THR B 1 294 ? 21.906 25.047 3.451 1 96.25 294 THR B O 1
ATOM 5390 N N . GLU B 1 295 ? 23.922 25.938 3.783 1 95.44 295 GLU B N 1
ATOM 5391 C CA . GLU B 1 295 ? 24.578 24.953 2.924 1 95.44 295 GLU B CA 1
ATOM 5392 C C . GLU B 1 295 ? 24.422 23.547 3.488 1 95.44 295 GLU B C 1
ATOM 5394 O O . GLU B 1 295 ? 24.219 22.594 2.736 1 95.44 295 GLU B O 1
ATOM 5399 N N . ASP B 1 296 ? 24.547 23.453 4.789 1 96.44 296 ASP B N 1
ATOM 5400 C CA . ASP B 1 296 ? 24.391 22.156 5.441 1 96.44 296 ASP B CA 1
ATOM 5401 C C . ASP B 1 296 ? 22.969 21.609 5.266 1 96.44 296 ASP B C 1
ATOM 5403 O O . ASP B 1 296 ? 22.781 20.422 5.012 1 96.44 296 ASP B O 1
ATOM 5407 N N . GLU B 1 297 ? 22.016 22.469 5.387 1 96.94 297 GLU B N 1
ATOM 5408 C CA . GLU B 1 297 ? 20.609 22.094 5.227 1 96.94 297 GLU B CA 1
ATOM 5409 C C . GLU B 1 297 ? 20.328 21.656 3.791 1 96.94 297 GLU B C 1
ATOM 5411 O O . GLU B 1 297 ? 19.719 20.594 3.566 1 96.94 297 GLU B O 1
ATOM 5416 N N . ARG B 1 298 ? 20.812 22.422 2.898 1 95.94 298 ARG B N 1
ATOM 5417 C CA . ARG B 1 298 ? 20.625 22.094 1.487 1 95.94 298 ARG B CA 1
ATOM 5418 C C . ARG B 1 298 ? 21.25 20.75 1.154 1 95.94 298 ARG B C 1
ATOM 5420 O O . ARG B 1 298 ? 20.672 19.969 0.386 1 95.94 298 ARG B O 1
ATOM 5427 N N . GLY B 1 299 ? 22.375 20.578 1.655 1 95.38 299 GLY B N 1
ATOM 5428 C CA . GLY B 1 299 ? 23.109 19.344 1.387 1 95.38 299 GLY B CA 1
ATOM 5429 C C . GLY B 1 299 ? 22.453 18.125 2.006 1 95.38 299 GLY B C 1
ATOM 5430 O O . GLY B 1 299 ? 22.625 17 1.516 1 95.38 299 GLY B O 1
ATOM 5431 N N . ALA B 1 300 ? 21.703 18.297 3.047 1 97.88 300 ALA B N 1
ATOM 5432 C CA . ALA B 1 300 ? 21.094 17.188 3.793 1 97.88 300 ALA B CA 1
ATOM 5433 C C . ALA B 1 300 ? 19.828 16.688 3.105 1 97.88 300 ALA B C 1
ATOM 5435 O O . ALA B 1 300 ? 19.438 15.531 3.293 1 97.88 300 ALA B O 1
ATOM 5436 N N . VAL B 1 301 ? 19.188 17.531 2.26 1 98.25 301 VAL B N 1
ATOM 5437 C CA . VAL B 1 301 ? 17.859 17.25 1.718 1 98.25 301 VAL B CA 1
ATOM 5438 C C . VAL B 1 301 ? 17.906 15.969 0.893 1 98.25 301 VAL B C 1
ATOM 5440 O O . VAL B 1 301 ? 17.016 15.117 1.008 1 98.25 301 VAL B O 1
ATOM 5443 N N . TYR B 1 302 ? 18.953 15.773 0.11 1 98.38 302 TYR B N 1
ATOM 5444 C CA . TYR B 1 302 ? 19.109 14.594 -0.737 1 98.38 302 TYR B CA 1
ATOM 5445 C C . TYR B 1 302 ? 19.062 13.32 0.094 1 98.38 302 TYR B C 1
ATOM 5447 O O . TYR B 1 302 ? 18.312 12.391 -0.213 1 98.38 302 TYR B O 1
ATOM 5455 N N . TRP B 1 303 ? 19.844 13.289 1.155 1 98.5 303 TRP B N 1
ATOM 5456 C CA . TRP B 1 303 ? 19.953 12.102 2.004 1 98.5 303 TRP B CA 1
ATOM 5457 C C . TRP B 1 303 ? 18.641 11.844 2.742 1 98.5 303 TRP B C 1
ATOM 5459 O O . TRP B 1 303 ? 18.25 10.688 2.939 1 98.5 303 TRP B O 1
ATOM 5469 N N . LEU B 1 304 ? 18 12.914 3.092 1 98.5 304 LEU B N 1
ATOM 5470 C CA . LEU B 1 304 ? 16.766 12.789 3.859 1 98.5 304 LEU B CA 1
ATOM 5471 C C . LEU B 1 304 ? 15.609 12.32 2.975 1 98.5 304 LEU B C 1
ATOM 5473 O O . LEU B 1 304 ? 14.727 11.594 3.432 1 98.5 304 LEU B O 1
ATOM 5477 N N . VAL B 1 305 ? 15.602 12.734 1.702 1 98.56 305 VAL B N 1
ATOM 5478 C CA . VAL B 1 305 ? 14.617 12.227 0.758 1 98.56 305 VAL B CA 1
ATOM 5479 C C . VAL B 1 305 ? 14.789 10.719 0.589 1 98.56 305 VAL B C 1
ATOM 5481 O O . VAL B 1 305 ? 13.82 9.961 0.672 1 98.56 305 VAL B O 1
ATOM 5484 N N . ALA B 1 306 ? 16.016 10.305 0.403 1 98.75 306 ALA B N 1
ATOM 5485 C CA . ALA B 1 306 ? 16.297 8.883 0.285 1 98.75 306 ALA B CA 1
ATOM 5486 C C . ALA B 1 306 ? 15.898 8.133 1.555 1 98.75 306 ALA B C 1
ATOM 5488 O O . ALA B 1 306 ? 15.383 7.016 1.487 1 98.75 306 ALA B O 1
ATOM 5489 N N . SER B 1 307 ? 16.141 8.773 2.67 1 98.56 307 SER B N 1
ATOM 5490 C CA . SER B 1 307 ? 15.797 8.188 3.959 1 98.56 307 SER B CA 1
ATOM 5491 C C . SER B 1 307 ? 14.297 7.957 4.086 1 98.56 307 SER B C 1
ATOM 5493 O O . SER B 1 307 ? 13.859 6.895 4.523 1 98.56 307 SER B O 1
ATOM 5495 N N . ARG B 1 308 ? 13.516 8.922 3.688 1 97.5 308 ARG B N 1
ATOM 5496 C CA . ARG B 1 308 ? 12.07 8.797 3.779 1 97.5 308 ARG B CA 1
ATOM 5497 C C . ARG B 1 308 ? 11.555 7.73 2.816 1 97.5 308 ARG B C 1
ATOM 5499 O O . ARG B 1 308 ? 10.625 6.984 3.145 1 97.5 308 ARG B O 1
ATOM 5506 N N . PHE B 1 309 ? 12.109 7.645 1.636 1 98.19 309 PHE B N 1
ATOM 5507 C CA . PHE B 1 309 ? 11.781 6.543 0.735 1 98.19 309 PHE B CA 1
ATOM 5508 C C . PHE B 1 309 ? 11.977 5.199 1.426 1 98.19 309 PHE B C 1
ATOM 5510 O O . PHE B 1 309 ? 11.094 4.344 1.403 1 98.19 309 PHE B O 1
ATOM 5517 N N . CYS B 1 310 ? 13.148 5.074 2.031 1 98.44 310 CYS B N 1
ATOM 5518 C CA . CYS B 1 310 ? 13.477 3.805 2.666 1 98.44 310 CYS B CA 1
ATOM 5519 C C . CYS B 1 310 ? 12.516 3.504 3.814 1 98.44 310 CYS B C 1
ATOM 5521 O O . CYS B 1 310 ? 12.047 2.373 3.955 1 98.44 310 CYS B O 1
ATOM 5523 N N . GLN B 1 311 ? 12.219 4.535 4.676 1 97.31 311 GLN B N 1
ATOM 5524 C CA . GLN B 1 311 ? 11.266 4.332 5.762 1 97.31 311 GLN B CA 1
ATOM 5525 C C . GLN B 1 311 ? 9.922 3.832 5.227 1 97.31 311 GLN B C 1
ATOM 5527 O O . GLN B 1 311 ? 9.383 2.846 5.723 1 97.31 311 GLN B O 1
ATOM 5532 N N . SER B 1 312 ? 9.453 4.469 4.195 1 96.19 312 SER B N 1
ATOM 5533 C CA . SER B 1 312 ? 8.133 4.16 3.654 1 96.19 312 SER B CA 1
ATOM 5534 C C . SER B 1 312 ? 8.109 2.783 2.994 1 96.19 312 SER B C 1
ATOM 5536 O O . SER B 1 312 ? 7.203 1.987 3.232 1 96.19 312 SER B O 1
ATOM 5538 N N . LEU B 1 313 ? 9.133 2.457 2.213 1 97.19 313 LEU B N 1
ATOM 5539 C CA . LEU B 1 313 ? 9.156 1.242 1.405 1 97.19 313 LEU B CA 1
ATOM 5540 C C . LEU B 1 313 ? 9.453 0.02 2.27 1 97.19 313 LEU B C 1
ATOM 5542 O O . LEU B 1 313 ? 8.828 -1.031 2.098 1 97.19 313 LEU B O 1
ATOM 5546 N N . VAL B 1 314 ? 10.398 0.123 3.213 1 97.31 314 VAL B N 1
ATOM 5547 C CA . VAL B 1 314 ? 10.75 -0.991 4.09 1 97.31 314 VAL B CA 1
ATOM 5548 C C . VAL B 1 314 ? 9.578 -1.309 5.012 1 97.31 314 VAL B C 1
ATOM 5550 O O . VAL B 1 314 ? 9.219 -2.475 5.191 1 97.31 314 VAL B O 1
ATOM 5553 N N . LEU B 1 315 ? 9 -0.278 5.574 1 95 315 LEU B N 1
ATOM 5554 C CA . LEU B 1 315 ? 7.906 -0.514 6.512 1 95 315 LEU B CA 1
ATOM 5555 C C . LEU B 1 315 ? 6.648 -0.967 5.777 1 95 315 LEU B C 1
ATOM 5557 O O . LEU B 1 315 ? 5.824 -1.691 6.336 1 95 315 LEU B O 1
ATOM 5561 N N . ALA B 1 316 ? 6.434 -0.514 4.531 1 93.94 316 ALA B N 1
ATOM 5562 C CA . ALA B 1 316 ? 5.371 -1.089 3.711 1 93.94 316 ALA B CA 1
ATOM 5563 C C . ALA B 1 316 ? 5.574 -2.59 3.523 1 93.94 316 ALA B C 1
ATOM 5565 O O . ALA B 1 316 ? 4.625 -3.369 3.633 1 93.94 316 ALA B O 1
ATOM 5566 N N . ARG B 1 317 ? 6.797 -2.998 3.189 1 93.5 317 ARG B N 1
ATOM 5567 C CA . ARG B 1 317 ? 7.117 -4.414 3.043 1 93.5 317 ARG B CA 1
ATOM 5568 C C . ARG B 1 317 ? 6.871 -5.168 4.344 1 93.5 317 ARG B C 1
ATOM 5570 O O . ARG B 1 317 ? 6.383 -6.301 4.332 1 93.5 317 ARG B O 1
ATOM 5577 N N . TYR B 1 318 ? 7.262 -4.559 5.406 1 92.94 318 TYR B N 1
ATOM 5578 C CA . TYR B 1 318 ? 7.027 -5.164 6.711 1 92.94 318 TYR B CA 1
ATOM 5579 C C . TYR B 1 318 ? 5.539 -5.387 6.957 1 92.94 318 TYR B C 1
ATOM 5581 O O . TYR B 1 318 ? 5.137 -6.434 7.469 1 92.94 318 TYR B O 1
ATOM 5589 N N . THR B 1 319 ? 4.73 -4.395 6.613 1 89.81 319 THR B N 1
ATOM 5590 C CA . THR B 1 319 ? 3.281 -4.512 6.746 1 89.81 319 THR B CA 1
ATOM 5591 C C . THR B 1 319 ? 2.75 -5.66 5.895 1 89.81 319 THR B C 1
ATOM 5593 O O . THR B 1 319 ? 1.851 -6.387 6.316 1 89.81 319 THR B O 1
ATOM 5596 N N . ILE B 1 320 ? 3.287 -5.855 4.727 1 89 320 ILE B N 1
ATOM 5597 C CA . ILE B 1 320 ? 2.895 -6.945 3.838 1 89 320 ILE B CA 1
ATOM 5598 C C . ILE B 1 320 ? 3.201 -8.289 4.5 1 89 320 ILE B C 1
ATOM 5600 O O . ILE B 1 320 ? 2.41 -9.227 4.406 1 89 320 ILE B O 1
ATOM 5604 N N . LEU B 1 321 ? 4.332 -8.359 5.164 1 87.06 321 LEU B N 1
ATOM 5605 C CA . LEU B 1 321 ? 4.703 -9.586 5.863 1 87.06 321 LEU B CA 1
ATOM 5606 C C . LEU B 1 321 ? 3.689 -9.914 6.957 1 87.06 321 LEU B C 1
ATOM 5608 O O . LEU B 1 321 ? 3.418 -11.086 7.23 1 87.06 321 LEU B O 1
ATOM 5612 N N . GLN B 1 322 ? 3.137 -8.836 7.531 1 85.38 322 GLN B N 1
ATOM 5613 C CA . GLN B 1 322 ? 2.18 -9.031 8.617 1 85.38 322 GLN B CA 1
ATOM 5614 C C . GLN B 1 322 ? 0.788 -9.336 8.07 1 85.38 322 GLN B C 1
ATOM 5616 O O . GLN B 1 322 ? 0.013 -10.055 8.711 1 85.38 322 GLN B O 1
ATOM 5621 N N . HIS B 1 323 ? 0.543 -8.789 6.918 1 85.56 323 HIS B N 1
ATOM 5622 C CA . HIS B 1 323 ? -0.763 -8.938 6.289 1 85.56 323 HIS B CA 1
ATOM 5623 C C . HIS B 1 323 ? -0.624 -9.266 4.805 1 85.56 323 HIS B C 1
ATOM 5625 O O . HIS B 1 323 ? -0.884 -8.414 3.951 1 85.56 323 HIS B O 1
ATOM 5631 N N . PRO B 1 324 ? -0.336 -10.5 4.496 1 85.94 324 PRO B N 1
ATOM 5632 C CA . PRO B 1 324 ? 0.079 -10.852 3.137 1 85.94 324 PRO B CA 1
ATOM 5633 C C . PRO B 1 324 ? -1.104 -11.062 2.195 1 85.94 324 PRO B C 1
ATOM 5635 O O . PRO B 1 324 ? -0.912 -11.312 1.003 1 85.94 324 PRO B O 1
ATOM 5638 N N . GLU B 1 325 ? -2.338 -10.891 2.654 1 82.94 325 GLU B N 1
ATOM 5639 C CA . GLU B 1 325 ? -3.502 -11.25 1.848 1 82.94 325 GLU B CA 1
ATOM 5640 C C . GLU B 1 325 ? -3.586 -10.391 0.591 1 82.94 325 GLU B C 1
ATOM 5642 O O . GLU B 1 325 ? -4.098 -10.828 -0.439 1 82.94 325 GLU B O 1
ATOM 5647 N N . ASN B 1 326 ? -3.066 -9.148 0.724 1 86.38 326 ASN B N 1
ATOM 5648 C CA . ASN B 1 326 ? -3.117 -8.227 -0.402 1 86.38 326 ASN B CA 1
ATOM 5649 C C . ASN B 1 326 ? -1.724 -7.914 -0.938 1 86.38 326 ASN B C 1
ATOM 5651 O O . ASN B 1 326 ? -1.486 -6.828 -1.475 1 86.38 326 ASN B O 1
ATOM 5655 N N . ALA B 1 327 ? -0.849 -8.844 -0.802 1 86.12 327 ALA B N 1
ATOM 5656 C CA . ALA B 1 327 ? 0.562 -8.625 -1.113 1 86.12 327 ALA B CA 1
ATOM 5657 C C . ALA B 1 327 ? 0.748 -8.242 -2.58 1 86.12 327 ALA B C 1
ATOM 5659 O O . ALA B 1 327 ? 1.497 -7.316 -2.896 1 86.12 327 ALA B O 1
ATOM 5660 N N . ASP B 1 328 ? 0.046 -8.883 -3.465 1 83.5 328 ASP B N 1
ATOM 5661 C CA . ASP B 1 328 ? 0.246 -8.641 -4.891 1 83.5 328 ASP B CA 1
ATOM 5662 C C . ASP B 1 328 ? -0.042 -7.18 -5.246 1 83.5 328 ASP B C 1
ATOM 5664 O O . ASP B 1 328 ? 0.726 -6.551 -5.977 1 83.5 328 ASP B O 1
ATOM 5668 N N . TYR B 1 329 ? -1.061 -6.672 -4.73 1 85.44 329 TYR B N 1
ATOM 5669 C CA . TYR B 1 329 ? -1.436 -5.293 -5.02 1 85.44 329 TYR B CA 1
ATOM 5670 C C . TYR B 1 329 ? -0.432 -4.316 -4.414 1 85.44 329 TYR B C 1
ATOM 5672 O O . TYR B 1 329 ? 0.006 -3.375 -5.082 1 85.44 329 TYR B O 1
ATOM 5680 N N . LEU B 1 330 ? -0.125 -4.559 -3.186 1 85.94 330 LEU B N 1
ATOM 5681 C CA . LEU B 1 330 ? 0.753 -3.643 -2.467 1 85.94 330 LEU B CA 1
ATOM 5682 C C . LEU B 1 330 ? 2.164 -3.674 -3.045 1 85.94 330 LEU B C 1
ATOM 5684 O O . LEU B 1 330 ? 2.844 -2.646 -3.09 1 85.94 330 LEU B O 1
ATOM 5688 N N . LEU B 1 331 ? 2.559 -4.832 -3.492 1 82.81 331 LEU B N 1
ATOM 5689 C CA . LEU B 1 331 ? 3.859 -4.941 -4.145 1 82.81 331 LEU B CA 1
ATOM 5690 C C . LEU B 1 331 ? 3.846 -4.242 -5.5 1 82.81 331 LEU B C 1
ATOM 5692 O O . LEU B 1 331 ? 4.816 -3.576 -5.871 1 82.81 331 LEU B O 1
ATOM 5696 N N . THR B 1 332 ? 2.795 -4.395 -6.199 1 84.06 332 THR B N 1
ATOM 5697 C CA . THR B 1 332 ? 2.65 -3.748 -7.5 1 84.06 332 THR B CA 1
ATOM 5698 C C . THR B 1 332 ? 2.725 -2.23 -7.363 1 84.06 332 THR B C 1
ATOM 5700 O O . THR B 1 332 ? 3.432 -1.566 -8.125 1 84.06 332 THR B O 1
ATOM 5703 N N . THR B 1 333 ? 2.076 -1.676 -6.336 1 85.75 333 THR B N 1
ATOM 5704 C CA . THR B 1 333 ? 2.021 -0.226 -6.184 1 85.75 333 THR B CA 1
ATOM 5705 C C . THR B 1 333 ? 3.328 0.306 -5.598 1 85.75 333 THR B C 1
ATOM 5707 O O . THR B 1 333 ? 3.641 1.489 -5.738 1 85.75 333 THR B O 1
ATOM 5710 N N . ALA B 1 334 ? 4.066 -0.587 -4.922 1 88.31 334 ALA B N 1
ATOM 5711 C CA . ALA B 1 334 ? 5.348 -0.18 -4.348 1 88.31 334 ALA B CA 1
ATOM 5712 C C . ALA B 1 334 ? 6.414 -0.037 -5.426 1 88.31 334 ALA B C 1
ATOM 5714 O O . ALA B 1 334 ? 7.461 0.574 -5.199 1 88.31 334 ALA B O 1
ATOM 5715 N N . ARG B 1 335 ? 6.207 -0.562 -6.598 1 87.19 335 ARG B N 1
ATOM 5716 C CA . ARG B 1 335 ? 7.184 -0.559 -7.68 1 87.19 335 ARG B CA 1
ATOM 5717 C C . ARG B 1 335 ? 7.625 0.862 -8.016 1 87.19 335 ARG B C 1
ATOM 5719 O O . ARG B 1 335 ? 8.812 1.118 -8.211 1 87.19 335 ARG B O 1
ATOM 5726 N N . THR B 1 336 ? 6.715 1.738 -8.07 1 88.31 336 THR B N 1
ATOM 5727 C CA . THR B 1 336 ? 7.027 3.123 -8.406 1 88.31 336 THR B CA 1
ATOM 5728 C C . THR B 1 336 ? 7.973 3.732 -7.379 1 88.31 336 THR B C 1
ATOM 5730 O O . THR B 1 336 ? 8.93 4.422 -7.738 1 88.31 336 THR B O 1
ATOM 5733 N N . GLY B 1 337 ? 7.691 3.471 -6.121 1 93.5 337 GLY B N 1
ATOM 5734 C CA . GLY B 1 337 ? 8.555 3.979 -5.066 1 93.5 337 GLY B CA 1
ATOM 5735 C C . GLY B 1 337 ? 9.984 3.479 -5.176 1 93.5 337 GLY B C 1
ATOM 5736 O O . GLY B 1 337 ? 10.93 4.258 -5.066 1 93.5 337 GLY B O 1
ATOM 5737 N N . TRP B 1 338 ? 10.148 2.207 -5.414 1 93.44 338 TRP B N 1
ATOM 5738 C CA . TRP B 1 338 ? 11.477 1.617 -5.547 1 93.44 338 TRP B CA 1
ATOM 5739 C C . TRP B 1 338 ? 12.203 2.178 -6.766 1 93.44 338 TRP B C 1
ATOM 5741 O O . TRP B 1 338 ? 13.398 2.457 -6.711 1 93.44 338 TRP B O 1
ATOM 5751 N N . GLU B 1 339 ? 11.484 2.287 -7.84 1 91.62 339 GLU B N 1
ATOM 5752 C CA . GLU B 1 339 ? 12.078 2.836 -9.055 1 91.62 339 GLU B CA 1
ATOM 5753 C C . GLU B 1 339 ? 12.57 4.262 -8.836 1 91.62 339 GLU B C 1
ATOM 5755 O O . GLU B 1 339 ? 13.633 4.641 -9.328 1 91.62 339 GLU B O 1
ATOM 5760 N N . ARG B 1 340 ? 11.773 5.082 -8.164 1 95.12 340 ARG B N 1
ATOM 5761 C CA . ARG B 1 340 ? 12.156 6.461 -7.891 1 95.12 340 ARG B CA 1
ATOM 5762 C C . ARG B 1 340 ? 13.383 6.52 -6.988 1 95.12 340 ARG B C 1
ATOM 5764 O O . ARG B 1 340 ? 14.266 7.367 -7.18 1 95.12 340 ARG B O 1
ATOM 5771 N N . LEU B 1 341 ? 13.398 5.699 -5.977 1 97.69 341 LEU B N 1
ATOM 5772 C CA . LEU B 1 341 ? 14.555 5.668 -5.078 1 97.69 341 LEU B CA 1
ATOM 5773 C C . LEU B 1 341 ? 15.812 5.246 -5.828 1 97.69 341 LEU B C 1
ATOM 5775 O O . LEU B 1 341 ? 16.875 5.844 -5.648 1 97.69 341 LEU B O 1
ATOM 5779 N N . ARG B 1 342 ? 15.703 4.211 -6.656 1 96.12 342 ARG B N 1
ATOM 5780 C CA . ARG B 1 342 ? 16.859 3.744 -7.43 1 96.12 342 ARG B CA 1
ATOM 5781 C C . ARG B 1 342 ? 17.359 4.836 -8.367 1 96.12 342 ARG B C 1
ATOM 5783 O O . ARG B 1 342 ? 18.562 5.027 -8.508 1 96.12 342 ARG B O 1
ATOM 5790 N N . ARG B 1 343 ? 16.453 5.504 -8.984 1 95.38 343 ARG B N 1
ATOM 5791 C CA . ARG B 1 343 ? 16.828 6.582 -9.898 1 95.38 343 ARG B CA 1
ATOM 5792 C C . ARG B 1 343 ? 17.516 7.723 -9.148 1 95.38 343 ARG B C 1
ATOM 5794 O O . ARG B 1 343 ? 18.531 8.258 -9.609 1 95.38 343 ARG B O 1
ATOM 5801 N N . LEU B 1 344 ? 16.906 8.078 -8.031 1 98 344 LEU B N 1
ATOM 5802 C CA . LEU B 1 344 ? 17.516 9.117 -7.195 1 98 344 LEU B CA 1
ATOM 5803 C C . LEU B 1 344 ? 18.938 8.727 -6.789 1 98 344 LEU B C 1
ATOM 5805 O O . LEU B 1 344 ? 19.859 9.539 -6.883 1 98 344 LEU B O 1
ATOM 5809 N N . TRP B 1 345 ? 19.062 7.492 -6.41 1 97.44 345 TRP B N 1
ATOM 5810 C CA . TRP B 1 345 ? 20.344 7.016 -5.914 1 97.44 345 TRP B CA 1
ATOM 5811 C C . TRP B 1 345 ? 21.375 6.938 -7.043 1 97.44 345 TRP B C 1
ATOM 5813 O O . TRP B 1 345 ? 22.547 7.27 -6.855 1 97.44 345 TRP B O 1
ATOM 5823 N N . ALA B 1 346 ? 20.969 6.496 -8.195 1 96.12 346 ALA B N 1
ATOM 5824 C CA . ALA B 1 346 ? 21.844 6.395 -9.359 1 96.12 346 ALA B CA 1
ATOM 5825 C C . ALA B 1 346 ? 22.312 7.773 -9.812 1 96.12 346 ALA B C 1
ATOM 5827 O O . ALA B 1 346 ? 23.438 7.926 -10.281 1 96.12 346 ALA B O 1
ATOM 5828 N N . THR B 1 347 ? 21.469 8.742 -9.742 1 97.06 347 THR B N 1
ATOM 5829 C CA . THR B 1 347 ? 21.812 10.102 -10.133 1 97.06 347 THR B CA 1
ATOM 5830 C C . THR B 1 347 ? 22.844 10.703 -9.18 1 97.06 347 THR B C 1
ATOM 5832 O O . THR B 1 347 ? 23.656 11.523 -9.578 1 97.06 347 THR B O 1
ATOM 5835 N N . GLY B 1 348 ? 22.75 10.312 -7.926 1 97.56 348 GLY B N 1
ATOM 5836 C CA . GLY B 1 348 ? 23.688 10.781 -6.926 1 97.56 348 GLY B CA 1
ATOM 5837 C C . GLY B 1 348 ? 23.344 12.156 -6.375 1 97.56 348 GLY B C 1
ATOM 5838 O O . GLY B 1 348 ? 22.531 12.875 -6.961 1 97.56 348 GLY B O 1
ATOM 5839 N N . ARG B 1 349 ? 23.984 12.5 -5.301 1 97.25 349 ARG B N 1
ATOM 5840 C CA . ARG B 1 349 ? 23.703 13.75 -4.605 1 97.25 349 ARG B CA 1
ATOM 5841 C C . ARG B 1 349 ? 24.062 14.953 -5.473 1 97.25 349 ARG B C 1
ATOM 5843 O O . ARG B 1 349 ? 23.25 15.867 -5.637 1 97.25 349 ARG B O 1
ATOM 5850 N N . GLU B 1 350 ? 25.219 14.977 -6.023 1 97 350 GLU B N 1
ATOM 5851 C CA . GLU B 1 350 ? 25.688 16.109 -6.812 1 97 350 GLU B CA 1
ATOM 5852 C C . GLU B 1 350 ? 24.828 16.297 -8.062 1 97 350 GLU B C 1
ATOM 5854 O O . GLU B 1 350 ? 24.438 17.422 -8.391 1 97 350 GLU B O 1
ATOM 5859 N N . GLY B 1 351 ? 24.578 15.18 -8.727 1 97.62 351 GLY B N 1
ATOM 5860 C CA . GLY B 1 351 ? 23.719 15.25 -9.906 1 97.62 351 GLY B CA 1
ATOM 5861 C C . GLY B 1 351 ? 22.328 15.742 -9.602 1 97.62 351 GLY B C 1
ATOM 5862 O O . GLY B 1 351 ? 21.766 16.547 -10.352 1 97.62 351 GLY B O 1
ATOM 5863 N N . THR B 1 352 ? 21.75 15.312 -8.516 1 97.69 352 THR B N 1
ATOM 5864 C CA . THR B 1 352 ? 20.406 15.703 -8.117 1 97.69 352 THR B CA 1
ATOM 5865 C C . THR B 1 352 ? 20.359 17.172 -7.719 1 97.69 352 THR B C 1
ATOM 5867 O O . THR B 1 352 ? 19.422 17.891 -8.078 1 97.69 352 THR B O 1
ATOM 5870 N N . GLN B 1 353 ? 21.375 17.609 -6.98 1 96.25 353 GLN B N 1
ATOM 5871 C CA . GLN B 1 353 ? 21.422 19 -6.551 1 96.25 353 GLN B CA 1
ATOM 5872 C C . GLN B 1 353 ? 21.562 19.938 -7.742 1 96.25 353 GLN B C 1
ATOM 5874 O O . GLN B 1 353 ? 20.969 21.031 -7.754 1 96.25 353 GLN B O 1
ATOM 5879 N N . ARG B 1 354 ? 22.297 19.547 -8.734 1 96.69 354 ARG B N 1
ATOM 5880 C CA . ARG B 1 354 ? 22.422 20.344 -9.953 1 96.69 354 ARG B CA 1
ATOM 5881 C C . ARG B 1 354 ? 21.094 20.438 -10.688 1 96.69 354 ARG B C 1
ATOM 5883 O O . ARG B 1 354 ? 20.688 21.516 -11.133 1 96.69 354 ARG B O 1
ATOM 5890 N N . LEU B 1 355 ? 20.453 19.344 -10.789 1 97.25 355 LEU B N 1
ATOM 5891 C CA . LEU B 1 355 ? 19.156 19.297 -11.438 1 97.25 355 LEU B CA 1
ATOM 5892 C C . LEU B 1 355 ? 18.156 20.188 -10.703 1 97.25 355 LEU B C 1
ATOM 5894 O O . LEU B 1 355 ? 17.422 20.953 -11.336 1 97.25 355 LEU B O 1
ATOM 5898 N N . TRP B 1 356 ? 18.156 20.062 -9.359 1 97.25 356 TRP B N 1
ATOM 5899 C CA . TRP B 1 356 ? 17.219 20.859 -8.562 1 97.25 356 TRP B CA 1
ATOM 5900 C C . TRP B 1 356 ? 17.531 22.344 -8.695 1 97.25 356 TRP B C 1
ATOM 5902 O O . TRP B 1 356 ? 16.609 23.172 -8.727 1 97.25 356 TRP B O 1
ATOM 5912 N N . SER B 1 357 ? 18.766 22.641 -8.805 1 95.69 357 SER B N 1
ATOM 5913 C CA . SER B 1 357 ? 19.172 24.031 -8.992 1 95.69 357 SER B CA 1
ATOM 5914 C C . SER B 1 357 ? 18.703 24.562 -10.344 1 95.69 357 SER B C 1
ATOM 5916 O O . SER B 1 357 ? 18.25 25.703 -10.445 1 95.69 357 SER B O 1
ATOM 5918 N N . ASP B 1 358 ? 18.844 23.781 -11.367 1 95.75 358 ASP B N 1
ATOM 5919 C CA . ASP B 1 358 ? 18.406 24.156 -12.703 1 95.75 358 ASP B CA 1
ATOM 5920 C C . ASP B 1 358 ? 16.891 24.391 -12.734 1 95.75 358 ASP B C 1
ATOM 5922 O O . ASP B 1 358 ? 16.422 25.359 -13.336 1 95.75 358 ASP B O 1
ATOM 5926 N N . VAL B 1 359 ? 16.203 23.547 -12.102 1 95.56 359 VAL B N 1
ATOM 5927 C CA . VAL B 1 359 ? 14.742 23.656 -12.055 1 95.56 359 VAL B CA 1
ATOM 5928 C C . VAL B 1 359 ? 14.336 24.891 -11.266 1 95.56 359 VAL B C 1
ATOM 5930 O O . VAL B 1 359 ? 13.422 25.625 -11.656 1 95.56 359 VAL B O 1
ATOM 5933 N N . ALA B 1 360 ? 15 25.094 -10.172 1 94.44 360 ALA B N 1
ATOM 5934 C CA . ALA B 1 360 ? 14.711 26.25 -9.32 1 94.44 360 ALA B CA 1
ATOM 5935 C C . ALA B 1 360 ? 14.93 27.562 -10.062 1 94.44 360 ALA B C 1
ATOM 5937 O O . ALA B 1 360 ? 14.195 28.531 -9.859 1 94.44 360 ALA B O 1
ATOM 5938 N N . ALA B 1 361 ? 15.891 27.578 -10.938 1 91.94 361 ALA B N 1
ATOM 5939 C CA . ALA B 1 361 ? 16.234 28.781 -11.695 1 91.94 361 ALA B CA 1
ATOM 5940 C C . ALA B 1 361 ? 15.109 29.172 -12.648 1 91.94 361 ALA B C 1
ATOM 5942 O O . ALA B 1 361 ? 14.969 30.344 -13 1 91.94 361 ALA B O 1
ATOM 5943 N N . ARG B 1 362 ? 14.32 28.266 -13 1 88.75 362 ARG B N 1
ATOM 5944 C CA . ARG B 1 362 ? 13.203 28.516 -13.898 1 88.75 362 ARG B CA 1
ATOM 5945 C C . ARG B 1 362 ? 12.125 29.344 -13.211 1 88.75 362 ARG B C 1
ATOM 5947 O O . ARG B 1 362 ? 11.32 30 -13.867 1 88.75 362 ARG B O 1
ATOM 5954 N N . HIS B 1 363 ? 11.969 29.219 -11.945 1 85.75 363 HIS B N 1
ATOM 5955 C CA . HIS B 1 363 ? 10.984 29.969 -11.18 1 85.75 363 HIS B CA 1
ATOM 5956 C C . HIS B 1 363 ? 11.43 31.422 -10.984 1 85.75 363 HIS B C 1
ATOM 5958 O O . HIS B 1 363 ? 10.602 32.312 -10.828 1 85.75 363 HIS B O 1
ATOM 5964 N N . THR B 1 364 ? 12.648 31.672 -10.797 1 69.25 364 THR B N 1
ATOM 5965 C CA . THR B 1 364 ? 13.172 33.031 -10.609 1 69.25 364 THR B CA 1
ATOM 5966 C C . THR B 1 364 ? 12.984 33.844 -11.867 1 69.25 364 THR B C 1
ATOM 5968 O O . THR B 1 364 ? 12.719 35.062 -11.797 1 69.25 364 THR B O 1
ATOM 5971 N N . ASN B 1 365 ? 13.047 33.188 -12.969 1 54.72 365 ASN B N 1
ATOM 5972 C CA . ASN B 1 365 ? 12.891 33.938 -14.211 1 54.72 365 ASN B CA 1
ATOM 5973 C C . ASN B 1 365 ? 11.438 34.312 -14.461 1 54.72 365 ASN B C 1
ATOM 5975 O O . ASN B 1 365 ? 11.148 35.344 -15.07 1 54.72 365 ASN B O 1
ATOM 5979 N N . THR B 1 366 ? 10.57 33.469 -13.961 1 48.91 366 THR B N 1
ATOM 5980 C CA . THR B 1 366 ? 9.156 33.75 -14.18 1 48.91 366 THR B CA 1
ATOM 5981 C C . THR B 1 366 ? 8.641 34.719 -13.133 1 48.91 366 THR B C 1
ATOM 5983 O O . THR B 1 366 ? 7.648 35.438 -13.367 1 48.91 366 THR B O 1
ATOM 5986 N N . ASP B 1 367 ? 9.023 34.562 -11.914 1 45.56 367 ASP B N 1
ATOM 5987 C CA . ASP B 1 367 ? 8.57 35.5 -10.883 1 45.56 367 ASP B CA 1
ATOM 5988 C C . ASP B 1 367 ? 9.039 36.906 -11.188 1 45.56 367 ASP B C 1
ATOM 5990 O O . ASP B 1 367 ? 8.57 37.875 -10.57 1 45.56 367 ASP B O 1
ATOM 5994 N N . SER B 1 368 ? 10.18 37.125 -11.906 1 37.59 368 SER B N 1
ATOM 5995 C CA . SER B 1 368 ? 10.453 38.531 -12.195 1 37.59 368 SER B CA 1
ATOM 5996 C C . SER B 1 368 ? 9.273 39.188 -12.898 1 37.59 368 SER B C 1
ATOM 5998 O O . SER B 1 368 ? 9.188 40.406 -12.961 1 37.59 368 SER B O 1
ATOM 6000 N N . LEU B 1 369 ? 8.531 38.5 -13.789 1 35 369 LEU B N 1
ATOM 6001 C CA . LEU B 1 369 ? 7.449 39.219 -14.461 1 35 369 LEU B CA 1
ATOM 6002 C C . LEU B 1 369 ? 6.195 39.219 -13.594 1 35 369 LEU B C 1
ATOM 6004 O O . LEU B 1 369 ? 5.414 40.188 -13.641 1 35 369 LEU B O 1
ATOM 6008 N N . SER B 1 370 ? 5.531 38.062 -13.234 1 34.47 370 SER B N 1
ATOM 6009 C CA . SER B 1 370 ? 4.195 38.094 -12.641 1 34.47 370 SER B CA 1
ATOM 6010 C C . SER B 1 370 ? 4.266 38.344 -11.133 1 34.47 370 SER B C 1
ATOM 6012 O O . SER B 1 370 ? 4.762 37.5 -10.391 1 34.47 370 SER B O 1
ATOM 6014 N N . LEU B 1 371 ? 4.543 39.5 -10.688 1 31.72 371 LEU B N 1
ATOM 6015 C CA . LEU B 1 371 ? 4.297 40 -9.328 1 31.72 371 LEU B CA 1
ATOM 6016 C C . LEU B 1 371 ? 2.99 39.406 -8.781 1 31.72 371 LEU B C 1
ATOM 6018 O O . LEU B 1 371 ? 1.916 39.969 -9.023 1 31.72 371 LEU B O 1
ATOM 6022 N N . SER B 1 372 ? 2.682 38.188 -8.922 1 33.06 372 SER B N 1
ATOM 6023 C CA . SER B 1 372 ? 1.384 37.75 -8.438 1 33.06 372 SER B CA 1
ATOM 6024 C C . SER B 1 372 ? 1.163 38.125 -6.984 1 33.06 372 SER B C 1
ATOM 6026 O O . SER B 1 372 ? 2.109 38.156 -6.195 1 33.06 372 SER B O 1
ATOM 6028 N N . PRO B 1 373 ? -0.07 38.656 -6.582 1 33.03 373 PRO B N 1
ATOM 6029 C CA . PRO B 1 373 ? -0.459 39.219 -5.289 1 33.03 373 PRO B CA 1
ATOM 6030 C C . PRO B 1 373 ? -0.085 38.344 -4.113 1 33.03 373 PRO B C 1
ATOM 6032 O O . PRO B 1 373 ? 0.053 37.125 -4.273 1 33.03 373 PRO B O 1
ATOM 6035 N N . ARG B 1 374 ? 0.556 38.781 -3.031 1 34.44 374 ARG B N 1
ATOM 6036 C CA . ARG B 1 374 ? 0.699 38.281 -1.67 1 34.44 374 ARG B CA 1
ATOM 6037 C C . ARG B 1 374 ? -0.448 37.344 -1.311 1 34.44 374 ARG B C 1
ATOM 6039 O O . ARG B 1 374 ? -1.583 37.531 -1.746 1 34.44 374 ARG B O 1
ATOM 6046 N N . LEU B 1 375 ? -0.258 36.094 -1.148 1 36.03 375 LEU B N 1
ATOM 6047 C CA . LEU B 1 375 ? -1.309 35.25 -0.555 1 36.03 375 LEU B CA 1
ATOM 6048 C C . LEU B 1 375 ? -2.158 36.094 0.408 1 36.03 375 LEU B C 1
ATOM 6050 O O . LEU B 1 375 ? -1.724 36.406 1.521 1 36.03 375 LEU B O 1
ATOM 6054 N N . ASN B 1 376 ? -2.939 37.156 -0.083 1 29.8 376 ASN B N 1
ATOM 6055 C CA . ASN B 1 376 ? -3.889 37.906 0.74 1 29.8 376 ASN B CA 1
ATOM 6056 C C . ASN B 1 376 ? -4.926 36.969 1.371 1 29.8 376 ASN B C 1
ATOM 6058 O O . ASN B 1 376 ? -5.805 36.469 0.68 1 29.8 376 ASN B O 1
ATOM 6062 N N . PHE B 1 377 ? -4.574 36.25 2.359 1 33.88 377 PHE B N 1
ATOM 6063 C CA . PHE B 1 377 ? -5.652 35.656 3.135 1 33.88 377 PHE B CA 1
ATOM 6064 C C . PHE B 1 377 ? -6.637 36.719 3.611 1 33.88 377 PHE B C 1
ATOM 6066 O O . PHE B 1 377 ? -6.234 37.812 4.004 1 33.88 377 PHE B O 1
ATOM 6073 N N . PRO B 1 378 ? -7.918 36.875 3.084 1 31.02 378 PRO B N 1
ATOM 6074 C CA . PRO B 1 378 ? -8.82 37.938 3.539 1 31.02 378 PRO B CA 1
ATOM 6075 C C . PRO B 1 378 ? -8.68 38.219 5.031 1 31.02 378 PRO B C 1
ATOM 6077 O O . PRO B 1 378 ? -8.422 37.312 5.82 1 31.02 378 PRO B O 1
ATOM 6080 N N . ALA B 1 379 ? -8.344 39.531 5.461 1 31.31 379 ALA B N 1
ATOM 6081 C CA . ALA B 1 379 ? -8.234 40.188 6.77 1 31.31 379 ALA B CA 1
ATOM 6082 C C . ALA B 1 379 ? -9.32 39.688 7.719 1 31.31 379 ALA B C 1
ATOM 6084 O O . ALA B 1 379 ? -10.359 39.188 7.273 1 31.31 379 ALA B O 1
ATOM 6085 N N . LYS B 1 380 ? -9.297 40 9.055 1 30.38 380 LYS B N 1
ATOM 6086 C CA . LYS B 1 380 ? -10.094 39.906 10.281 1 30.38 380 LYS B CA 1
ATOM 6087 C C . LYS B 1 380 ? -11.523 40.375 10.031 1 30.38 380 LYS B C 1
ATOM 6089 O O . LYS B 1 380 ? -11.758 41.5 9.602 1 30.38 380 LYS B O 1
ATOM 6094 N N . LEU B 1 381 ? -12.508 39.625 9.516 1 23.77 381 LEU B N 1
ATOM 6095 C CA . LEU B 1 381 ? -13.781 40.25 9.836 1 23.77 381 LEU B CA 1
ATOM 6096 C C . LEU B 1 381 ? -13.766 40.812 11.258 1 23.77 381 LEU B C 1
ATOM 6098 O O . LEU B 1 381 ? -13.531 40.094 12.219 1 23.77 381 LEU B O 1
ATOM 6102 N N . THR B 1 382 ? -13.352 42.031 11.406 1 22.17 382 THR B N 1
ATOM 6103 C CA . THR B 1 382 ? -13.867 42.719 12.594 1 22.17 382 THR B CA 1
ATOM 6104 C C . THR B 1 382 ? -15.375 42.5 12.719 1 22.17 382 THR B C 1
ATOM 6106 O O . THR B 1 382 ? -16.109 42.594 11.734 1 22.17 382 THR B O 1
#

Sequence (764 aa):
MSSEELTKPRLDEAQATELIARLYGLGVERLAPLESYDDQNFRVATNDGAAWVLKVTNTRDSRQQEVLEVQTRVMMFLRDGGVPTQTVRLTVHGDLMSLQRIDFGEGEKEFNVRLLTYLPGVPLSTVLADGSLYYQVGKLAASIHQALEQFEHPFLRFLQRDDFIWNLSNTHLLESYLFALDGDPNQGLVREVIAKFREEIQPNLHKFTRYLNDHNILVEETGPIPAVQSSETGEPAAGSHYKLSGVLDFNDMMQGYCVYDIAMAIMYMMIESSRPMDVGGHIMAGYESVRPLTEDERGAVYWLVASRFCQSLVLARYTILQHPENADYLLTTARTGWERLRRLWATGREGTQRLWSDVAARHTNTDSLSLSPRLNFPAKLTMSSEELTKPRLDEAQATELIARLYGLGVERLAPLESYDDQNFRVATNDGAAWVLKVTNTRDSRQQEVLEVQTRVMMFLRDGGVPTQTVRLTVHGDLMSLQRIDFGEGEKEFNVRLLTYLPGVPLSTVLADGSLYYQVGKLAASIHQALEQFEHPFLRFLQRDDFIWNLSNTHLLESYLFALDGDPNQGLVREVIAKFREEIQPNLHKFTRYLNDHNILVEETGPIPAVQSSETGEPAAGSHYKLSGVLDFNDMMQGYCVYDIAMAIMYMMIESSRPMDVGGHIMAGYESVRPLTEDERGAVYWLVASRFCQSLVLARYTILQHPENADYLLTTARTGWERLRRLWATGREGTQRLWSDVAARHTNTDSLSLSPRLNFPAKLT

Secondary structure (DSSP, 8-state):
------------HHHHHHHHHHHH---EEEEEEE--SSSEEEEEEETTS-EEEEEE--HHHHT-HHHHHHHHHHHHHHHHTT-----BPPPTTS-S-EEEEEESSS-EEEEEEEEEE---SEEGGGS---HHHHHHHHHHHHHHHHHHTT---GGGGGG--TT-TTSGGGGGGGGGGGGGGTT-THHHHHHHHHHHHHHHTGGGGGGSPEEEE--EEEEEEEEEE---B-TTT-SB--EEEEEEEEEE-GGG-EEEEHHHHHHHHHHHHHHH-SSGGGHHHHHHHHHHTTSPPPHHHHHHHHHHHHHHHHHHHHHHHHHHHH-GGGHHHHHHHHHHHHHHHHHHHHHHHHHHHHHHHHHHHHHHHHHTT-------------/------------HHHHHHHHHHHH---EEEEEEE--SSSEEEEEEETTS-EEEEEE--HHHHT-HHHHHHHHHHHHHHHHTT-----BPPPTTS-S-EEEEE-SSS--EEEEEEEEE---SEEGGGS---HHHHHHHHHHHHHHHHHHTT---GGGGGG--TT-TTSGGGGGGGGGGGGGGTT-THHHHHHHHHHHHHHHTGGGGGGSPEEEE--EEEEEEEEEE---B-TTT-SB--EEEEEEEEEE-GGG-EEEEHHHHHHHHHHHHHHH-SSGGGHHHHHHHHHHTTSPPPHHHHHHHHHHHHHHHHHHHHHHHHHHHH-GGGHHHHHHHHHHHHHHHHHHHHHHHHHHHHHHHHHHHHHHHHHTT-------------

Organism: Petromyzon marinus (NCBI:txid7757)

InterPro domains:
  IPR002575 Aminoglycoside phosphotransferase [PF01636] (33-223)
  IPR011009 Protein kinase-like domain superfamily [SSF56112] (9-348)
  IPR050249 Pseudomonas-type Homoserine Kinase [PTHR21064] (3-360)

Nearest PDB structures (foldseek):
  4pdy-assembly1_A  TM=6.366E-01  e=1.208E-07  Alicyclobacillus acidocaldarius subsp. acidocaldarius DSM 446
  8gmd-assembly1_A  TM=6.123E-01  e=5.229E-03  Homo sapiens
  8gmd-assembly2_B  TM=5.820E-01  e=5.229E-03  Homo sapiens
  7cfo-assembly1_B  TM=2.564E-01  e=2.618E+00  Homo sapiens
  6sul-assembly2_C  TM=6.599E-01  e=5.570E-10  Bacillus pumilus